Protein AF-0000000070850609 (afdb_homodimer)

Radius of gyration: 27.01 Å; Cα contacts (8 Å, |Δi|>4): 795; chains: 2; bounding box: 62×76×61 Å

InterPro domains:
  IPR013342 Mandelate racemase, C-terminal domain [PF13378] (3-196)
  IPR013342 Mandelate racemase, C-terminal domain [SM00922] (1-86)
  IPR018110 Mandelate racemase/muconate lactonizing enzyme, conserved site [PS00909] (36-67)
  IPR036849 Enolase-like, C-terminal domain superfamily [G3DSA:3.20.20.120] (1-228)
  IPR036849 Enolase-like, C-terminal domain superfamily [SSF51604] (2-222)
  IPR046945 L-rhamnonate dehydratase-like [PTHR13794] (2-229)

Foldseek 3Di:
DVQQAQEDEDEDDDDLVVVLVVLVVVCVVNDPRGAYEYEDPAPDFLVCLLVSVVSNLVSQHQEYENSHDLQCLVSLLSSQVRCVVSNYWYEYACQPQFQVSLLSSLVSVSGQEYEHFQVRVPDPVRLVSSLQSCLVSVHYYAYDDDDACRLLQVVVVVCCSCPPNNVDCPPYAYDDDPPNQVQWPQRWDDHSRHTDDDPDDDRTGGDPLVCQQPPPCRHPVNVVVVVVVVVVD/DVQQAQEDEDEDDDDLVVVQVVLVVVCVVNDPRGAYEYEDPAPDFLVCLLVSVVSNLVSQHQEYENSHDLQCLVSLLSNQVRCVVSNYWYEYACQPQFQVSLLSSLVSVSGQEYEHFQVRVPDPVRLVSSLQSCLVSVHYYAYDDDDACRLLQVVVVVCCSCPPNNVDCPPYAYDDDPPNQVQWPQRWDDHSRHTDDDPDDDRTGGDPLVCQQPPPCRHPVNVVVVVVVVVVD

Structure (mmCIF, N/CA/C/O backbone):
data_AF-0000000070850609-model_v1
#
loop_
_entity.id
_entity.type
_entity.pdbx_description
1 polymer 'Mandelate racemase/muconate lactonizing enzyme C-terminal domain-containing protein'
#
loop_
_atom_site.group_PDB
_atom_site.id
_atom_site.type_symbol
_atom_site.label_atom_id
_atom_site.label_alt_id
_atom_site.label_comp_id
_atom_site.label_asym_id
_atom_site.label_entity_id
_atom_site.label_seq_id
_atom_site.pdbx_PDB_ins_code
_atom_site.Cartn_x
_atom_site.Cartn_y
_atom_site.Cartn_z
_atom_site.occupancy
_atom_site.B_iso_or_equiv
_atom_site.auth_seq_id
_atom_site.auth_comp_id
_atom_site.auth_asym_id
_atom_site.auth_atom_id
_atom_site.pdbx_PDB_model_num
ATOM 1 N N . MET A 1 1 ? -1.713 33.625 16.359 1 90.5 1 MET A N 1
ATOM 2 C CA . MET A 1 1 ? -0.441 34.031 16.953 1 90.5 1 MET A CA 1
ATOM 3 C C . MET A 1 1 ? -0.634 34.5 18.391 1 90.5 1 MET A C 1
ATOM 5 O O . MET A 1 1 ? 0.151 34.156 19.281 1 90.5 1 MET A O 1
ATOM 9 N N . LYS A 1 2 ? -1.649 35.188 18.531 1 91 2 LYS A N 1
ATOM 10 C CA . LYS A 1 2 ? -1.979 35.656 19.891 1 91 2 LYS A CA 1
ATOM 11 C C . LYS A 1 2 ? -2.199 34.469 20.828 1 91 2 LYS A C 1
ATOM 13 O O . LYS A 1 2 ? -1.946 34.562 22.031 1 91 2 LYS A O 1
ATOM 18 N N . GLN A 1 3 ? -2.578 33.375 20.266 1 90.62 3 GLN A N 1
ATOM 19 C CA . GLN A 1 3 ? -2.865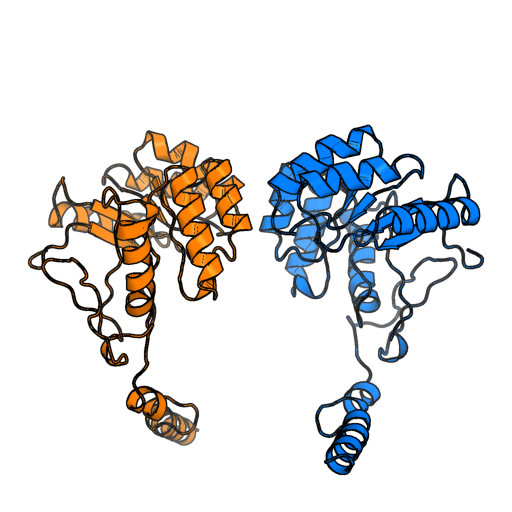 32.188 21.062 1 90.62 3 GLN A CA 1
ATOM 20 C C . GLN A 1 3 ? -1.608 31.344 21.266 1 90.62 3 GLN A C 1
ATOM 22 O O . GLN A 1 3 ? -1.664 30.281 21.859 1 90.62 3 GLN A O 1
ATOM 27 N N . GLY A 1 4 ? -0.529 31.766 20.656 1 92.31 4 GLY A N 1
ATOM 28 C CA . GLY A 1 4 ? 0.732 31.094 20.906 1 92.31 4 GLY A CA 1
ATOM 29 C C . GLY A 1 4 ? 1.201 30.25 19.734 1 92.31 4 GLY A C 1
ATOM 30 O O . GLY A 1 4 ? 2.268 29.625 19.797 1 92.31 4 GLY A O 1
ATOM 31 N N . PHE A 1 5 ? 0.468 30.266 18.656 1 93.06 5 PHE A N 1
ATOM 32 C CA . PHE A 1 5 ? 0.852 29.484 17.484 1 93.06 5 PHE A CA 1
ATOM 33 C C . PHE A 1 5 ? 2.072 30.078 16.797 1 93.06 5 PHE A C 1
ATOM 35 O O . PHE A 1 5 ? 2.156 31.297 16.625 1 93.06 5 PHE A O 1
ATOM 42 N N . THR A 1 6 ? 3.014 29.203 16.438 1 93.75 6 THR A N 1
ATOM 43 C CA . THR A 1 6 ? 4.238 29.656 15.797 1 93.75 6 THR A CA 1
ATOM 44 C C . THR A 1 6 ? 4.473 28.938 14.477 1 93.75 6 THR A C 1
ATOM 46 O O . THR A 1 6 ? 5.395 29.266 13.734 1 93.75 6 THR A O 1
ATOM 49 N N . ALA A 1 7 ? 3.676 27.922 14.195 1 95.69 7 ALA A N 1
ATOM 50 C CA . ALA A 1 7 ? 3.803 27.109 12.992 1 95.69 7 ALA A CA 1
ATOM 51 C C . ALA A 1 7 ? 2.49 27.062 12.211 1 95.69 7 ALA A C 1
ATOM 53 O O . ALA A 1 7 ? 1.414 26.938 12.805 1 95.69 7 ALA A O 1
ATOM 54 N N . PHE A 1 8 ? 2.602 27.219 10.891 1 95.94 8 PHE A N 1
ATOM 55 C CA . PHE A 1 8 ? 1.42 27.312 10.039 1 95.94 8 PHE A CA 1
ATOM 56 C C . PHE A 1 8 ? 1.59 26.484 8.773 1 95.94 8 PHE A C 1
ATOM 58 O O . PHE A 1 8 ? 2.672 26.453 8.18 1 95.94 8 PHE A O 1
ATOM 65 N N . LYS A 1 9 ? 0.528 25.812 8.391 1 96.31 9 LYS A N 1
ATOM 66 C CA . LYS A 1 9 ? 0.562 24.969 7.199 1 96.31 9 LYS A CA 1
ATOM 67 C C . LYS A 1 9 ? -0.344 25.531 6.105 1 96.31 9 LYS A C 1
ATOM 69 O O . LYS A 1 9 ? -1.479 25.938 6.375 1 96.31 9 LYS A O 1
ATOM 74 N N . MET A 1 10 ? 0.182 25.547 4.91 1 97.38 10 MET A N 1
ATOM 75 C CA . MET A 1 10 ? -0.629 25.984 3.779 1 97.38 10 MET A CA 1
ATOM 76 C C . MET A 1 10 ? -0.695 24.891 2.707 1 97.38 10 MET A C 1
ATOM 78 O O . MET A 1 10 ? 0.259 24.141 2.523 1 97.38 10 MET A O 1
ATOM 82 N N . LYS A 1 11 ? -1.816 24.875 2.041 1 97.69 11 LYS A N 1
ATOM 83 C CA . LYS A 1 11 ? -1.979 24 0.889 1 97.69 11 LYS A CA 1
ATOM 84 C C . LYS A 1 11 ? -1.302 24.578 -0.349 1 97.69 11 LYS A C 1
ATOM 86 O O . LYS A 1 11 ? -1.348 25.797 -0.577 1 97.69 11 LYS A O 1
ATOM 91 N N . VAL A 1 12 ? -0.68 23.688 -1.124 1 98.69 12 VAL A N 1
ATOM 92 C CA . VAL A 1 12 ? -0.015 24.109 -2.354 1 98.69 12 VAL A CA 1
ATOM 93 C C . VAL A 1 12 ? -0.373 23.156 -3.488 1 98.69 12 VAL A C 1
ATOM 95 O O . VAL A 1 12 ? -0.899 22.062 -3.246 1 98.69 12 VAL A O 1
ATOM 98 N N . GLY A 1 13 ? -0.023 23.625 -4.762 1 98.25 13 GLY A N 1
ATOM 99 C CA . GLY A 1 13 ? -0.029 22.656 -5.844 1 98.25 13 GLY A CA 1
ATOM 100 C C . GLY A 1 13 ? -0.95 23.031 -6.984 1 98.25 13 GLY A C 1
ATOM 101 O O . GLY A 1 13 ? -0.769 22.578 -8.117 1 98.25 13 GLY A O 1
ATOM 102 N N . LYS A 1 14 ? -1.887 23.969 -6.812 1 96.88 14 LYS A N 1
ATOM 103 C CA . LYS A 1 14 ? -2.852 24.312 -7.859 1 96.88 14 LYS A CA 1
ATOM 104 C C . LYS A 1 14 ? -2.299 25.375 -8.797 1 96.88 14 LYS A C 1
ATOM 106 O O . LYS A 1 14 ? -2.371 25.234 -10.023 1 96.88 14 LYS A O 1
ATOM 111 N N . ASN A 1 15 ? -1.85 26.406 -8.234 1 98.19 15 ASN A N 1
ATOM 112 C CA . ASN A 1 15 ? -1.272 27.531 -8.977 1 98.19 15 ASN A CA 1
ATOM 113 C C . ASN A 1 15 ? -0.048 28.094 -8.273 1 98.19 15 ASN A C 1
ATOM 115 O O . ASN A 1 15 ? -0.147 28.578 -7.137 1 98.19 15 ASN A O 1
ATOM 119 N N . ILE A 1 16 ? 1.07 28.125 -8.945 1 98.44 16 ILE A N 1
ATOM 120 C CA . ILE A 1 16 ? 2.346 28.453 -8.32 1 98.44 16 ILE A CA 1
ATOM 121 C C . ILE A 1 16 ? 2.359 29.938 -7.926 1 98.44 16 ILE A C 1
ATOM 123 O O . ILE A 1 16 ? 2.9 30.297 -6.879 1 98.44 16 ILE A O 1
ATOM 127 N N . GLU A 1 17 ? 1.782 30.766 -8.75 1 98.62 17 GLU A N 1
ATOM 128 C CA . GLU A 1 17 ? 1.764 32.188 -8.414 1 98.62 17 GLU A CA 1
ATOM 129 C C . GLU A 1 17 ? 0.903 32.469 -7.184 1 98.62 17 GLU A C 1
ATOM 131 O O . GLU A 1 17 ? 1.243 33.312 -6.355 1 98.62 17 GLU A O 1
ATOM 136 N N . ASP A 1 18 ? -0.167 31.719 -7.078 1 98.62 18 ASP A N 1
ATOM 137 C CA . ASP A 1 18 ? -1.011 31.828 -5.891 1 98.62 18 ASP A CA 1
ATOM 138 C C . ASP A 1 18 ? -0.275 31.312 -4.652 1 98.62 18 ASP A C 1
ATOM 140 O O . ASP A 1 18 ? -0.396 31.891 -3.572 1 98.62 18 ASP A O 1
ATOM 144 N N . ASP A 1 19 ? 0.436 30.25 -4.824 1 98.81 19 ASP A N 1
ATOM 145 C CA . ASP A 1 19 ? 1.198 29.688 -3.713 1 98.81 19 ASP A CA 1
ATOM 146 C C . ASP A 1 19 ? 2.27 30.672 -3.234 1 98.81 19 ASP A C 1
ATOM 148 O O . ASP A 1 19 ? 2.453 30.859 -2.031 1 98.81 19 ASP A O 1
ATOM 152 N N . LYS A 1 20 ? 2.934 31.297 -4.172 1 98.75 20 LYS A N 1
ATOM 153 C CA . LYS A 1 20 ? 3.941 32.281 -3.83 1 98.75 20 LYS A CA 1
ATOM 154 C C . LYS A 1 20 ? 3.322 33.469 -3.072 1 98.75 20 LYS A C 1
ATOM 156 O O . LYS A 1 20 ? 3.859 33.906 -2.055 1 98.75 20 LYS A O 1
ATOM 161 N N . ARG A 1 21 ? 2.229 33.875 -3.6 1 98.5 21 ARG A N 1
ATOM 162 C CA . ARG A 1 21 ? 1.536 35 -2.959 1 98.5 21 ARG A CA 1
ATOM 163 C C . ARG A 1 21 ? 1.143 34.656 -1.528 1 98.5 21 ARG A C 1
ATOM 165 O O . ARG A 1 21 ? 1.376 35.438 -0.605 1 98.5 21 ARG A O 1
ATOM 172 N N . ARG A 1 22 ? 0.544 33.5 -1.312 1 98.5 22 ARG A N 1
ATOM 173 C CA . ARG A 1 22 ? 0.119 33.062 0.014 1 98.5 22 ARG A CA 1
ATOM 174 C C . ARG A 1 22 ? 1.315 32.906 0.946 1 98.5 22 ARG A C 1
ATOM 176 O O . ARG A 1 22 ? 1.273 33.344 2.1 1 98.5 22 ARG A O 1
ATOM 183 N N . ALA A 1 23 ? 2.383 32.312 0.441 1 98.62 23 ALA A N 1
ATOM 184 C CA . ALA A 1 23 ? 3.584 32.125 1.246 1 98.62 23 ALA A CA 1
ATOM 185 C C . ALA A 1 23 ? 4.172 33.469 1.693 1 98.62 23 ALA A C 1
ATOM 187 O O . ALA A 1 23 ? 4.594 33.594 2.844 1 98.62 23 ALA A O 1
ATOM 188 N N . LYS A 1 24 ? 4.199 34.375 0.745 1 98.44 24 LYS A N 1
ATOM 189 C CA . LYS A 1 24 ? 4.707 35.688 1.055 1 98.44 24 LYS A CA 1
ATOM 190 C C . LYS A 1 24 ? 3.898 36.344 2.178 1 98.44 24 LYS A C 1
ATOM 192 O O . LYS A 1 24 ? 4.469 36.875 3.129 1 98.44 24 LYS A O 1
ATOM 197 N N . ILE A 1 25 ? 2.586 36.25 2.055 1 98.31 25 ILE A N 1
ATOM 198 C CA . ILE A 1 25 ? 1.695 36.844 3.047 1 98.31 25 ILE A CA 1
ATOM 199 C C . ILE A 1 25 ? 1.928 36.188 4.406 1 98.31 25 ILE A C 1
ATOM 201 O O . ILE A 1 25 ? 2.057 36.875 5.422 1 98.31 25 ILE A O 1
ATOM 205 N N . ILE A 1 26 ? 2.025 34.875 4.453 1 98.12 26 ILE A N 1
ATOM 206 C CA . ILE A 1 26 ? 2.227 34.156 5.703 1 98.12 26 ILE A CA 1
ATOM 207 C C . ILE A 1 26 ? 3.568 34.562 6.316 1 98.12 26 ILE A C 1
ATOM 209 O O . ILE A 1 26 ? 3.643 34.875 7.5 1 98.12 26 ILE A O 1
ATOM 213 N N . ARG A 1 27 ? 4.613 34.562 5.535 1 98.19 27 ARG A N 1
ATOM 214 C CA . ARG A 1 27 ? 5.949 34.906 6.02 1 98.19 27 ARG A CA 1
ATOM 215 C C . ARG A 1 27 ? 5.984 36.312 6.621 1 98.19 27 ARG A C 1
ATOM 217 O O . ARG A 1 27 ? 6.488 36.5 7.727 1 98.19 27 ARG A O 1
ATOM 224 N N . GLU A 1 28 ? 5.426 37.219 5.898 1 97.62 28 GLU A N 1
ATOM 225 C CA . GLU A 1 28 ? 5.387 38.594 6.375 1 97.62 28 GLU A CA 1
ATOM 226 C C . GLU A 1 28 ? 4.609 38.719 7.684 1 97.62 28 GLU A C 1
ATOM 228 O O . GLU A 1 28 ? 4.934 39.531 8.539 1 97.62 28 GLU A O 1
ATOM 233 N N . THR A 1 29 ? 3.623 37.906 7.777 1 97.44 29 THR A N 1
ATOM 234 C CA . THR A 1 29 ? 2.732 37.969 8.93 1 97.44 29 THR A CA 1
ATOM 235 C C . THR A 1 29 ? 3.381 37.312 10.148 1 97.44 29 THR A C 1
ATOM 237 O O . THR A 1 29 ? 3.338 37.875 11.25 1 97.44 29 THR A O 1
ATOM 240 N N . ILE A 1 30 ? 4.078 36.188 9.992 1 96.94 30 ILE A N 1
ATOM 241 C CA . ILE A 1 30 ? 4.512 35.406 11.141 1 96.94 30 ILE A CA 1
ATOM 242 C C . ILE A 1 30 ? 5.969 35.719 11.469 1 96.94 30 ILE A C 1
ATOM 244 O O . ILE A 1 30 ? 6.484 35.312 12.508 1 96.94 30 ILE A O 1
ATOM 248 N N . GLY A 1 31 ? 6.633 36.438 10.555 1 96.25 31 GLY A N 1
ATOM 249 C CA . GLY A 1 31 ? 8.008 36.844 10.789 1 96.25 31 GLY A CA 1
ATOM 250 C C . GLY A 1 31 ? 9.023 35.781 10.375 1 96.25 31 GLY A C 1
ATOM 251 O O . GLY A 1 31 ? 8.648 34.688 9.977 1 96.25 31 GLY A O 1
ATOM 252 N N . LYS A 1 32 ? 10.32 36.125 10.539 1 95.06 32 LYS A N 1
ATOM 253 C CA . LYS A 1 32 ? 11.43 35.312 10.055 1 95.06 32 LYS A CA 1
ATOM 254 C C . LYS A 1 32 ? 11.562 34 10.852 1 95.06 32 LYS A C 1
ATOM 256 O O . LYS A 1 32 ? 12.023 33 10.328 1 95.06 32 LYS A O 1
ATOM 261 N N . ASN A 1 33 ? 11.078 34.094 12.023 1 94.81 33 ASN A N 1
ATOM 262 C CA . ASN A 1 33 ? 11.273 32.938 12.914 1 94.81 33 ASN A CA 1
ATOM 263 C C . ASN A 1 33 ? 10.07 32 12.883 1 94.81 33 ASN A C 1
ATOM 265 O O . ASN A 1 33 ? 10.125 30.891 13.43 1 94.81 33 ASN A O 1
ATOM 269 N N . GLY A 1 34 ? 8.953 32.438 12.328 1 96.94 34 GLY A N 1
ATOM 270 C CA . GLY A 1 34 ? 7.793 31.594 12.18 1 96.94 34 GLY A CA 1
ATOM 271 C C . GLY A 1 34 ? 8.031 30.406 11.258 1 96.94 34 GLY A C 1
ATOM 272 O O . GLY A 1 34 ? 8.82 30.5 10.312 1 96.94 34 GLY A O 1
ATOM 273 N N . ILE A 1 35 ? 7.348 29.312 11.5 1 97.62 35 ILE A N 1
ATOM 274 C CA . ILE A 1 35 ? 7.551 28.094 10.719 1 97.62 35 ILE A CA 1
ATOM 275 C C . ILE A 1 35 ? 6.43 27.953 9.695 1 97.62 35 ILE A C 1
ATOM 277 O O . ILE A 1 35 ? 5.25 28 10.039 1 97.62 35 ILE A O 1
ATOM 281 N N . ILE A 1 36 ? 6.805 27.781 8.43 1 98.19 36 ILE A N 1
ATOM 282 C CA . ILE A 1 36 ? 5.84 27.562 7.355 1 98.19 36 ILE A CA 1
ATOM 283 C C . ILE A 1 36 ? 5.98 26.125 6.84 1 98.19 36 ILE A C 1
ATOM 285 O O . ILE A 1 36 ? 7.078 25.688 6.488 1 98.19 36 ILE A O 1
ATOM 289 N N . MET A 1 37 ? 4.918 25.422 6.816 1 98.19 37 MET A N 1
ATOM 290 C CA . MET A 1 37 ? 4.848 24.094 6.219 1 98.19 37 MET A CA 1
ATOM 291 C C . MET A 1 37 ? 3.887 24.078 5.035 1 98.19 37 MET A C 1
ATOM 293 O O . MET A 1 37 ? 2.965 24.891 4.969 1 98.19 37 MET A O 1
ATOM 297 N N . THR A 1 38 ? 4.137 23.156 4.125 1 98.69 38 THR A N 1
ATOM 298 C CA . THR A 1 38 ? 3.277 23.047 2.955 1 98.69 38 THR A CA 1
ATOM 299 C C . THR A 1 38 ? 2.754 21.625 2.805 1 98.69 38 THR A C 1
ATOM 301 O O . THR A 1 38 ? 3.354 20.672 3.326 1 98.69 38 THR A O 1
ATOM 304 N N . ASP A 1 39 ? 1.634 21.578 2.098 1 98.31 39 ASP A N 1
ATOM 305 C CA . ASP A 1 39 ? 0.996 20.297 1.84 1 98.31 39 ASP A CA 1
ATOM 306 C C . ASP A 1 39 ? 0.411 20.234 0.43 1 98.31 39 ASP A C 1
ATOM 308 O O . ASP A 1 39 ? -0.454 21.047 0.082 1 98.31 39 ASP A O 1
ATOM 312 N N . ALA A 1 40 ? 0.857 19.219 -0.326 1 98.62 40 ALA A N 1
ATOM 313 C CA . ALA A 1 40 ? 0.443 19.125 -1.725 1 98.62 40 ALA A CA 1
ATOM 314 C C . ALA A 1 40 ? -0.643 18.078 -1.914 1 98.62 40 ALA A C 1
ATOM 316 O O . ALA A 1 40 ? -1.272 18 -2.973 1 98.62 40 ALA A O 1
ATOM 317 N N . ASN A 1 41 ? -0.92 17.297 -0.898 1 97.25 41 ASN A N 1
ATOM 318 C CA . ASN A 1 41 ? -1.937 16.25 -0.931 1 97.25 41 ASN A CA 1
ATOM 319 C C . ASN A 1 41 ? -1.779 15.352 -2.156 1 97.25 41 ASN A C 1
ATOM 321 O O . ASN A 1 41 ? -2.752 15.086 -2.865 1 97.25 41 ASN A O 1
ATOM 325 N N . GLN A 1 42 ? -0.591 15.016 -2.518 1 97.38 42 GLN A N 1
ATOM 326 C CA . GLN A 1 42 ? -0.23 13.961 -3.461 1 97.38 42 GLN A CA 1
ATOM 327 C C . GLN A 1 42 ? -0.562 14.375 -4.895 1 97.38 42 GLN A C 1
ATOM 329 O O . GLN A 1 42 ? -0.823 13.516 -5.742 1 97.38 42 GLN A O 1
ATOM 334 N N . ILE A 1 43 ? -0.549 15.586 -5.215 1 97.62 43 ILE A N 1
ATOM 335 C CA . ILE A 1 43 ? -1.096 15.977 -6.508 1 97.62 43 ILE A CA 1
ATOM 336 C C . ILE A 1 43 ? 0.02 16.016 -7.551 1 97.62 43 ILE A C 1
ATOM 338 O O . ILE A 1 43 ? -0.242 16.188 -8.742 1 97.62 43 ILE A O 1
ATOM 342 N N . TRP A 1 44 ? 1.291 15.828 -7.141 1 98.44 44 TRP A N 1
ATOM 343 C CA . TRP A 1 44 ? 2.395 16.031 -8.078 1 98.44 44 TRP A CA 1
ATOM 344 C C . TRP A 1 44 ? 3.076 14.703 -8.406 1 98.44 44 TRP A C 1
ATOM 346 O O . TRP A 1 44 ? 2.924 13.727 -7.676 1 98.44 44 TRP A O 1
ATOM 356 N N . ASN A 1 45 ? 3.746 14.719 -9.555 1 97.5 45 ASN A N 1
ATOM 357 C CA . ASN A 1 45 ? 4.828 13.758 -9.75 1 97.5 45 ASN A CA 1
ATOM 358 C C . ASN A 1 45 ? 6.148 14.281 -9.195 1 97.5 45 ASN A C 1
ATOM 360 O O . ASN A 1 45 ? 6.211 15.398 -8.688 1 97.5 45 ASN A O 1
ATOM 364 N N . VAL A 1 46 ? 7.156 13.516 -9.297 1 98.38 46 VAL A N 1
ATOM 365 C CA . VAL A 1 46 ? 8.438 13.805 -8.664 1 98.38 46 VAL A CA 1
ATOM 366 C C . VAL A 1 46 ? 9.023 15.094 -9.234 1 98.38 46 VAL A C 1
ATOM 368 O O . VAL A 1 46 ? 9.398 16 -8.484 1 98.38 46 VAL A O 1
ATOM 371 N N . SER A 1 47 ? 9.078 15.203 -10.539 1 98.69 47 SER A N 1
ATOM 372 C CA . SER A 1 47 ? 9.688 16.359 -11.18 1 98.69 47 SER A CA 1
ATOM 373 C C . SER A 1 47 ? 8.938 17.641 -10.844 1 98.69 47 SER A C 1
ATOM 375 O O . SER A 1 47 ? 9.555 18.672 -10.562 1 98.69 47 SER A O 1
ATOM 377 N N . THR A 1 48 ? 7.633 17.531 -10.82 1 98.75 48 THR A N 1
ATOM 378 C CA . THR A 1 48 ? 6.812 18.688 -10.492 1 98.75 48 THR A CA 1
ATOM 379 C C . THR A 1 48 ? 7.02 19.109 -9.031 1 98.75 48 THR A C 1
ATOM 381 O O . THR A 1 48 ? 7.121 20.297 -8.727 1 98.75 48 THR A O 1
ATOM 384 N N . ALA A 1 49 ? 7.082 18.156 -8.18 1 98.88 49 ALA A N 1
ATOM 385 C CA . ALA A 1 49 ? 7.293 18.438 -6.766 1 98.88 49 ALA A CA 1
ATOM 386 C C . ALA A 1 49 ? 8.578 19.234 -6.555 1 98.88 49 ALA A C 1
ATOM 388 O O . ALA A 1 49 ? 8.578 20.25 -5.852 1 98.88 49 ALA A O 1
ATOM 389 N N . ILE A 1 50 ? 9.633 18.844 -7.191 1 98.88 50 ILE A N 1
ATOM 390 C CA . ILE A 1 50 ? 10.945 19.453 -7.035 1 98.88 50 ILE A CA 1
ATOM 391 C C . ILE A 1 50 ? 10.93 20.859 -7.613 1 98.88 50 ILE A C 1
ATOM 393 O O . ILE A 1 50 ? 11.32 21.828 -6.945 1 98.88 50 ILE A O 1
ATOM 397 N N . LYS A 1 51 ? 10.406 20.953 -8.82 1 98.81 51 LYS A N 1
ATOM 398 C CA . LYS A 1 51 ? 10.352 22.25 -9.484 1 98.81 51 LYS A CA 1
ATOM 399 C C . LYS A 1 51 ? 9.5 23.25 -8.688 1 98.81 51 LYS A C 1
ATOM 401 O O . LYS A 1 51 ? 9.906 24.391 -8.484 1 98.81 51 LYS A O 1
ATOM 406 N N . TRP A 1 52 ? 8.352 22.75 -8.258 1 98.88 52 TRP A N 1
ATOM 407 C CA . TRP A 1 52 ? 7.402 23.594 -7.527 1 98.88 52 TRP A CA 1
ATOM 408 C C . TRP A 1 52 ? 8.023 24.125 -6.238 1 98.88 52 TRP A C 1
ATOM 410 O O . TRP A 1 52 ? 7.973 25.328 -5.965 1 98.88 52 TRP A O 1
ATOM 420 N N . MET A 1 53 ? 8.656 23.281 -5.477 1 98.81 53 MET A N 1
ATOM 421 C CA . MET A 1 53 ? 9.164 23.656 -4.16 1 98.81 53 MET A CA 1
ATOM 422 C C . MET A 1 53 ? 10.406 24.531 -4.285 1 98.81 53 MET A C 1
ATOM 424 O O . MET A 1 53 ? 10.656 25.391 -3.436 1 98.81 53 MET A O 1
ATOM 428 N N . LYS A 1 54 ? 11.156 24.344 -5.32 1 98.75 54 LYS A N 1
ATOM 429 C CA . LYS A 1 54 ? 12.289 25.234 -5.562 1 98.75 54 LYS A CA 1
ATOM 430 C C . LYS A 1 54 ? 11.828 26.672 -5.785 1 98.75 54 LYS A C 1
ATOM 432 O O . LYS A 1 54 ? 12.516 27.609 -5.398 1 98.75 54 LYS A O 1
ATOM 437 N N . GLU A 1 55 ? 10.641 26.812 -6.367 1 98.56 55 GLU A N 1
ATOM 438 C CA . GLU A 1 55 ? 10.07 28.125 -6.574 1 98.56 55 GLU A CA 1
ATOM 439 C C . GLU A 1 55 ? 9.672 28.781 -5.25 1 98.56 55 GLU A C 1
ATOM 441 O O . GLU A 1 55 ? 9.508 30 -5.168 1 98.56 55 GLU A O 1
ATOM 446 N N . LEU A 1 56 ? 9.523 27.984 -4.234 1 98.69 56 LEU A N 1
ATOM 447 C CA . LEU A 1 56 ? 9.039 28.5 -2.959 1 98.69 56 LEU A CA 1
ATOM 448 C C . LEU A 1 56 ? 10.172 28.594 -1.946 1 98.69 56 LEU A C 1
ATOM 450 O O . LEU A 1 56 ? 9.953 28.969 -0.793 1 98.69 56 LEU A O 1
ATOM 454 N N . LYS A 1 57 ? 11.383 28.328 -2.365 1 97.56 57 LYS A N 1
ATOM 455 C CA . LYS A 1 57 ? 12.516 28.188 -1.46 1 97.56 57 LYS A CA 1
ATOM 456 C C . LYS A 1 57 ? 12.781 29.484 -0.707 1 97.56 57 LYS A C 1
ATOM 458 O O . LYS A 1 57 ? 13.25 29.469 0.435 1 97.56 57 LYS A O 1
ATOM 463 N N . GLU A 1 58 ? 12.5 30.641 -1.268 1 96.94 58 GLU A N 1
ATOM 464 C CA . GLU A 1 58 ? 12.836 31.938 -0.684 1 96.94 58 GLU A CA 1
ATOM 465 C C . GLU A 1 58 ? 11.984 32.219 0.546 1 96.94 58 GLU A C 1
ATOM 467 O O . GLU A 1 58 ? 12.289 33.125 1.318 1 96.94 58 GLU A O 1
ATOM 472 N N . TYR A 1 59 ? 10.953 31.422 0.768 1 98.19 59 TYR A N 1
ATOM 473 C CA . TYR A 1 59 ? 10.039 31.703 1.867 1 98.19 59 TYR A CA 1
ATOM 474 C C . TYR A 1 59 ? 10.367 30.844 3.082 1 98.19 59 TYR A C 1
ATOM 476 O O . TYR A 1 59 ? 9.57 30.75 4.02 1 98.19 59 TYR A O 1
ATOM 484 N N . ASN A 1 60 ? 11.469 30.188 3.07 1 97.69 60 ASN A N 1
ATOM 485 C CA . ASN A 1 60 ? 11.969 29.391 4.191 1 97.69 60 ASN A CA 1
ATOM 486 C C . ASN A 1 60 ? 10.953 28.344 4.641 1 97.69 60 ASN A C 1
ATOM 488 O O . ASN A 1 60 ? 10.562 28.312 5.809 1 97.69 60 ASN A O 1
ATOM 492 N N . ILE A 1 61 ? 10.594 27.484 3.725 1 98.56 61 ILE A N 1
ATOM 493 C CA . ILE A 1 61 ? 9.625 26.422 3.969 1 98.56 61 ILE A CA 1
ATOM 494 C C . ILE A 1 61 ? 10.273 25.312 4.809 1 98.56 61 ILE A C 1
ATOM 496 O O . ILE A 1 61 ? 11.383 24.859 4.504 1 98.56 61 ILE A O 1
ATOM 500 N N . TYR A 1 62 ? 9.57 24.875 5.766 1 98.5 62 TYR A N 1
ATOM 501 C CA . TYR A 1 62 ? 10.109 23.891 6.688 1 98.5 62 TYR A CA 1
ATOM 502 C C . TYR A 1 62 ? 9.977 22.484 6.113 1 98.5 62 TYR A C 1
ATOM 504 O O . TYR A 1 62 ? 10.938 21.719 6.094 1 98.5 62 TYR A O 1
ATOM 512 N N . TRP A 1 63 ? 8.695 22.156 5.594 1 98.75 63 TRP A N 1
ATOM 513 C CA . TRP A 1 63 ? 8.562 20.859 4.941 1 98.75 63 TRP A CA 1
ATOM 514 C C . TRP A 1 63 ? 7.52 20.906 3.832 1 98.75 63 TRP A C 1
ATOM 516 O O . TRP A 1 63 ? 6.734 21.859 3.756 1 98.75 63 TRP A O 1
ATOM 526 N N . ILE A 1 64 ? 7.633 20.016 2.918 1 98.88 64 ILE A N 1
ATOM 527 C CA . ILE A 1 64 ? 6.574 19.672 1.973 1 98.88 64 ILE A CA 1
ATOM 528 C C . ILE A 1 64 ? 5.938 18.344 2.367 1 98.88 64 ILE A C 1
ATOM 530 O O . ILE A 1 64 ? 6.629 17.328 2.469 1 98.88 64 ILE A O 1
ATOM 534 N N . GLU A 1 65 ? 4.641 18.438 2.59 1 98.62 65 GLU A N 1
ATOM 535 C CA . GLU A 1 65 ? 3.863 17.266 2.959 1 98.62 65 GLU A CA 1
ATOM 536 C C . GLU A 1 65 ? 3.201 16.625 1.737 1 98.62 65 GLU A C 1
ATOM 538 O O . GLU A 1 65 ? 2.617 17.328 0.91 1 98.62 65 GLU A O 1
ATOM 543 N N . GLU A 1 66 ? 3.391 15.297 1.633 1 98.12 66 GLU A N 1
ATOM 544 C CA . GLU A 1 66 ? 2.762 14.453 0.619 1 98.12 66 GLU A CA 1
ATOM 545 C C . GLU A 1 66 ? 2.902 15.07 -0.771 1 98.12 66 GLU A C 1
ATOM 547 O O . GLU A 1 66 ? 1.906 15.289 -1.462 1 98.12 66 GLU A O 1
ATOM 552 N N . PRO A 1 67 ? 4.145 15.219 -1.222 1 98.75 67 PRO A N 1
ATOM 553 C CA . PRO A 1 67 ? 4.348 15.805 -2.549 1 98.75 67 PRO A CA 1
ATOM 554 C C . PRO A 1 67 ? 3.84 14.906 -3.676 1 98.75 67 PRO A C 1
ATOM 556 O O . PRO A 1 67 ? 3.418 15.406 -4.723 1 98.75 67 PRO A O 1
ATOM 559 N N . THR A 1 68 ? 3.893 13.617 -3.475 1 98.31 68 THR A N 1
ATOM 560 C CA . THR A 1 68 ? 3.473 12.664 -4.488 1 98.31 68 THR A CA 1
ATOM 561 C C . THR A 1 68 ? 2.777 11.461 -3.85 1 98.31 68 THR A C 1
ATOM 563 O O . THR A 1 68 ? 2.408 11.508 -2.674 1 98.31 68 THR A O 1
ATOM 566 N N . SER A 1 69 ? 2.541 10.414 -4.582 1 96.94 69 SER A N 1
ATOM 567 C CA . SER A 1 69 ? 1.81 9.258 -4.086 1 96.94 69 SER A CA 1
ATOM 568 C C . SER A 1 69 ? 2.4 8.75 -2.773 1 96.94 69 SER A C 1
ATOM 570 O O . SER A 1 69 ? 3.619 8.633 -2.641 1 96.94 69 SER A O 1
ATOM 572 N N . PRO A 1 70 ? 1.584 8.461 -1.845 1 94.94 70 PRO A N 1
ATOM 573 C CA . PRO A 1 70 ? 2.074 7.969 -0.554 1 94.94 70 PRO A CA 1
ATOM 574 C C . PRO A 1 70 ? 2.748 6.605 -0.659 1 94.94 70 PRO A C 1
ATOM 576 O O . PRO A 1 70 ? 3.414 6.168 0.282 1 94.94 70 PRO A O 1
ATOM 579 N N . ASP A 1 71 ? 2.58 5.934 -1.771 1 96.19 71 ASP A N 1
ATOM 580 C CA . ASP A 1 71 ? 3.184 4.621 -1.973 1 96.19 71 ASP A CA 1
ATOM 581 C C . ASP A 1 71 ? 4.543 4.738 -2.662 1 96.19 71 ASP A C 1
ATOM 583 O O . ASP A 1 71 ? 5.262 3.748 -2.807 1 96.19 71 ASP A O 1
ATOM 587 N N . ASP A 1 72 ? 4.883 5.902 -3.09 1 97.69 72 ASP A N 1
ATOM 588 C CA . ASP A 1 72 ? 6.07 6.109 -3.914 1 97.69 72 ASP A CA 1
ATOM 589 C C . ASP A 1 72 ? 7.289 6.438 -3.053 1 97.69 72 ASP A C 1
ATOM 591 O O . ASP A 1 72 ? 7.73 7.586 -3.004 1 97.69 72 ASP A O 1
ATOM 595 N N . ILE A 1 73 ? 7.879 5.469 -2.484 1 98.38 73 ILE A N 1
ATOM 596 C CA . ILE A 1 73 ? 9.016 5.629 -1.584 1 98.38 73 ILE A CA 1
ATOM 597 C C . ILE A 1 73 ? 10.219 6.168 -2.361 1 98.38 73 ILE A C 1
ATOM 599 O O . ILE A 1 73 ? 10.875 7.109 -1.92 1 98.38 73 ILE A O 1
ATOM 603 N N . ILE A 1 74 ? 10.477 5.648 -3.535 1 98 74 ILE A N 1
ATOM 604 C CA . ILE A 1 74 ? 11.609 6.055 -4.355 1 98 74 ILE A CA 1
ATOM 605 C C . ILE A 1 74 ? 11.43 7.5 -4.812 1 98 74 ILE A C 1
ATOM 607 O O . ILE A 1 74 ? 12.383 8.281 -4.824 1 98 74 ILE A O 1
ATOM 611 N N . GLY A 1 75 ? 10.18 7.809 -5.203 1 98.44 75 GLY A N 1
ATOM 612 C CA . GLY A 1 75 ? 9.891 9.188 -5.551 1 98.44 75 GLY A CA 1
ATOM 613 C C . GLY A 1 75 ? 10.156 10.156 -4.414 1 98.44 75 GLY A C 1
ATOM 614 O O . GLY A 1 75 ? 10.766 11.211 -4.621 1 98.44 75 GLY A O 1
ATOM 615 N N . HIS A 1 76 ? 9.789 9.781 -3.24 1 98.81 76 HIS A N 1
ATOM 616 C CA . HIS A 1 76 ? 10.023 10.633 -2.078 1 98.81 76 HIS A CA 1
ATOM 617 C C . HIS A 1 76 ? 11.516 10.742 -1.769 1 98.81 76 HIS A C 1
ATOM 619 O O . HIS A 1 76 ? 11.992 11.789 -1.333 1 98.81 76 HIS A O 1
ATOM 625 N N . LEU A 1 77 ? 12.203 9.664 -1.96 1 98.75 77 LEU A N 1
ATOM 626 C CA . LEU A 1 77 ? 13.648 9.688 -1.782 1 98.75 77 LEU A CA 1
ATOM 627 C C . LEU A 1 77 ? 14.297 10.711 -2.703 1 98.75 77 LEU A C 1
ATOM 629 O O . LEU A 1 77 ? 15.125 11.516 -2.262 1 98.75 77 LEU A O 1
ATOM 633 N N . ILE A 1 78 ? 13.906 10.703 -3.947 1 98.81 78 ILE A N 1
ATOM 634 C CA . ILE A 1 78 ? 14.453 11.625 -4.938 1 98.81 78 ILE A CA 1
ATOM 635 C C . ILE A 1 78 ? 14.109 13.062 -4.551 1 98.81 78 ILE A C 1
ATOM 637 O O . ILE A 1 78 ? 14.969 13.945 -4.582 1 98.81 78 ILE A O 1
ATOM 641 N N . ILE A 1 79 ? 12.883 13.25 -4.137 1 98.88 79 ILE A N 1
ATOM 642 C CA . ILE A 1 79 ? 12.43 14.578 -3.734 1 98.88 79 ILE A CA 1
ATOM 643 C C . ILE A 1 79 ? 13.219 15.047 -2.514 1 98.88 79 ILE A C 1
ATOM 645 O O . ILE A 1 79 ? 13.672 16.188 -2.465 1 98.88 79 ILE A O 1
ATOM 649 N N . SER A 1 80 ? 13.375 14.203 -1.543 1 98.88 80 SER A N 1
ATOM 650 C CA . SER A 1 80 ? 14.125 14.531 -0.333 1 98.88 80 SER A CA 1
ATOM 651 C C . SER A 1 80 ? 15.555 14.945 -0.661 1 98.88 80 SER A C 1
ATOM 653 O O . SER A 1 80 ? 16.047 15.953 -0.16 1 98.88 80 SER A O 1
ATOM 655 N N . LYS A 1 81 ? 16.219 14.234 -1.509 1 98.81 81 LYS A N 1
ATOM 656 C CA . LYS A 1 81 ? 17.609 14.5 -1.883 1 98.81 81 LYS A CA 1
ATOM 657 C C . LYS A 1 81 ? 17.75 15.875 -2.533 1 98.81 81 LYS A C 1
ATOM 659 O O . LYS A 1 81 ? 18.75 16.562 -2.338 1 98.81 81 LYS A O 1
ATOM 664 N N . GLU A 1 82 ? 16.75 16.219 -3.273 1 98.81 82 GLU A N 1
ATOM 665 C CA . GLU A 1 82 ? 16.797 17.484 -4.012 1 98.81 82 GLU A CA 1
ATOM 666 C C . GLU A 1 82 ? 16.438 18.656 -3.115 1 98.81 82 GLU A C 1
ATOM 668 O O . GLU A 1 82 ? 16.984 19.75 -3.275 1 98.81 82 GLU A O 1
ATOM 673 N N . LEU A 1 83 ? 15.586 18.438 -2.154 1 98.88 83 LEU A N 1
ATOM 674 C CA . LEU A 1 83 ? 15.023 19.562 -1.417 1 98.88 83 LEU A CA 1
ATOM 675 C C . LEU A 1 83 ? 15.758 19.781 -0.096 1 98.88 83 LEU A C 1
ATOM 677 O O . LEU A 1 83 ? 15.844 20.906 0.399 1 98.88 83 LEU A O 1
ATOM 681 N N . ASN A 1 84 ? 16.312 18.719 0.466 1 98.75 84 ASN A N 1
ATOM 682 C CA . ASN A 1 84 ? 16.953 18.828 1.768 1 98.75 84 ASN A CA 1
ATOM 683 C C . ASN A 1 84 ? 18.094 19.844 1.746 1 98.75 84 ASN A C 1
ATOM 685 O O . ASN A 1 84 ? 18.25 20.625 2.693 1 98.75 84 ASN A O 1
ATOM 689 N N . PRO A 1 85 ? 18.906 19.875 0.666 1 98.56 85 PRO A N 1
ATOM 690 C CA . PRO A 1 85 ? 19.984 20.875 0.62 1 98.56 85 PRO A CA 1
ATOM 691 C C . PRO A 1 85 ? 19.453 22.312 0.633 1 98.56 85 PRO A C 1
ATOM 693 O O . PRO A 1 85 ? 20.188 23.25 0.945 1 98.56 85 PRO A O 1
ATOM 696 N N . LEU A 1 86 ? 18.156 22.5 0.319 1 98.38 86 LEU A N 1
ATOM 697 C CA . LEU A 1 86 ? 17.531 23.812 0.32 1 98.38 86 LEU A CA 1
ATOM 698 C C . LEU A 1 86 ? 16.875 24.109 1.666 1 98.38 86 LEU A C 1
ATOM 700 O O . LEU A 1 86 ? 16.234 25.156 1.841 1 98.38 86 LEU A O 1
ATOM 704 N N . GLY A 1 87 ? 17 23.141 2.537 1 98.12 87 GLY A N 1
ATOM 705 C CA . GLY A 1 87 ? 16.438 23.312 3.863 1 98.12 87 GLY A CA 1
ATOM 706 C C . GLY A 1 87 ? 14.977 22.891 3.945 1 98.12 87 GLY A C 1
ATOM 707 O O . GLY A 1 87 ? 14.297 23.203 4.926 1 98.12 87 GLY A O 1
ATOM 708 N N . ILE A 1 88 ? 14.461 22.25 2.965 1 98.81 88 ILE A N 1
ATOM 709 C CA . ILE A 1 88 ? 13.062 21.812 2.934 1 98.81 88 ILE A CA 1
ATOM 710 C C . ILE A 1 88 ? 12.984 20.312 3.189 1 98.81 88 ILE A C 1
ATOM 712 O O . ILE A 1 88 ? 13.5 19.516 2.404 1 98.81 88 ILE A O 1
ATOM 716 N N . LEU A 1 89 ? 12.352 19.953 4.211 1 98.81 89 LEU A N 1
ATOM 717 C CA . LEU A 1 89 ? 12.195 18.547 4.59 1 98.81 89 LEU A CA 1
ATOM 718 C C . LEU A 1 89 ? 10.977 17.938 3.91 1 98.81 89 LEU A C 1
ATOM 720 O O . LEU A 1 89 ? 10.094 18.656 3.443 1 98.81 89 LEU A O 1
ATOM 724 N N . VAL A 1 90 ? 10.945 16.641 3.816 1 98.94 90 VAL A N 1
ATOM 725 C CA . VAL A 1 90 ? 9.789 15.922 3.299 1 98.94 90 VAL A CA 1
ATOM 726 C C . VAL A 1 90 ? 9.031 15.266 4.449 1 98.94 90 VAL A C 1
ATOM 728 O O . VAL A 1 90 ? 9.625 14.57 5.281 1 98.94 90 VAL A O 1
ATOM 731 N N . ALA A 1 91 ? 7.723 15.57 4.508 1 98.69 91 ALA A N 1
ATOM 732 C CA . ALA A 1 91 ? 6.809 14.969 5.473 1 98.69 91 ALA A CA 1
ATOM 733 C C . ALA A 1 91 ? 5.754 14.125 4.77 1 98.69 91 ALA A C 1
ATOM 735 O O . ALA A 1 91 ? 5.176 14.547 3.766 1 98.69 91 ALA A O 1
ATOM 736 N N . THR A 1 92 ? 5.59 12.883 5.273 1 98 92 THR A N 1
ATOM 737 C CA . THR A 1 92 ? 4.523 12.055 4.723 1 98 92 THR A CA 1
ATOM 738 C C . THR A 1 92 ? 4.152 10.938 5.695 1 98 92 THR A C 1
ATOM 740 O O . THR A 1 92 ? 4.73 10.836 6.781 1 98 92 THR A O 1
ATOM 743 N N . GLY A 1 93 ? 3.01 10.219 5.352 1 96.12 93 GLY A N 1
ATOM 744 C CA . GLY A 1 93 ? 2.625 9.078 6.164 1 96.12 93 GLY A CA 1
ATOM 745 C C . GLY A 1 93 ? 1.13 8.992 6.41 1 96.12 93 GLY A C 1
ATOM 746 O O . GLY A 1 93 ? 0.606 7.93 6.738 1 96.12 93 G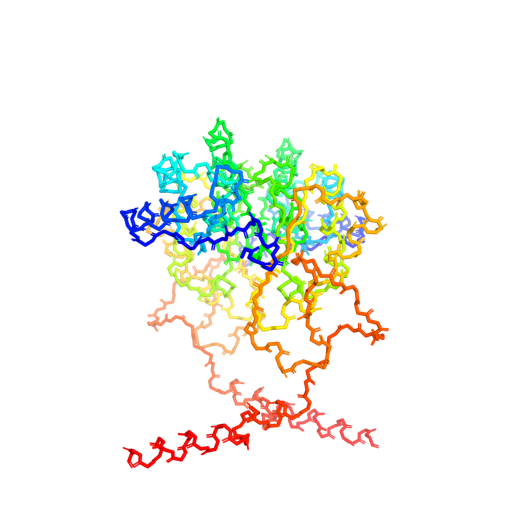LY A O 1
ATOM 747 N N . GLU A 1 94 ? 0.468 10.055 6.188 1 94.75 94 GLU A N 1
ATOM 748 C CA . GLU A 1 94 ? -0.943 10.094 6.559 1 94.75 94 GLU A CA 1
ATOM 749 C C . GLU A 1 94 ? -1.75 9.07 5.766 1 94.75 94 GLU A C 1
ATOM 751 O O . GLU A 1 94 ? -2.744 8.531 6.262 1 94.75 94 GLU A O 1
ATOM 756 N N . HIS A 1 95 ? -1.24 8.789 4.582 1 95.25 95 HIS A N 1
ATOM 757 C CA . HIS A 1 95 ? -1.956 7.812 3.766 1 95.25 95 HIS A CA 1
ATOM 758 C C . HIS A 1 95 ? -1.176 6.508 3.654 1 95.25 95 HIS A C 1
ATOM 760 O O . HIS A 1 95 ? -1.47 5.676 2.791 1 95.25 95 HIS A O 1
ATOM 766 N N . CYS A 1 96 ? -0.116 6.426 4.398 1 94.5 96 CYS A N 1
ATOM 767 C CA . CYS A 1 96 ? 0.604 5.16 4.469 1 94.5 96 CYS A CA 1
ATOM 768 C C . CYS A 1 96 ? -0.215 4.105 5.207 1 94.5 96 CYS A C 1
ATOM 770 O O . CYS A 1 96 ? -0.694 4.352 6.316 1 94.5 96 CYS A O 1
ATOM 772 N N . SER A 1 97 ? -0.23 2.969 4.719 1 92.69 97 SER A N 1
ATOM 773 C CA . SER A 1 97 ? -1.268 2.037 5.148 1 92.69 97 SER A CA 1
ATOM 774 C C . SER A 1 97 ? -0.771 1.14 6.277 1 92.69 97 SER A C 1
ATOM 776 O O . SER A 1 97 ? -1.57 0.505 6.969 1 92.69 97 SER A O 1
ATOM 778 N N . ASN A 1 98 ? 0.537 1.02 6.449 1 94.69 98 ASN A N 1
ATOM 779 C CA . ASN A 1 98 ? 1.026 0.063 7.438 1 94.69 98 ASN A CA 1
ATOM 780 C C . ASN A 1 98 ? 2.492 0.316 7.785 1 94.69 98 ASN A C 1
ATOM 782 O O . ASN A 1 98 ? 3.148 1.145 7.152 1 94.69 98 ASN A O 1
ATOM 786 N N . GLN A 1 99 ? 2.939 -0.406 8.727 1 96.12 99 GLN A N 1
ATOM 787 C CA . GLN A 1 99 ? 4.289 -0.221 9.25 1 96.12 99 GLN A CA 1
ATOM 788 C C . GLN A 1 99 ? 5.34 -0.629 8.219 1 96.12 99 GLN A C 1
ATOM 790 O O . GLN A 1 99 ? 6.457 -0.108 8.227 1 96.12 99 GLN A O 1
ATOM 795 N N . VAL A 1 100 ? 5.031 -1.564 7.336 1 96.56 100 VAL A N 1
ATOM 796 C CA . VAL A 1 100 ? 5.98 -2.045 6.336 1 96.56 100 VAL A CA 1
ATOM 797 C C . VAL A 1 100 ? 6.363 -0.904 5.398 1 96.56 100 VAL A C 1
ATOM 799 O O . VAL A 1 100 ? 7.539 -0.728 5.074 1 96.56 100 VAL A O 1
ATOM 802 N N . LEU A 1 101 ? 5.391 -0.136 5.016 1 96.88 101 LEU A N 1
ATOM 803 C CA . LEU A 1 101 ? 5.652 1.029 4.18 1 96.88 101 LEU A CA 1
ATOM 804 C C . LEU A 1 101 ? 6.48 2.062 4.938 1 96.88 101 LEU A C 1
ATOM 806 O O . LEU A 1 101 ? 7.488 2.555 4.422 1 96.88 101 LEU A O 1
ATOM 810 N N . PHE A 1 102 ? 6.121 2.309 6.172 1 98.31 102 PHE A N 1
ATOM 811 C CA . PHE A 1 102 ? 6.859 3.273 6.977 1 98.31 102 PHE A CA 1
ATOM 812 C C . PHE A 1 102 ? 8.312 2.844 7.141 1 98.31 102 PHE A C 1
ATOM 814 O O . PHE A 1 102 ? 9.219 3.67 7.051 1 98.31 102 PHE A O 1
ATOM 821 N N . ARG A 1 103 ? 8.5 1.593 7.422 1 98 103 ARG A N 1
ATOM 822 C CA . ARG A 1 103 ? 9.852 1.084 7.598 1 98 103 ARG A CA 1
ATOM 823 C C . ARG A 1 103 ? 10.719 1.398 6.383 1 98 103 ARG A C 1
ATOM 825 O O . ARG A 1 103 ? 11.859 1.843 6.527 1 98 103 ARG A O 1
ATOM 832 N N . GLN A 1 104 ? 10.219 1.229 5.258 1 98.31 104 GLN A N 1
ATOM 833 C CA . GLN A 1 104 ? 10.992 1.43 4.039 1 98.31 104 GLN A CA 1
ATOM 834 C C . GLN A 1 104 ? 11.281 2.91 3.809 1 98.31 104 GLN A C 1
ATOM 836 O O . GLN A 1 104 ? 12.383 3.271 3.383 1 98.31 104 GLN A O 1
ATOM 841 N N . PHE A 1 105 ? 10.297 3.797 4.031 1 98.69 105 PHE A N 1
ATOM 842 C CA . PHE A 1 105 ? 10.539 5.234 3.979 1 98.69 105 PHE A CA 1
ATOM 843 C C . PHE A 1 105 ? 11.711 5.617 4.871 1 98.69 105 PHE A C 1
ATOM 845 O O . PHE A 1 105 ? 12.578 6.398 4.465 1 98.69 105 PHE A O 1
ATOM 852 N N . LEU A 1 106 ? 11.672 5.047 6.07 1 98.69 106 LEU A N 1
ATOM 853 C CA . LEU A 1 106 ? 12.672 5.371 7.082 1 98.69 106 LEU A CA 1
ATOM 854 C C . LEU A 1 106 ? 14.031 4.777 6.719 1 98.69 106 LEU A C 1
ATOM 856 O O . LEU A 1 106 ? 15.055 5.469 6.777 1 98.69 106 LEU A O 1
ATOM 860 N N . GLU A 1 107 ? 14.023 3.557 6.266 1 97.62 107 GLU A N 1
ATOM 861 C CA . GLU A 1 107 ? 15.25 2.85 5.902 1 97.62 107 GLU A CA 1
ATOM 862 C C . GLU A 1 107 ? 15.992 3.568 4.777 1 97.62 107 GLU A C 1
ATOM 864 O O . GLU A 1 107 ? 17.219 3.619 4.773 1 97.62 107 GLU A O 1
ATOM 869 N N . LEU A 1 108 ? 15.273 4.199 3.893 1 97.75 108 LEU A N 1
ATOM 870 C CA . LEU A 1 108 ? 15.883 4.824 2.721 1 97.75 108 LEU A CA 1
ATOM 871 C C . LEU A 1 108 ? 16.062 6.32 2.939 1 97.75 108 LEU A C 1
ATOM 873 O O . LEU A 1 108 ? 16.578 7.023 2.064 1 97.75 108 LEU A O 1
ATOM 877 N N . ASN A 1 109 ? 15.625 6.828 4.094 1 98.31 109 ASN A N 1
ATOM 878 C CA . ASN A 1 109 ? 15.656 8.258 4.395 1 98.31 109 ASN A CA 1
ATOM 879 C C . ASN A 1 109 ? 14.852 9.062 3.377 1 98.31 109 ASN A C 1
ATOM 881 O O . ASN A 1 109 ? 15.305 10.102 2.904 1 98.31 109 ASN A O 1
ATOM 885 N N . ALA A 1 110 ? 13.688 8.492 2.99 1 98.69 110 ALA A N 1
ATOM 886 C CA . ALA A 1 110 ? 12.844 9.086 1.964 1 98.69 110 ALA A CA 1
ATOM 887 C C . ALA A 1 110 ? 11.93 10.164 2.559 1 98.69 110 ALA A C 1
ATOM 889 O O . ALA A 1 110 ? 11.195 10.828 1.833 1 98.69 110 ALA A O 1
ATOM 890 N N . LEU A 1 111 ? 11.977 10.281 3.834 1 98.75 111 LEU A N 1
ATOM 891 C CA . LEU A 1 111 ? 11.273 11.336 4.559 1 98.75 111 LEU A CA 1
ATOM 892 C C . LEU A 1 111 ? 12.062 11.773 5.789 1 98.75 111 LEU A C 1
ATOM 894 O O . LEU A 1 111 ? 12.914 11.031 6.285 1 98.75 111 LEU A O 1
ATOM 898 N N . GLN A 1 112 ? 11.711 13 6.293 1 98.75 112 GLN A N 1
ATOM 899 C CA . GLN A 1 112 ? 12.375 13.531 7.477 1 98.75 112 GLN A CA 1
ATOM 900 C C . GLN A 1 112 ? 11.383 13.711 8.625 1 98.75 112 GLN A C 1
ATOM 902 O O . GLN A 1 112 ? 11.781 13.797 9.789 1 98.75 112 GLN A O 1
ATOM 907 N N . ILE A 1 113 ? 10.094 13.797 8.273 1 98.62 113 ILE A N 1
ATOM 908 C CA . ILE A 1 113 ? 9.023 13.922 9.258 1 98.62 113 ILE A CA 1
ATOM 909 C C . ILE A 1 113 ? 7.988 12.82 9.047 1 98.62 113 ILE A C 1
ATOM 911 O O . ILE A 1 113 ? 7.445 12.672 7.945 1 98.62 113 ILE A O 1
ATOM 915 N N . VAL A 1 114 ? 7.715 12.039 10.117 1 98.44 114 VAL A N 1
ATOM 916 C CA . VAL A 1 114 ? 6.77 10.93 10.047 1 98.44 114 VAL A CA 1
ATOM 917 C C . VAL A 1 114 ? 5.383 11.406 10.484 1 98.44 114 VAL A C 1
ATOM 919 O O . VAL A 1 114 ? 5.211 11.891 11.609 1 98.44 114 VAL A O 1
ATOM 922 N N . GLN A 1 115 ? 4.406 11.227 9.578 1 97.56 115 GLN A N 1
ATOM 923 C CA . GLN A 1 115 ? 3.072 11.727 9.891 1 97.56 115 GLN A CA 1
ATOM 924 C C . GLN A 1 115 ? 2.029 10.617 9.805 1 97.56 115 GLN A C 1
ATOM 926 O O . GLN A 1 115 ? 1.127 10.672 8.969 1 97.56 115 GLN A O 1
ATOM 931 N N . PRO A 1 116 ? 2.029 9.688 10.766 1 96.56 116 PRO A N 1
ATOM 932 C CA . PRO A 1 116 ? 0.988 8.656 10.758 1 96.56 116 PRO A CA 1
ATOM 933 C C . PRO A 1 116 ? -0.394 9.211 11.094 1 96.56 116 PRO A C 1
ATOM 935 O O . PRO A 1 116 ? -0.504 10.203 11.828 1 96.56 116 PRO A O 1
ATOM 938 N N . ASP A 1 117 ? -1.354 8.656 10.492 1 95.44 117 ASP A N 1
ATOM 939 C CA . ASP A 1 117 ? -2.752 8.977 10.758 1 95.44 117 ASP A CA 1
ATOM 940 C C . ASP A 1 117 ? -3.402 7.918 11.641 1 95.44 117 ASP A C 1
ATOM 942 O O . ASP A 1 117 ? -3.41 6.734 11.297 1 95.44 117 ASP A O 1
ATOM 946 N N . THR A 1 118 ? -4.039 8.297 12.641 1 92.62 118 THR A N 1
ATOM 947 C CA . THR A 1 118 ? -4.555 7.398 13.664 1 92.62 118 THR A CA 1
ATOM 948 C C . THR A 1 118 ? -5.73 6.586 13.125 1 92.62 118 THR A C 1
ATOM 950 O O . THR A 1 118 ? -5.973 5.465 13.57 1 92.62 118 THR A O 1
ATOM 953 N N . CYS A 1 119 ? -6.477 7.082 12.227 1 91.75 119 CYS A N 1
ATOM 954 C CA . CYS A 1 119 ? -7.645 6.398 11.68 1 91.75 119 CYS A CA 1
ATOM 955 C C . CYS A 1 119 ? -7.254 5.477 10.539 1 91.75 119 CYS A C 1
ATOM 957 O O . CYS A 1 119 ? -7.727 4.344 10.453 1 91.75 119 CYS A O 1
ATOM 959 N N . ARG A 1 120 ? -6.336 5.887 9.766 1 92.5 120 ARG A N 1
ATOM 960 C CA . ARG A 1 120 ? -5.992 5.141 8.555 1 92.5 120 ARG A CA 1
ATOM 961 C C . ARG A 1 120 ? -5.141 3.922 8.891 1 92.5 120 ARG A C 1
ATOM 963 O O . ARG A 1 120 ? -5.223 2.898 8.211 1 92.5 120 ARG A O 1
ATOM 970 N N . LEU A 1 121 ? -4.309 3.926 9.867 1 92 121 LEU A N 1
ATOM 971 C CA . LEU A 1 121 ? -3.549 2.754 10.289 1 92 121 LEU A CA 1
ATOM 972 C C . LEU A 1 121 ? -4.43 1.782 11.062 1 92 121 LEU A C 1
ATOM 974 O O . LEU A 1 121 ? -4.113 0.595 11.164 1 92 121 LEU A O 1
ATOM 978 N N . CYS A 1 122 ? -5.617 2.121 11.453 1 79.19 122 CYS A N 1
ATOM 979 C CA . CYS A 1 122 ? -6.789 1.406 11.953 1 79.19 122 CYS A CA 1
ATOM 980 C C . CYS A 1 122 ? -6.43 0.536 13.148 1 79.19 122 CYS A C 1
ATOM 982 O O . CYS A 1 122 ? -7.168 -0.387 13.5 1 79.19 122 CYS A O 1
ATOM 984 N N . SER A 1 123 ? -5.207 0.521 13.758 1 89.44 123 SER A N 1
ATOM 985 C CA . SER A 1 123 ? -4.855 -0.315 14.906 1 89.44 123 SER A CA 1
ATOM 986 C C . SER A 1 123 ? -3.816 0.365 15.789 1 89.44 123 SER A C 1
ATOM 988 O O . SER A 1 123 ? -2.84 0.925 15.281 1 89.44 123 SER A O 1
ATOM 990 N N . ILE A 1 124 ? -4.066 0.327 17.094 1 93.31 124 ILE A N 1
ATOM 991 C CA . ILE A 1 124 ? -3.178 0.933 18.078 1 93.31 124 ILE A CA 1
ATOM 992 C C . ILE A 1 124 ? -1.803 0.272 18.016 1 93.31 124 ILE A C 1
ATOM 994 O O . ILE A 1 124 ? -0.782 0.958 17.922 1 93.31 124 ILE A O 1
ATOM 998 N N . PRO A 1 125 ? -1.722 -1.057 17.922 1 95.19 125 PRO A N 1
ATOM 999 C CA . PRO A 1 125 ? -0.396 -1.671 17.812 1 95.19 125 PRO A CA 1
ATOM 1000 C C . PRO A 1 125 ? 0.37 -1.215 16.578 1 95.19 125 PRO A C 1
ATOM 1002 O O . PRO A 1 125 ? 1.587 -1.019 16.641 1 95.19 125 PRO A O 1
ATOM 1005 N N . GLU A 1 126 ? -0.349 -1.034 15.508 1 96.06 126 GLU A N 1
ATOM 1006 C CA . GLU A 1 126 ? 0.302 -0.574 14.289 1 96.06 126 GLU A CA 1
ATOM 1007 C C . GLU A 1 126 ? 0.884 0.825 14.461 1 96.06 126 GLU A C 1
ATOM 1009 O O . GLU A 1 126 ? 2.008 1.096 14.031 1 96.06 126 GLU A O 1
ATOM 1014 N N . ILE A 1 127 ? 0.155 1.629 15.117 1 97.12 127 ILE A N 1
ATOM 1015 C CA . ILE A 1 127 ? 0.598 3 15.352 1 97.12 127 ILE A CA 1
ATOM 1016 C C . ILE A 1 127 ? 1.825 2.998 16.25 1 97.12 127 ILE A C 1
ATOM 1018 O O . ILE A 1 127 ? 2.811 3.684 15.977 1 97.12 127 ILE A O 1
ATOM 1022 N N . ILE A 1 128 ? 1.757 2.225 17.297 1 97.69 128 ILE A N 1
ATOM 1023 C CA . ILE A 1 128 ? 2.867 2.141 18.234 1 97.69 128 ILE A CA 1
ATOM 1024 C C . ILE A 1 128 ? 4.121 1.646 17.516 1 97.69 128 ILE A C 1
ATOM 1026 O O . ILE A 1 128 ? 5.219 2.154 17.75 1 97.69 128 ILE A O 1
ATOM 1030 N N . MET A 1 129 ? 3.955 0.702 16.609 1 97.69 129 MET A N 1
ATOM 1031 C CA . MET A 1 129 ? 5.094 0.196 15.844 1 97.69 129 MET A CA 1
ATOM 1032 C C . MET A 1 129 ? 5.719 1.302 15 1 97.69 129 MET A C 1
ATOM 1034 O O . MET A 1 129 ? 6.945 1.403 14.914 1 97.69 129 MET A O 1
ATOM 1038 N N . VAL A 1 130 ? 4.926 2.088 14.43 1 98.31 130 VAL A N 1
ATOM 1039 C CA . VAL A 1 130 ? 5.426 3.182 13.602 1 98.31 130 VAL A CA 1
ATOM 1040 C C . VAL A 1 130 ? 6.184 4.18 14.469 1 98.31 130 VAL A C 1
ATOM 1042 O O . VAL A 1 130 ? 7.238 4.684 14.07 1 98.31 130 VAL A O 1
ATOM 1045 N N . LEU A 1 131 ? 5.652 4.457 15.688 1 98.25 131 LEU A N 1
ATOM 1046 C CA . LEU A 1 131 ? 6.344 5.348 16.609 1 98.25 131 LEU A CA 1
ATOM 1047 C C . LEU A 1 131 ? 7.703 4.777 17 1 98.25 131 LEU A C 1
ATOM 1049 O O . LEU A 1 131 ? 8.703 5.504 17.031 1 98.25 131 LEU A O 1
ATOM 1053 N N . LEU A 1 132 ? 7.746 3.547 17.25 1 98.5 132 LEU A N 1
ATOM 1054 C CA . LEU A 1 132 ? 8.992 2.891 17.625 1 98.5 132 LEU A CA 1
ATOM 1055 C C . LEU A 1 132 ? 9.984 2.902 16.469 1 98.5 132 LEU A C 1
ATOM 1057 O O . LEU A 1 132 ? 11.172 3.17 16.672 1 98.5 132 LEU A O 1
ATOM 1061 N N . LEU A 1 133 ? 9.523 2.613 15.289 1 98.5 133 LEU A N 1
ATOM 1062 C CA . LEU A 1 133 ? 10.375 2.678 14.109 1 98.5 133 LEU A CA 1
ATOM 1063 C C . LEU A 1 133 ? 10.953 4.078 13.93 1 98.5 133 LEU A C 1
ATOM 1065 O O . LEU A 1 133 ? 12.141 4.234 13.633 1 98.5 133 LEU A O 1
ATOM 1069 N N . SER A 1 134 ? 10.094 5.02 14.109 1 98.56 134 SER A N 1
ATOM 1070 C CA . SER A 1 134 ? 10.539 6.402 13.969 1 98.56 134 SER A CA 1
ATOM 1071 C C . SER A 1 134 ? 11.664 6.723 14.945 1 98.56 134 SER A C 1
ATOM 1073 O O . SER A 1 134 ? 12.625 7.418 14.594 1 98.56 134 SER A O 1
ATOM 1075 N N . LYS A 1 135 ? 11.555 6.254 16.156 1 98.44 135 LYS A N 1
ATOM 1076 C CA . LYS A 1 135 ? 12.602 6.43 17.156 1 98.44 135 LYS A CA 1
ATOM 1077 C C . LYS A 1 135 ? 13.898 5.75 16.734 1 98.44 135 LYS A C 1
ATOM 1079 O O . LYS A 1 135 ? 14.977 6.34 16.812 1 98.44 135 LYS A O 1
ATOM 1084 N N . ILE A 1 136 ? 13.82 4.555 16.266 1 98.25 136 ILE A N 1
ATOM 1085 C CA . ILE A 1 136 ? 14.977 3.768 15.844 1 98.25 136 ILE A CA 1
ATOM 1086 C C . ILE A 1 136 ? 15.727 4.504 14.742 1 98.25 136 ILE A C 1
ATOM 1088 O O . ILE A 1 136 ? 16.953 4.523 14.727 1 98.25 136 ILE A O 1
ATOM 1092 N N . TYR A 1 137 ? 15.031 5.156 13.859 1 98.38 137 TYR A N 1
ATOM 1093 C CA . TYR A 1 137 ? 15.656 5.82 12.719 1 98.38 137 TYR A CA 1
ATOM 1094 C C . TYR A 1 137 ? 15.844 7.305 12.992 1 98.38 137 TYR A C 1
ATOM 1096 O O . TYR A 1 137 ? 16.234 8.062 12.094 1 98.38 137 TYR A O 1
ATOM 1104 N N . HIS A 1 138 ? 15.492 7.789 14.141 1 97.94 138 HIS A N 1
ATOM 1105 C CA . HIS A 1 138 ? 15.766 9.133 14.641 1 97.94 138 HIS A CA 1
ATOM 1106 C C . HIS A 1 138 ? 15.023 10.18 13.82 1 97.94 138 HIS A C 1
ATOM 1108 O O . HIS A 1 138 ? 15.609 11.188 13.414 1 97.94 138 HIS A O 1
ATOM 1114 N N . LYS A 1 139 ? 13.789 9.891 13.562 1 98.44 139 LYS A N 1
ATOM 1115 C CA . LYS A 1 139 ? 12.93 10.852 12.875 1 98.44 139 LYS A CA 1
ATOM 1116 C C . LYS A 1 139 ? 11.797 11.328 13.789 1 98.44 139 LYS A C 1
ATOM 1118 O O . LYS A 1 139 ? 11.227 10.531 14.531 1 98.44 139 LYS A O 1
ATOM 1123 N N . PRO A 1 140 ? 11.531 12.578 13.828 1 98.19 140 PRO A N 1
ATOM 1124 C CA . PRO A 1 140 ? 10.406 13.07 14.633 1 98.19 140 PRO A CA 1
ATOM 1125 C C . PRO A 1 140 ? 9.055 12.664 14.062 1 98.19 140 PRO A C 1
ATOM 1127 O O . PRO A 1 140 ? 8.898 12.57 12.836 1 98.19 140 PRO A O 1
ATOM 1130 N N . VAL A 1 141 ? 8.117 12.484 14.984 1 97.75 141 VAL A N 1
ATOM 1131 C CA . VAL A 1 141 ? 6.75 12.156 14.594 1 97.75 141 VAL A CA 1
ATOM 1132 C C . VAL A 1 141 ? 5.84 13.359 14.82 1 97.75 141 VAL A C 1
ATOM 1134 O O . VAL A 1 141 ? 5.84 13.945 15.906 1 97.75 141 VAL A O 1
ATOM 1137 N N . CYS A 1 142 ? 5.207 13.773 13.773 1 96.88 142 CYS A N 1
ATOM 1138 C CA . CYS A 1 142 ? 4.117 14.75 13.82 1 96.88 142 CYS A CA 1
ATOM 1139 C C . CYS A 1 142 ? 2.812 14.125 13.344 1 96.88 142 CYS A C 1
ATOM 1141 O O . CYS A 1 142 ? 2.518 14.141 12.141 1 96.88 142 CYS A O 1
ATOM 1143 N N . MET A 1 143 ? 2.008 13.695 14.289 1 94.56 143 MET A N 1
ATOM 1144 C CA . MET A 1 143 ? 0.788 12.984 13.93 1 94.56 143 MET A CA 1
ATOM 1145 C C . MET A 1 143 ? -0.064 13.805 12.969 1 94.56 143 MET A C 1
ATOM 1147 O O . MET A 1 143 ? -0.25 15.008 13.172 1 94.56 143 MET A O 1
ATOM 1151 N N . HIS A 1 144 ? -0.416 13.102 11.898 1 94.31 144 HIS A N 1
ATOM 1152 C CA . HIS A 1 144 ? -1.413 13.758 11.062 1 94.31 144 HIS A CA 1
ATOM 1153 C C . HIS A 1 144 ? -2.738 13.914 11.805 1 94.31 144 HIS A C 1
ATOM 1155 O O . HIS A 1 144 ? -3.18 12.992 12.492 1 94.31 144 HIS A O 1
ATOM 1161 N N . ALA A 1 145 ? -3.176 15.078 11.641 1 85.75 145 ALA A N 1
ATOM 1162 C CA . ALA A 1 145 ? -4.48 15.414 12.211 1 85.75 145 ALA A CA 1
ATOM 1163 C C . ALA A 1 145 ? -5.238 16.391 11.312 1 85.75 145 ALA A C 1
ATOM 1165 O O . ALA A 1 145 ? -4.727 16.812 10.273 1 85.75 145 ALA A O 1
ATOM 1166 N N . GLY A 1 146 ? -6.586 16.547 11.461 1 74.31 146 GLY A N 1
ATOM 1167 C CA . GLY A 1 146 ? -7.328 17.531 10.688 1 74.31 146 GLY A CA 1
ATOM 1168 C C . GLY A 1 146 ? -8.711 17.062 10.281 1 74.31 146 GLY A C 1
ATOM 1169 O O . GLY A 1 146 ? -9.555 17.859 9.875 1 74.31 146 GLY A O 1
ATOM 1170 N N . GLY A 1 147 ? -8.828 15.891 10.375 1 77.38 147 GLY A N 1
ATOM 1171 C CA . GLY A 1 147 ? -10.164 15.391 10.094 1 77.38 147 GLY A CA 1
ATOM 1172 C C . GLY A 1 147 ? -10.992 15.18 11.344 1 77.38 147 GLY A C 1
ATOM 1173 O O . GLY A 1 147 ? -10.508 15.383 12.461 1 77.38 147 GLY A O 1
ATOM 1174 N N . VAL A 1 148 ? -12.188 14.867 11.133 1 80.19 148 VAL A N 1
ATOM 1175 C CA . VAL A 1 148 ? -13.156 14.695 12.219 1 80.19 148 VAL A CA 1
ATOM 1176 C C . VAL A 1 148 ? -12.641 13.656 13.211 1 80.19 148 VAL A C 1
ATOM 1178 O O . VAL A 1 148 ? -12.453 12.492 12.859 1 80.19 148 VAL A O 1
ATOM 1181 N N . GLY A 1 149 ? -12.352 14.219 14.469 1 86.75 149 GLY A N 1
ATOM 1182 C CA . GLY A 1 149 ? -12 13.312 15.547 1 86.75 149 GLY A CA 1
ATOM 1183 C C . GLY A 1 149 ? -10.523 12.969 15.578 1 86.75 149 GLY A C 1
ATOM 1184 O O . GLY A 1 149 ? -10.039 12.344 16.531 1 86.75 149 GLY A O 1
ATOM 1185 N N . LEU A 1 150 ? -9.828 13.398 14.555 1 89.44 150 LEU A N 1
ATOM 1186 C CA . LEU A 1 150 ? -8.422 13 14.461 1 89.44 150 LEU A CA 1
ATOM 1187 C C . LEU A 1 150 ? -7.59 13.688 15.531 1 89.44 150 LEU A C 1
ATOM 1189 O O . LEU A 1 150 ? -6.648 13.102 16.062 1 89.44 150 LEU A O 1
ATOM 1193 N N . ASN A 1 151 ? -7.922 14.891 15.797 1 89.5 151 ASN A N 1
ATOM 1194 C CA . ASN A 1 151 ? -7.199 15.57 16.859 1 89.5 151 ASN A CA 1
ATOM 1195 C C . ASN A 1 151 ? -7.379 14.859 18.203 1 89.5 151 ASN A C 1
ATOM 1197 O O . ASN A 1 151 ? -6.422 14.711 18.969 1 89.5 151 ASN A O 1
ATOM 1201 N N . GLU A 1 152 ? -8.578 14.469 18.453 1 88.88 152 GLU A N 1
ATOM 1202 C CA . GLU A 1 152 ? -8.914 13.766 19.688 1 88.88 152 GLU A CA 1
ATOM 1203 C C . GLU A 1 152 ? -8.188 12.43 19.781 1 88.88 152 GLU A C 1
ATOM 1205 O O . GLU A 1 152 ? -7.738 12.031 20.859 1 88.88 152 GLU A O 1
ATOM 1210 N N . MET A 1 153 ? -8.031 11.789 18.672 1 90.12 153 MET A N 1
ATOM 1211 C CA . MET A 1 153 ? -7.367 10.492 18.656 1 90.12 153 MET A CA 1
ATOM 1212 C C . MET A 1 153 ? -5.852 10.656 18.703 1 90.12 153 MET A C 1
ATOM 1214 O O . MET A 1 153 ? -5.176 9.992 19.484 1 90.12 153 MET A O 1
ATOM 1218 N N . ALA A 1 154 ? -5.332 11.555 17.891 1 91.56 154 ALA A N 1
ATOM 1219 C CA . ALA A 1 154 ? -3.893 11.727 17.719 1 91.56 154 ALA A CA 1
ATOM 1220 C C . ALA A 1 154 ? -3.232 12.188 19.016 1 91.56 154 ALA A C 1
ATOM 1222 O O . ALA A 1 154 ? -2.068 11.867 19.266 1 91.56 154 ALA A O 1
ATOM 1223 N N . ARG A 1 155 ? -3.982 12.906 19.812 1 89.38 155 ARG A N 1
ATOM 1224 C CA . ARG A 1 155 ? -3.439 13.422 21.062 1 89.38 155 ARG A CA 1
ATOM 1225 C C . ARG A 1 155 ? -2.889 12.289 21.922 1 89.38 155 ARG A C 1
ATOM 1227 O O . ARG A 1 155 ? -1.859 12.453 22.578 1 89.38 155 ARG A O 1
ATOM 1234 N N . HIS A 1 156 ? -3.496 11.188 21.953 1 91.06 156 HIS A N 1
ATOM 1235 C CA . HIS A 1 156 ? -3.07 10.055 22.766 1 91.06 156 HIS A CA 1
ATOM 1236 C C . HIS A 1 156 ? -1.715 9.531 22.297 1 91.06 156 HIS A C 1
ATOM 1238 O O . HIS A 1 156 ? -0.843 9.242 23.125 1 91.06 156 HIS A O 1
ATOM 1244 N N . PHE A 1 157 ? -1.527 9.508 21.062 1 93.5 157 PHE A N 1
ATOM 1245 C CA . PHE A 1 157 ? -0.308 8.906 20.531 1 93.5 157 PHE A CA 1
ATOM 1246 C C . PHE A 1 157 ? 0.839 9.914 20.547 1 93.5 157 PHE A C 1
ATOM 1248 O O . PHE A 1 157 ? 1.999 9.531 20.734 1 93.5 157 PHE A O 1
ATOM 1255 N N . ALA A 1 158 ? 0.451 11.148 20.359 1 92.62 158 ALA A N 1
ATOM 1256 C CA . ALA A 1 158 ? 1.472 12.18 20.562 1 92.62 158 ALA A CA 1
ATOM 1257 C C . ALA A 1 158 ? 2.023 12.133 21.984 1 92.62 158 ALA A C 1
ATOM 1259 O O . ALA A 1 158 ? 3.232 12.25 22.188 1 92.62 158 ALA A O 1
ATOM 1260 N N . MET A 1 159 ? 1.179 11.938 22.922 1 91.69 159 MET A N 1
ATOM 1261 C CA . MET A 1 159 ? 1.592 11.859 24.328 1 91.69 159 MET A CA 1
ATOM 1262 C C . MET A 1 159 ? 2.396 10.586 24.578 1 91.69 159 MET A C 1
ATOM 1264 O O . MET A 1 159 ? 3.393 10.617 25.312 1 91.69 159 MET A O 1
ATOM 1268 N N . ILE A 1 160 ? 1.954 9.539 24.062 1 94.12 160 ILE A N 1
ATOM 1269 C CA . ILE A 1 160 ? 2.695 8.289 24.203 1 94.12 160 ILE A CA 1
ATOM 1270 C C . ILE A 1 160 ? 4.105 8.469 23.641 1 94.12 160 ILE A C 1
ATOM 1272 O O . ILE A 1 160 ? 5.086 8.062 24.266 1 94.12 160 ILE A O 1
ATOM 1276 N N . ASP A 1 161 ? 4.184 9.047 22.469 1 96.06 161 ASP A N 1
ATOM 1277 C CA . ASP A 1 161 ? 5.492 9.273 21.859 1 96.06 161 ASP A CA 1
ATOM 1278 C C . ASP A 1 161 ? 6.383 10.117 22.766 1 96.06 161 ASP A C 1
ATOM 1280 O O . ASP A 1 161 ? 7.516 9.734 23.062 1 96.06 161 ASP A O 1
ATOM 1284 N N . TYR A 1 162 ? 5.863 11.203 23.281 1 94.62 162 TYR A N 1
ATOM 1285 C CA . TYR A 1 162 ? 6.625 12.141 24.094 1 94.62 162 TYR A CA 1
ATOM 1286 C C . TYR A 1 162 ? 7.031 11.5 25.422 1 94.62 162 TYR A C 1
ATOM 1288 O O . TYR A 1 162 ? 8.188 11.609 25.844 1 94.62 162 TYR A O 1
ATOM 1296 N N . ILE A 1 163 ? 6.145 10.828 26.047 1 94.75 163 ILE A N 1
ATOM 1297 C CA . ILE A 1 163 ? 6.352 10.383 27.406 1 94.75 163 ILE A CA 1
ATOM 1298 C C . ILE A 1 163 ? 7.129 9.07 27.406 1 94.75 163 ILE A C 1
ATOM 1300 O O . ILE A 1 163 ? 8.016 8.867 28.25 1 94.75 163 ILE A O 1
ATOM 1304 N N . LEU A 1 164 ? 6.855 8.211 26.453 1 96.69 164 LEU A N 1
ATOM 1305 C CA . LEU A 1 164 ? 7.324 6.84 26.609 1 96.69 164 LEU A CA 1
ATOM 1306 C C . LEU A 1 164 ? 8.359 6.5 25.531 1 96.69 164 LEU A C 1
ATOM 1308 O O . LEU A 1 164 ? 9.219 5.641 25.75 1 96.69 164 LEU A O 1
ATOM 1312 N N . ILE A 1 165 ? 8.344 7.227 24.422 1 97.56 165 ILE A N 1
ATOM 1313 C CA . ILE A 1 165 ? 9.125 6.703 23.312 1 97.56 165 ILE A CA 1
ATOM 1314 C C . ILE A 1 165 ? 10.266 7.66 22.984 1 97.56 165 ILE A C 1
ATOM 1316 O O . ILE A 1 165 ? 11.422 7.391 23.312 1 97.56 165 ILE A O 1
ATOM 1320 N N . SER A 1 166 ? 9.938 8.836 22.516 1 96.62 166 SER A N 1
ATOM 1321 C CA . SER A 1 166 ? 10.984 9.742 22.047 1 96.62 166 SER A CA 1
ATOM 1322 C C . SER A 1 166 ? 11.508 10.609 23.188 1 96.62 166 SER A C 1
ATOM 1324 O O . SER A 1 166 ? 12.672 11.016 23.188 1 96.62 166 SER A O 1
ATOM 1326 N N . LYS A 1 167 ? 10.617 11.023 24.172 1 95.19 167 LYS A N 1
ATOM 1327 C CA . LYS A 1 167 ? 10.922 11.898 25.297 1 95.19 167 LYS A CA 1
ATOM 1328 C C . LYS A 1 167 ? 11.484 13.234 24.812 1 95.19 167 LYS A C 1
ATOM 1330 O O . LYS A 1 167 ? 12.406 13.789 25.422 1 95.19 167 LYS A O 1
ATOM 1335 N N . ASN A 1 168 ? 11 13.633 23.641 1 92.25 168 ASN A N 1
ATOM 1336 C CA . ASN A 1 168 ? 11.5 14.828 22.969 1 92.25 168 ASN A CA 1
ATOM 1337 C C . ASN A 1 168 ? 10.383 15.57 22.25 1 92.25 168 ASN A C 1
ATOM 1339 O O . ASN A 1 168 ? 9.508 14.945 21.641 1 92.25 168 ASN A O 1
ATOM 1343 N N . LYS A 1 169 ? 10.43 16.859 22.375 1 91.44 169 LYS A N 1
ATOM 1344 C CA . LYS A 1 169 ? 9.422 17.672 21.719 1 91.44 169 LYS A CA 1
ATOM 1345 C C . LYS A 1 169 ? 10.008 18.438 20.531 1 91.44 169 LYS A C 1
ATOM 1347 O O . LYS A 1 169 ? 9.289 19.125 19.797 1 91.44 169 LYS A O 1
ATOM 1352 N N . LYS A 1 170 ? 11.25 18.281 20.391 1 92.38 170 LYS A N 1
ATOM 1353 C CA . LYS A 1 170 ? 11.906 19.031 19.328 1 92.38 170 LYS A CA 1
ATOM 1354 C C . LYS A 1 170 ? 11.375 18.609 17.953 1 92.38 170 LYS A C 1
ATOM 1356 O O . LYS A 1 170 ? 11.219 17.422 17.688 1 92.38 170 LYS A O 1
ATOM 1361 N N . ASP A 1 171 ? 11.031 19.594 17.125 1 92.5 171 ASP A N 1
ATOM 1362 C CA . ASP A 1 171 ? 10.609 19.422 15.742 1 92.5 171 ASP A CA 1
ATOM 1363 C C . ASP A 1 171 ? 9.305 18.641 15.656 1 92.5 171 ASP A C 1
ATOM 1365 O O . ASP A 1 171 ? 9.047 17.969 14.664 1 92.5 171 ASP A O 1
ATOM 1369 N N . ARG A 1 172 ? 8.562 18.688 16.719 1 93.94 172 ARG A N 1
ATOM 1370 C CA . ARG A 1 172 ? 7.273 18 16.766 1 93.94 172 ARG A CA 1
ATOM 1371 C C . ARG A 1 172 ? 6.125 18.984 16.906 1 93.94 172 ARG A C 1
ATOM 1373 O O . ARG A 1 172 ? 6.191 19.906 17.719 1 93.94 172 ARG A O 1
ATOM 1380 N N . PHE A 1 173 ? 5.23 18.797 15.984 1 89.94 173 PHE A N 1
ATOM 1381 C CA . PHE A 1 173 ? 4.035 19.625 15.93 1 89.94 173 PHE A CA 1
ATOM 1382 C C . PHE A 1 173 ? 2.777 18.766 15.852 1 89.94 173 PHE A C 1
ATOM 1384 O O . PHE A 1 173 ? 2.818 17.641 15.344 1 89.94 173 PHE A O 1
ATOM 1391 N N . TRP A 1 174 ? 1.734 19.328 16.391 1 86.25 174 TRP A N 1
ATOM 1392 C CA . TRP A 1 174 ? 0.411 18.734 16.219 1 86.25 174 TRP A CA 1
ATOM 1393 C C . TRP A 1 174 ? -0.538 19.734 15.555 1 86.25 174 TRP A C 1
ATOM 1395 O O . TRP A 1 174 ? -0.583 20.906 15.93 1 86.25 174 TRP A O 1
ATOM 1405 N N . GLU A 1 175 ? -1.15 19.141 14.617 1 85.12 175 GLU A N 1
ATOM 1406 C CA . GLU A 1 175 ? -2.092 20.016 13.906 1 85.12 175 GLU A CA 1
ATOM 1407 C C . GLU A 1 175 ? -3.309 20.328 14.773 1 85.12 175 GLU A C 1
ATOM 1409 O O . GLU A 1 175 ? -3.812 19.453 15.484 1 85.12 175 GLU A O 1
ATOM 1414 N N . TYR A 1 176 ? -3.656 21.547 14.695 1 83.56 176 TYR A N 1
ATOM 1415 C CA . TYR A 1 176 ? -4.867 21.984 15.391 1 83.56 176 TYR A CA 1
ATOM 1416 C C . TYR A 1 176 ? -5.898 22.5 14.398 1 83.56 176 TYR A C 1
ATOM 1418 O O . TYR A 1 176 ? -5.629 23.453 13.656 1 83.56 176 TYR A O 1
ATOM 1426 N N . ALA A 1 177 ? -6.949 21.75 14.297 1 77.12 177 ALA A N 1
ATOM 1427 C CA . ALA A 1 177 ? -8.109 22.172 13.516 1 77.12 177 ALA A CA 1
ATOM 1428 C C . ALA A 1 177 ? -9.367 22.203 14.383 1 77.12 177 ALA A C 1
ATOM 1430 O O . ALA A 1 177 ? -9.703 21.219 15.047 1 77.12 177 ALA A O 1
ATOM 1431 N N . GLN A 1 178 ? -10 23.297 14.445 1 75.12 178 GLN A N 1
ATOM 1432 C CA . GLN A 1 178 ? -11.141 23.5 15.328 1 75.12 178 GLN A CA 1
ATOM 1433 C C . GLN A 1 178 ? -12.414 22.922 14.719 1 75.12 178 GLN A C 1
ATOM 1435 O O . GLN A 1 178 ? -13.422 22.766 15.414 1 75.12 178 GLN A O 1
ATOM 1440 N N . HIS A 1 179 ? -12.188 22.438 13.68 1 76.88 179 HIS A N 1
ATOM 1441 C CA . HIS A 1 179 ? -13.398 22.031 12.977 1 76.88 179 HIS A CA 1
ATOM 1442 C C . HIS A 1 179 ? -13.992 20.766 13.578 1 76.88 179 HIS A C 1
ATOM 1444 O O . HIS A 1 179 ? -13.258 19.828 13.891 1 76.88 179 HIS A O 1
ATOM 1450 N N . LEU A 1 180 ? -15.258 20.75 14.055 1 80.81 180 LEU A N 1
ATOM 1451 C CA . LEU A 1 180 ? -16.141 19.641 14.391 1 80.81 180 LEU A CA 1
ATOM 1452 C C . LEU A 1 180 ? -15.789 19.062 15.758 1 80.81 180 LEU A C 1
ATOM 1454 O O . LEU A 1 180 ? -16.25 17.984 16.125 1 80.81 180 LEU A O 1
ATOM 1458 N N . LYS A 1 181 ? -14.938 19.703 16.531 1 82.75 181 LYS A N 1
ATOM 1459 C CA . LYS A 1 181 ? -14.562 19.219 17.859 1 82.75 181 LYS A CA 1
ATOM 1460 C C . LYS A 1 181 ? -15.773 19.141 18.781 1 82.75 181 LYS A C 1
ATOM 1462 O O . LYS A 1 181 ? -15.797 18.344 19.719 1 82.75 181 LYS A O 1
ATOM 1467 N N . GLN A 1 182 ? -16.812 19.844 18.469 1 86.25 182 GLN A N 1
ATOM 1468 C CA . GLN A 1 182 ? -18 19.922 19.297 1 86.25 182 GLN A CA 1
ATOM 1469 C C . GLN A 1 182 ? -18.75 18.594 19.312 1 86.25 182 GLN A C 1
ATOM 1471 O O . GLN A 1 182 ? -19.641 18.375 20.125 1 86.25 182 GLN A O 1
ATOM 1476 N N . HIS A 1 183 ? -18.406 17.75 18.516 1 90.25 183 HIS A N 1
ATOM 1477 C CA . HIS A 1 183 ? -19.125 16.484 18.391 1 90.25 183 HIS A CA 1
ATOM 1478 C C . HIS A 1 183 ? -18.5 15.414 19.266 1 90.25 183 HIS A C 1
ATOM 1480 O O . HIS A 1 183 ? -19 14.289 19.328 1 90.25 183 HIS A O 1
ATOM 1486 N N . PHE A 1 184 ? -17.469 15.797 19.984 1 89.75 184 PHE A N 1
ATOM 1487 C CA . PHE A 1 184 ? -16.781 14.82 20.812 1 89.75 184 PHE A CA 1
ATOM 1488 C C . PHE A 1 184 ? -16.875 15.188 22.281 1 89.75 184 PHE A C 1
ATOM 1490 O O . PHE A 1 184 ? -16.875 16.375 22.641 1 89.75 184 PHE A O 1
ATOM 1497 N N . GLN A 1 185 ? -16.969 14.18 23.062 1 87.38 185 GLN A N 1
ATOM 1498 C CA . GLN A 1 185 ? -17.125 14.375 24.5 1 87.38 185 GLN A CA 1
ATOM 1499 C C . GLN A 1 185 ? -15.875 15.023 25.109 1 87.38 185 GLN A C 1
ATOM 1501 O O . GLN A 1 185 ? -15.984 15.93 25.938 1 87.38 185 GLN A O 1
ATOM 1506 N N . GLU A 1 186 ? -14.734 14.461 24.719 1 82.94 186 GLU A N 1
ATOM 1507 C CA . GLU A 1 186 ? -13.477 15.031 25.172 1 82.94 186 GLU A CA 1
ATOM 1508 C C . GLU A 1 186 ? -12.875 15.961 24.125 1 82.94 186 GLU A C 1
ATOM 1510 O O . GLU A 1 186 ? -11.992 15.562 23.375 1 82.94 186 GLU A O 1
ATOM 1515 N N . GLU A 1 187 ? -13.336 17.172 24.188 1 77.12 187 GLU A N 1
ATOM 1516 C CA . GLU A 1 187 ? -12.875 18.141 23.188 1 77.12 187 GLU A CA 1
ATOM 1517 C C . GLU A 1 187 ? -11.383 18.422 23.344 1 77.12 187 GLU A C 1
ATOM 1519 O O . GLU A 1 187 ? -10.852 18.375 24.453 1 77.12 187 GLU A O 1
ATOM 1524 N N . THR A 1 188 ? -10.781 18.562 22.188 1 78.5 188 THR A N 1
ATOM 1525 C CA . THR A 1 188 ? -9.383 18.953 22.219 1 78.5 188 THR A CA 1
ATOM 1526 C C . THR A 1 188 ? -9.25 20.469 22.359 1 78.5 188 THR A C 1
ATOM 1528 O O . THR A 1 188 ? -9.914 21.219 21.641 1 78.5 188 THR A O 1
ATOM 1531 N N . ASP A 1 189 ? -8.734 20.859 23.438 1 78.38 189 ASP A N 1
ATOM 1532 C CA . ASP A 1 189 ? -8.43 22.266 23.625 1 78.38 189 ASP A CA 1
ATOM 1533 C C . ASP A 1 189 ? -6.93 22.484 23.844 1 78.38 189 ASP A C 1
ATOM 1535 O O . ASP A 1 189 ? -6.168 21.516 23.938 1 78.38 189 ASP A O 1
ATOM 1539 N N . HIS A 1 190 ? -6.504 23.688 23.594 1 82.81 190 HIS A N 1
ATOM 1540 C CA . HIS A 1 190 ? -5.09 24 23.766 1 82.81 190 HIS A CA 1
ATOM 1541 C C . HIS A 1 190 ? -4.906 25.219 24.688 1 82.81 190 HIS A C 1
ATOM 1543 O O . HIS A 1 190 ? -5.809 26.047 24.812 1 82.81 190 HIS A O 1
ATOM 1549 N N . ILE A 1 191 ? -3.797 25.172 25.406 1 84.44 191 ILE A N 1
ATOM 1550 C CA . ILE A 1 191 ? -3.322 26.328 26.156 1 84.44 191 ILE A CA 1
ATOM 1551 C C . ILE A 1 191 ? -1.99 26.797 25.578 1 84.44 191 ILE A C 1
ATOM 1553 O O . ILE A 1 191 ? -1.009 26.047 25.578 1 84.44 191 ILE A O 1
ATOM 1557 N N . ASN A 1 192 ? -1.99 28 25.094 1 90.19 192 ASN A N 1
ATOM 1558 C CA . ASN A 1 192 ? -0.785 28.547 24.484 1 90.19 192 ASN A CA 1
ATOM 1559 C C . ASN A 1 192 ? -0.254 27.656 23.375 1 90.19 192 ASN A C 1
ATOM 1561 O O . ASN A 1 192 ? 0.929 27.312 23.359 1 90.19 192 ASN A O 1
ATOM 1565 N N . ALA A 1 193 ? -1.206 27.125 22.609 1 88.81 193 ALA A N 1
ATOM 1566 C CA . ALA A 1 193 ? -0.92 26.359 21.406 1 88.81 193 ALA A CA 1
ATOM 1567 C C . ALA A 1 193 ? -0.301 25 21.75 1 88.81 193 ALA A C 1
ATOM 1569 O O . ALA A 1 193 ? 0.471 24.453 20.969 1 88.81 193 ALA A O 1
ATOM 1570 N N . LYS A 1 194 ? -0.642 24.562 22.969 1 87.62 194 LYS A N 1
ATOM 1571 C CA . LYS A 1 194 ? -0.199 23.25 23.406 1 87.62 194 LYS A CA 1
ATOM 1572 C C . LYS A 1 194 ? -1.375 22.406 23.906 1 87.62 194 LYS A C 1
ATOM 1574 O O . LYS A 1 194 ? -2.195 22.891 24.688 1 87.62 194 LYS A O 1
ATOM 1579 N N . TYR A 1 195 ? -1.349 21.219 23.375 1 84.38 195 TYR A N 1
ATOM 1580 C CA . TYR A 1 195 ? -2.404 20.312 23.828 1 84.38 195 TYR A CA 1
ATOM 1581 C C . TYR A 1 195 ? -2.121 19.797 25.234 1 84.38 195 TYR A C 1
ATOM 1583 O O . TYR A 1 195 ? -0.962 19.688 25.641 1 84.38 195 TYR A O 1
ATOM 1591 N N . PHE A 1 196 ? -3.236 19.578 25.875 1 81.5 196 PHE A N 1
ATOM 1592 C CA . PHE A 1 196 ? -3.137 18.953 27.188 1 81.5 196 PHE A CA 1
ATOM 1593 C C . PHE A 1 196 ? -3.727 17.547 27.172 1 81.5 196 PHE A C 1
ATOM 1595 O O . PHE A 1 196 ? -4.613 17.25 26.359 1 81.5 196 PHE A O 1
ATOM 1602 N N . PRO A 1 197 ? -3.137 16.688 28.047 1 81.25 197 PRO A N 1
ATOM 1603 C CA . PRO A 1 197 ? -3.707 15.336 28.125 1 81.25 197 PRO A CA 1
ATOM 1604 C C . PRO A 1 197 ? -5.148 15.336 28.625 1 81.25 197 PRO A C 1
ATOM 1606 O O . PRO A 1 197 ? -5.523 16.188 29.438 1 81.25 197 PRO A O 1
ATOM 1609 N N . PRO A 1 198 ? -5.871 14.391 28.047 1 77.81 198 PRO A N 1
ATOM 1610 C CA . PRO A 1 198 ? -7.211 14.25 28.609 1 77.81 198 PRO A CA 1
ATOM 1611 C C . PRO A 1 198 ? -7.18 13.75 30.062 1 77.81 198 PRO A C 1
ATOM 1613 O O . PRO A 1 198 ? -6.289 12.984 30.438 1 77.81 198 PRO A O 1
ATOM 1616 N N . LEU A 1 199 ? -8.117 14.18 30.797 1 80.12 199 LEU A N 1
ATOM 1617 C CA . LEU A 1 199 ? -8.18 13.773 32.188 1 80.12 199 LEU A CA 1
ATOM 1618 C C . LEU A 1 199 ? -9.102 12.57 32.375 1 80.12 199 LEU A C 1
ATOM 1620 O O . LEU A 1 199 ? -8.977 11.828 33.344 1 80.12 199 LEU A O 1
ATOM 1624 N N . GLN A 1 200 ? -9.938 12.375 31.5 1 82.19 200 GLN A N 1
ATOM 1625 C CA . GLN A 1 200 ? -10.859 11.25 31.578 1 82.19 200 GLN A CA 1
ATOM 1626 C C . GLN A 1 200 ? -10.289 10.023 30.859 1 82.19 200 GLN A C 1
ATOM 1628 O O . GLN A 1 200 ? -9.586 10.148 29.859 1 82.19 200 GLN A O 1
ATOM 1633 N N . SER A 1 201 ? -10.633 8.883 31.438 1 83.75 201 SER A N 1
ATOM 1634 C CA . SER A 1 201 ? -10.219 7.645 30.781 1 83.75 201 SER A CA 1
ATOM 1635 C C . SER A 1 201 ? -10.984 7.422 29.484 1 83.75 201 SER A C 1
ATOM 1637 O O . SER A 1 201 ? -12.094 7.934 29.312 1 83.75 201 SER A O 1
ATOM 1639 N N . GLY A 1 202 ? -10.297 6.656 28.516 1 85.19 202 GLY A N 1
ATOM 1640 C CA . GLY A 1 202 ? -10.93 6.34 27.234 1 85.19 202 GLY A CA 1
ATOM 1641 C C . GLY A 1 202 ? -10.125 6.812 26.047 1 85.19 202 GLY A C 1
ATOM 1642 O O . GLY A 1 202 ? -9.133 7.527 26.203 1 85.19 202 GLY A O 1
ATOM 1643 N N . TYR A 1 203 ? -10.547 6.395 24.922 1 87.31 203 TYR A N 1
ATOM 1644 C CA . TYR A 1 203 ? -9.867 6.781 23.688 1 87.31 203 TYR A CA 1
ATOM 1645 C C . TYR A 1 203 ? -10.523 8.008 23.062 1 87.31 203 TYR A C 1
ATOM 1647 O O . TYR A 1 203 ? -10.078 9.141 23.297 1 87.31 203 TYR A O 1
ATOM 1655 N N . VAL A 1 204 ? -11.594 7.91 22.359 1 87.94 204 VAL A N 1
ATOM 1656 C CA . VAL A 1 204 ? -12.383 9 21.797 1 87.94 204 VAL A CA 1
ATOM 1657 C C . VAL A 1 204 ? -13.859 8.594 21.766 1 87.94 204 VAL A C 1
ATOM 1659 O O . VAL A 1 204 ? -14.188 7.469 21.375 1 87.94 204 VAL A O 1
ATOM 1662 N N . ARG A 1 205 ? -14.789 9.461 22.297 1 90.88 205 ARG A N 1
ATOM 1663 C CA . ARG A 1 205 ? -16.219 9.195 22.297 1 90.88 205 ARG A CA 1
ATOM 1664 C C . ARG A 1 205 ? -16.984 10.281 21.547 1 90.88 205 ARG A C 1
ATOM 1666 O O . ARG A 1 205 ? -16.875 11.461 21.875 1 90.88 205 ARG A O 1
ATOM 1673 N N . ILE A 1 206 ? -17.719 9.852 20.531 1 90.94 206 ILE A N 1
ATOM 1674 C CA . ILE A 1 206 ? -18.609 10.766 19.828 1 90.94 206 ILE A CA 1
ATOM 1675 C C . ILE A 1 206 ? -19.891 10.969 20.625 1 90.94 206 ILE A C 1
ATOM 1677 O O . ILE A 1 206 ? -20.422 10.016 21.203 1 90.94 206 ILE A O 1
ATOM 1681 N N . LYS A 1 207 ? -20.312 12.156 20.609 1 93.44 207 LYS A N 1
ATOM 1682 C CA . LYS A 1 207 ? -21.547 12.445 21.344 1 93.44 207 LYS A CA 1
ATOM 1683 C C . LYS A 1 207 ? -22.734 11.719 20.719 1 93.44 207 LYS A C 1
ATOM 1685 O O . LYS A 1 207 ? -22.906 11.711 19.5 1 93.44 207 LYS A O 1
ATOM 1690 N N . LEU A 1 208 ? -23.516 11.195 21.609 1 94.5 208 LEU A N 1
ATOM 1691 C CA . LEU A 1 208 ? -24.719 10.5 21.156 1 94.5 208 LEU A CA 1
ATOM 1692 C C . LEU A 1 208 ? -25.641 11.453 20.406 1 94.5 208 LEU A C 1
ATOM 1694 O O . LEU A 1 208 ? -26.281 11.055 19.422 1 94.5 208 LEU A O 1
ATOM 1698 N N . SER A 1 209 ? -25.719 12.594 20.844 1 94.56 209 SER A N 1
ATOM 1699 C CA . SER A 1 209 ? -26.562 13.594 20.203 1 94.56 209 SER A CA 1
ATOM 1700 C C . SER A 1 209 ? -26.125 13.844 18.766 1 94.56 209 SER A C 1
ATOM 1702 O O . SER A 1 209 ? -26.953 14.062 17.875 1 94.56 209 SER A O 1
ATOM 1704 N N . SER A 1 210 ? -24.859 13.852 18.562 1 93.56 210 SER A N 1
ATOM 1705 C CA . SER A 1 210 ? -24.328 14.023 17.219 1 93.56 210 SER A CA 1
ATOM 1706 C C . SER A 1 210 ? -24.703 12.836 16.328 1 93.56 210 SER A C 1
ATOM 1708 O O . SER A 1 210 ? -25.094 13.016 15.172 1 93.56 210 SER A O 1
ATOM 1710 N N . ILE A 1 211 ? -24.594 11.68 16.859 1 93.5 211 ILE A N 1
ATOM 1711 C CA . ILE A 1 211 ? -24.938 10.469 16.125 1 93.5 211 ILE A CA 1
ATOM 1712 C C . ILE A 1 211 ? -26.422 10.508 15.742 1 93.5 211 ILE A C 1
ATOM 1714 O O . ILE A 1 211 ? -26.766 10.242 14.586 1 93.5 211 ILE A O 1
ATOM 1718 N N . GLN A 1 212 ? -27.156 10.93 16.672 1 94.56 212 GLN A N 1
ATOM 1719 C CA . GLN A 1 212 ? -28.609 10.977 16.438 1 94.56 212 GLN A CA 1
ATOM 1720 C C . GLN A 1 212 ? -28.953 12.023 15.375 1 94.56 212 GLN A C 1
ATOM 1722 O O . GLN A 1 212 ? -29.797 11.781 14.508 1 94.56 212 GLN A O 1
ATOM 1727 N N . GLN A 1 213 ? -28.281 13.023 15.461 1 94.5 213 GLN A N 1
ATOM 1728 C CA . GLN A 1 213 ? -28.562 14.141 14.578 1 94.5 213 GLN A CA 1
ATOM 1729 C C . GLN A 1 213 ? -28.172 13.82 13.141 1 94.5 213 GLN A C 1
ATOM 1731 O O . GLN A 1 213 ? -28.859 14.195 12.195 1 94.5 213 GLN A O 1
ATOM 1736 N N . TYR A 1 214 ? -27.156 12.992 12.938 1 93.5 214 TYR A N 1
ATOM 1737 C CA . TYR A 1 214 ? -26.578 12.883 11.602 1 93.5 214 TYR A CA 1
ATOM 1738 C C . TYR A 1 214 ? -26.719 11.469 11.062 1 93.5 214 TYR A C 1
ATOM 1740 O O . TYR A 1 214 ? -26.188 11.148 9.992 1 93.5 214 TYR A O 1
ATOM 1748 N N . GLN A 1 215 ? -27.359 10.641 11.859 1 94.5 215 GLN A N 1
ATOM 1749 C CA . GLN A 1 215 ? -27.578 9.266 11.398 1 94.5 215 GLN A CA 1
ATOM 1750 C C . GLN A 1 215 ? -28.422 9.234 10.133 1 94.5 215 GLN A C 1
ATOM 1752 O O . GLN A 1 215 ? -29.484 9.844 10.078 1 94.5 215 GLN A O 1
ATOM 1757 N N . PHE A 1 216 ? -27.938 8.625 9.102 1 93.5 216 PHE A N 1
ATOM 1758 C CA . PHE A 1 216 ? -28.719 8.477 7.871 1 93.5 216 PHE A CA 1
ATOM 1759 C C . PHE A 1 216 ? -29.641 7.277 7.957 1 93.5 216 PHE A C 1
ATOM 1761 O O . PHE A 1 216 ? -29.234 6.195 8.383 1 93.5 216 PHE A O 1
ATOM 1768 N N . PRO A 1 217 ? -30.797 7.477 7.426 1 92.25 217 PRO A N 1
ATOM 1769 C CA . PRO A 1 217 ? -31.469 8.656 6.871 1 92.25 217 PRO A CA 1
ATOM 1770 C C . PRO A 1 217 ? -32.344 9.375 7.887 1 92.25 217 PRO A C 1
ATOM 1772 O O . PRO A 1 217 ? -33 10.352 7.547 1 92.25 217 PRO A O 1
ATOM 1775 N N . ASN A 1 218 ? -32.281 8.828 9.102 1 92.12 218 ASN A N 1
ATOM 1776 C CA . ASN A 1 218 ? -33.344 9.18 10.039 1 92.12 218 ASN A CA 1
ATOM 1777 C C . ASN A 1 218 ? -32.969 10.383 10.898 1 92.12 218 ASN A C 1
ATOM 1779 O O . ASN A 1 218 ? -33.812 10.938 11.602 1 92.12 218 ASN A O 1
ATOM 1783 N N . GLY A 1 219 ? -31.719 10.852 10.953 1 93.94 219 GLY A N 1
ATOM 1784 C CA . GLY A 1 219 ? -31.344 12.031 11.711 1 93.94 219 GLY A CA 1
ATOM 1785 C C . GLY A 1 219 ? -31.984 13.305 11.18 1 93.94 219 GLY A C 1
ATOM 1786 O O . GLY A 1 219 ? -32.281 13.406 9.992 1 93.94 219 GLY A O 1
ATOM 1787 N N . ASN A 1 220 ? -32.062 14.211 12.078 1 93.31 220 ASN A N 1
ATOM 1788 C CA . ASN A 1 220 ? -32.75 15.445 11.719 1 93.31 220 ASN A CA 1
ATOM 1789 C C . ASN A 1 220 ? -32.094 16.141 10.539 1 93.31 220 ASN A C 1
ATOM 1791 O O . ASN A 1 220 ? -32.75 16.75 9.703 1 93.31 220 ASN A O 1
ATOM 1795 N N . PHE A 1 221 ? -30.828 16.047 10.469 1 93.38 221 PHE A N 1
ATOM 1796 C CA . PHE A 1 221 ? -30.094 16.656 9.367 1 93.38 221 PHE A CA 1
ATOM 1797 C C . PHE A 1 221 ? -30.562 16.109 8.031 1 93.38 221 PHE A C 1
ATOM 1799 O O . PHE A 1 221 ? -30.844 16.875 7.102 1 93.38 221 PHE A O 1
ATOM 1806 N N . TRP A 1 222 ? -30.672 14.875 7.949 1 92.5 222 TRP A N 1
ATOM 1807 C CA . TRP A 1 222 ? -31.031 14.227 6.688 1 92.5 222 TRP A CA 1
ATOM 1808 C C . TRP A 1 222 ? -32.531 14.344 6.406 1 92.5 222 TRP A C 1
ATOM 1810 O O . TRP A 1 222 ? -32.938 14.539 5.258 1 92.5 222 TRP A O 1
ATOM 1820 N N . LYS A 1 223 ? -33.344 14.211 7.383 1 91.75 223 LYS A N 1
ATOM 1821 C CA . LYS A 1 223 ? -34.781 14.352 7.203 1 91.75 223 LYS A CA 1
ATOM 1822 C C . LYS A 1 223 ? -35.125 15.703 6.574 1 91.75 223 LYS A C 1
ATOM 1824 O O . LYS A 1 223 ? -35.969 15.773 5.668 1 91.75 223 LYS A O 1
ATOM 1829 N N . GLN A 1 224 ? -34.5 16.641 7.004 1 91.06 224 GLN A N 1
ATOM 1830 C CA . GLN A 1 224 ? -34.75 17.984 6.496 1 91.06 224 GLN A CA 1
ATOM 1831 C C . GLN A 1 224 ? -34.25 18.125 5.062 1 91.06 224 GLN A C 1
ATOM 1833 O O . GLN A 1 224 ? -34.938 18.734 4.223 1 91.06 224 GLN A O 1
ATOM 1838 N N . ARG A 1 225 ? -33.125 17.578 4.809 1 91.12 225 ARG A N 1
ATOM 1839 C CA . ARG A 1 225 ? -32.5 17.719 3.49 1 91.12 225 ARG A CA 1
ATOM 1840 C C . ARG A 1 225 ? -33.25 16.891 2.449 1 91.12 225 ARG A C 1
ATOM 1842 O O . ARG A 1 225 ? -33.406 17.312 1.307 1 91.12 225 ARG A O 1
ATOM 1849 N N . LEU A 1 226 ? -33.625 15.711 2.818 1 89.19 226 LEU A N 1
ATOM 1850 C CA . LEU A 1 226 ? -34.344 14.828 1.903 1 89.19 226 LEU A CA 1
ATOM 1851 C C . LEU A 1 226 ? -35.75 15.375 1.609 1 89.19 226 LEU A C 1
ATOM 1853 O O . LEU A 1 226 ? -36.25 15.258 0.485 1 89.19 226 LEU A O 1
ATOM 1857 N N . LYS A 1 227 ? -36.344 15.898 2.531 1 86 227 LYS A N 1
ATOM 1858 C CA . LYS A 1 227 ? -37.656 16.547 2.316 1 86 227 LYS A CA 1
ATOM 1859 C C . LYS A 1 227 ? -37.531 17.703 1.336 1 86 227 LYS A C 1
ATOM 1861 O O . LYS A 1 227 ? -38.375 17.875 0.461 1 86 227 LYS A O 1
ATOM 1866 N N . GLN A 1 228 ? -36.5 18.359 1.479 1 86.94 228 GLN A N 1
ATOM 1867 C CA . GLN A 1 228 ? -36.25 19.5 0.593 1 86.94 228 GLN A CA 1
ATOM 1868 C C . GLN A 1 228 ? -36 19.031 -0.836 1 86.94 228 GLN A C 1
ATOM 1870 O O . GLN A 1 228 ? -36.438 19.656 -1.793 1 86.94 228 GLN A O 1
ATOM 1875 N N . ASN A 1 229 ? -35.281 17.969 -0.942 1 84.25 229 ASN A N 1
ATOM 1876 C CA . ASN A 1 229 ? -35 17.453 -2.268 1 84.25 229 ASN A CA 1
ATOM 1877 C C . ASN A 1 229 ? -36.219 16.828 -2.926 1 84.25 229 ASN A C 1
ATOM 1879 O O . ASN A 1 229 ? -36.406 16.938 -4.141 1 84.25 229 ASN A O 1
ATOM 1883 N N . ASN A 1 230 ? -36.938 16.156 -2.143 1 76.88 230 ASN A N 1
ATOM 1884 C CA . ASN A 1 230 ? -38.156 15.602 -2.678 1 76.88 230 ASN A CA 1
ATOM 1885 C C . ASN A 1 230 ? -39.156 16.688 -3.049 1 76.88 230 ASN A C 1
ATOM 1887 O O . ASN A 1 230 ? -39.969 16.531 -3.98 1 76.88 230 ASN A O 1
ATOM 1891 N N . SER A 1 231 ? -39.062 17.766 -2.322 1 70.5 231 SER A N 1
ATOM 1892 C CA . SER A 1 231 ? -39.938 18.875 -2.648 1 70.5 231 SER A CA 1
ATOM 1893 C C . SER A 1 231 ? -39.5 19.594 -3.916 1 70.5 231 SER A C 1
ATOM 1895 O O . SER A 1 231 ? -40.281 20.297 -4.551 1 70.5 231 SER A O 1
ATOM 1897 N N . LYS A 1 232 ? -38.281 19.438 -4.199 1 58.53 232 LYS A N 1
ATOM 1898 C CA . LYS A 1 232 ? -37.812 20.047 -5.438 1 58.53 232 LYS A CA 1
ATOM 1899 C C . LYS A 1 232 ? -38.031 19.109 -6.629 1 58.53 232 LYS A C 1
ATOM 1901 O O . LYS A 1 232 ? -37.812 19.5 -7.777 1 58.53 232 LYS A O 1
ATOM 1906 N N . LEU A 1 233 ? -38.469 17.922 -6.359 1 46.38 233 LEU A N 1
ATOM 1907 C CA . LEU A 1 233 ? -38.844 17.031 -7.449 1 46.38 233 LEU A CA 1
ATOM 1908 C C . LEU A 1 233 ? -40.344 17.094 -7.707 1 46.38 233 LEU A C 1
ATOM 1910 O O . LEU A 1 233 ? -40.781 17.016 -8.859 1 46.38 233 LEU A O 1
ATOM 1914 N N . MET B 1 1 ? -0.749 -33.875 -16.406 1 90.44 1 MET B N 1
ATOM 1915 C CA . MET B 1 1 ? 0.327 -34.062 -17.375 1 90.44 1 MET B CA 1
ATOM 1916 C C . MET B 1 1 ? -0.215 -34.594 -18.688 1 90.44 1 MET B C 1
ATOM 1918 O O . MET B 1 1 ? 0.171 -34.156 -19.766 1 90.44 1 MET B O 1
ATOM 1922 N N . LYS B 1 2 ? -1.079 -35.438 -18.531 1 90.94 2 LYS B N 1
ATOM 1923 C CA . LYS B 1 2 ? -1.724 -36 -19.719 1 90.94 2 LYS B CA 1
ATOM 1924 C C . LYS B 1 2 ? -2.439 -34.906 -20.516 1 90.94 2 LYS B C 1
ATOM 1926 O O . LYS B 1 2 ? -2.561 -35 -21.734 1 90.94 2 LYS B O 1
ATOM 1931 N N . GLN B 1 3 ? -2.816 -33.906 -19.828 1 90.5 3 GLN B N 1
ATOM 1932 C CA . GLN B 1 3 ? -3.549 -32.812 -20.453 1 90.5 3 GLN B CA 1
ATOM 1933 C C . GLN B 1 3 ? -2.596 -31.75 -21.016 1 90.5 3 GLN B C 1
ATOM 1935 O O . GLN B 1 3 ? -3.031 -30.734 -21.547 1 90.5 3 GLN B O 1
ATOM 1940 N N . GLY B 1 4 ? -1.316 -31.953 -20.797 1 92.25 4 GLY B N 1
ATOM 1941 C CA . GLY B 1 4 ? -0.345 -31.062 -21.406 1 92.25 4 GLY B CA 1
ATOM 1942 C C . GLY B 1 4 ? 0.308 -30.109 -20.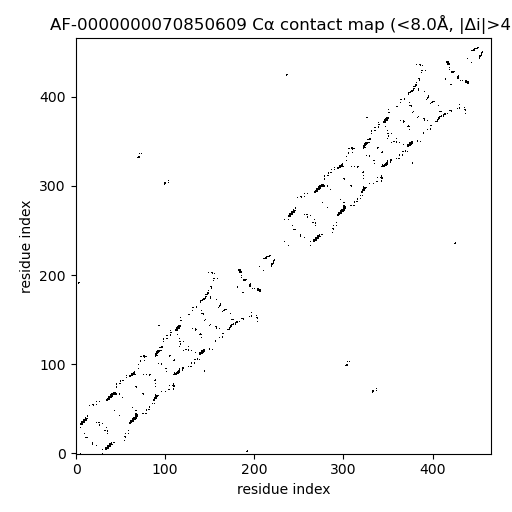422 1 92.25 4 GLY B C 1
ATOM 1943 O O . GLY B 1 4 ? 1.167 -29.312 -20.797 1 92.25 4 GLY B O 1
ATOM 1944 N N . PHE B 1 5 ? -0.034 -30.25 -19.156 1 93.06 5 PHE B N 1
ATOM 1945 C CA . PHE B 1 5 ? 0.547 -29.375 -18.156 1 93.06 5 PHE B CA 1
ATOM 1946 C C . PHE B 1 5 ? 2.01 -29.719 -17.906 1 93.06 5 PHE B C 1
ATOM 1948 O O . PHE B 1 5 ? 2.363 -30.891 -17.797 1 93.06 5 PHE B O 1
ATOM 1955 N N . THR B 1 6 ? 2.846 -28.656 -17.828 1 93.69 6 THR B N 1
ATOM 1956 C CA . THR B 1 6 ? 4.273 -28.875 -17.625 1 93.69 6 THR B CA 1
ATOM 1957 C C . THR B 1 6 ? 4.773 -28.078 -16.422 1 93.69 6 THR B C 1
ATOM 1959 O O . THR B 1 6 ? 5.93 -28.219 -16.016 1 93.69 6 THR B O 1
ATOM 1962 N N . ALA B 1 7 ? 3.943 -27.234 -15.867 1 95.69 7 ALA B N 1
ATOM 1963 C CA . ALA B 1 7 ? 4.293 -26.359 -14.742 1 95.69 7 ALA B CA 1
ATOM 1964 C C . ALA B 1 7 ? 3.311 -26.547 -13.594 1 95.69 7 ALA B C 1
ATOM 1966 O O . ALA B 1 7 ? 2.1 -26.641 -13.812 1 95.69 7 ALA B O 1
ATOM 1967 N N . PHE B 1 8 ? 3.854 -26.625 -12.375 1 95.94 8 PHE B N 1
ATOM 1968 C CA . PHE B 1 8 ? 3.041 -26.906 -11.203 1 95.94 8 PHE B CA 1
ATOM 1969 C C . PHE B 1 8 ? 3.447 -26.016 -10.031 1 95.94 8 PHE B C 1
ATOM 1971 O O . PHE B 1 8 ? 4.637 -25.781 -9.812 1 95.94 8 PHE B O 1
ATOM 1978 N N . LYS B 1 9 ? 2.463 -25.547 -9.312 1 96.31 9 LYS B N 1
ATOM 1979 C CA . LYS B 1 9 ? 2.721 -24.688 -8.172 1 96.31 9 LYS B CA 1
ATOM 1980 C C . LYS B 1 9 ? 2.32 -25.359 -6.863 1 96.31 9 LYS B C 1
ATOM 1982 O O . LYS B 1 9 ? 1.253 -25.969 -6.773 1 96.31 9 LYS B O 1
ATOM 1987 N N . MET B 1 10 ? 3.176 -25.234 -5.891 1 97.38 10 MET B N 1
ATOM 1988 C CA . MET B 1 10 ? 2.855 -25.781 -4.574 1 97.38 10 MET B CA 1
ATOM 1989 C C . MET B 1 10 ? 2.936 -24.688 -3.506 1 97.38 10 MET B C 1
ATOM 1991 O O . MET B 1 10 ? 3.744 -23.766 -3.615 1 97.38 10 MET B O 1
ATOM 1995 N N . LYS B 1 11 ? 2.102 -24.859 -2.523 1 97.69 11 LYS B N 1
ATOM 1996 C CA . LYS B 1 11 ? 2.154 -23.984 -1.354 1 97.69 11 LYS B CA 1
ATOM 1997 C C . LYS B 1 11 ? 3.285 -24.391 -0.413 1 97.69 11 LYS B C 1
ATOM 1999 O O . LYS B 1 11 ? 3.535 -25.578 -0.217 1 97.69 11 LYS B O 1
ATOM 2004 N N . VAL B 1 12 ? 3.951 -23.391 0.153 1 98.69 12 VAL B N 1
ATOM 2005 C CA . VAL B 1 12 ? 5.035 -23.641 1.095 1 98.69 12 VAL B CA 1
ATOM 2006 C C . VAL B 1 12 ? 4.891 -22.719 2.311 1 98.69 12 VAL B C 1
ATOM 2008 O O . VAL B 1 12 ? 4.125 -21.766 2.281 1 98.69 12 VAL B O 1
ATOM 2011 N N . GLY B 1 13 ? 5.707 -23.078 3.385 1 98.25 13 GLY B N 1
ATOM 2012 C CA . GLY B 1 13 ? 5.863 -22.094 4.445 1 98.25 13 GLY B CA 1
ATOM 2013 C C . GLY B 1 13 ? 5.434 -22.609 5.805 1 98.25 13 GLY B C 1
ATOM 2014 O O . GLY B 1 13 ? 5.871 -22.094 6.836 1 98.25 13 GLY B O 1
ATOM 2015 N N . LYS B 1 14 ? 4.68 -23.703 5.91 1 96.81 14 LYS B N 1
ATOM 2016 C CA . LYS B 1 14 ? 4.168 -24.172 7.195 1 96.81 14 LYS B CA 1
ATOM 2017 C C . LYS B 1 14 ? 5.172 -25.094 7.883 1 96.81 14 LYS B C 1
ATOM 2019 O O . LYS B 1 14 ? 5.461 -24.922 9.07 1 96.81 14 LYS B O 1
ATOM 2024 N N . ASN B 1 15 ? 5.602 -26.047 7.168 1 98.12 15 ASN B N 1
ATOM 2025 C CA . ASN B 1 15 ? 6.578 -27.016 7.66 1 98.12 15 ASN B CA 1
ATOM 2026 C C . ASN B 1 15 ? 7.598 -27.375 6.586 1 98.12 15 ASN B C 1
ATOM 2028 O O . ASN B 1 15 ? 7.234 -27.906 5.527 1 98.12 15 ASN B O 1
ATOM 2032 N N . ILE B 1 16 ? 8.859 -27.188 6.879 1 98.38 16 ILE B N 1
ATOM 2033 C CA . ILE B 1 16 ? 9.914 -27.297 5.875 1 98.38 16 ILE B CA 1
ATOM 2034 C C . ILE B 1 16 ? 10.07 -28.766 5.453 1 98.38 16 ILE B C 1
ATOM 2036 O O . ILE B 1 16 ? 10.305 -29.047 4.281 1 98.38 16 ILE B O 1
ATOM 2040 N N . GLU B 1 17 ? 9.945 -29.656 6.387 1 98.62 17 GLU B N 1
ATOM 2041 C CA . GLU B 1 17 ? 10.086 -31.078 6.035 1 98.62 17 GLU B CA 1
ATOM 2042 C C . GLU B 1 17 ? 8.938 -31.531 5.137 1 98.62 17 GLU B C 1
ATOM 2044 O O . GLU B 1 17 ? 9.148 -32.312 4.215 1 98.62 17 GLU B O 1
ATOM 2049 N N . ASP B 1 18 ? 7.777 -31.016 5.398 1 98.62 18 ASP B N 1
ATOM 2050 C CA . ASP B 1 18 ? 6.633 -31.297 4.539 1 98.62 18 ASP B CA 1
ATOM 2051 C C . ASP B 1 18 ? 6.828 -30.703 3.146 1 98.62 18 ASP B C 1
ATOM 2053 O O . ASP B 1 18 ? 6.48 -31.328 2.143 1 98.62 18 ASP B O 1
ATOM 2057 N N . ASP B 1 19 ? 7.352 -29.531 3.115 1 98.81 19 ASP B N 1
ATOM 2058 C CA . ASP B 1 19 ? 7.609 -28.875 1.834 1 98.81 19 ASP B CA 1
ATOM 2059 C C . ASP B 1 19 ? 8.633 -29.656 1.015 1 98.81 19 ASP B C 1
ATOM 2061 O O . ASP B 1 19 ? 8.453 -29.844 -0.191 1 98.81 19 ASP B O 1
ATOM 2065 N N . LYS B 1 20 ? 9.656 -30.109 1.679 1 98.75 20 LYS B N 1
ATOM 2066 C CA . LYS B 1 20 ? 10.672 -30.922 1.011 1 98.75 20 LYS B CA 1
ATOM 2067 C C . LYS B 1 20 ? 10.07 -32.219 0.455 1 98.75 20 LYS B C 1
ATOM 2069 O O . LYS B 1 20 ? 10.328 -32.594 -0.692 1 98.75 20 LYS B O 1
ATOM 2074 N N . ARG B 1 21 ? 9.305 -32.812 1.289 1 98.5 21 ARG B N 1
ATOM 2075 C CA . ARG B 1 21 ? 8.664 -34.062 0.869 1 98.5 21 ARG B CA 1
ATOM 2076 C C . ARG B 1 21 ? 7.781 -33.812 -0.354 1 98.5 21 ARG B C 1
ATOM 2078 O O . ARG B 1 21 ? 7.848 -34.562 -1.325 1 98.5 21 ARG B O 1
ATOM 2085 N N . ARG B 1 22 ? 6.938 -32.812 -0.344 1 98.5 22 ARG B N 1
ATOM 2086 C CA . ARG B 1 22 ? 6.043 -32.5 -1.455 1 98.5 22 ARG B CA 1
ATOM 2087 C C . ARG B 1 22 ? 6.828 -32.156 -2.713 1 98.5 22 ARG B C 1
ATOM 2089 O O . ARG B 1 22 ? 6.504 -32.625 -3.805 1 98.5 22 ARG B O 1
ATOM 2096 N N . ALA B 1 23 ? 7.875 -31.375 -2.555 1 98.62 23 ALA B N 1
ATOM 2097 C CA . ALA B 1 23 ? 8.703 -30.984 -3.693 1 98.62 23 ALA B CA 1
ATOM 2098 C C . ALA B 1 23 ? 9.352 -32.188 -4.34 1 98.62 23 ALA B C 1
ATOM 2100 O O . ALA B 1 23 ? 9.414 -32.312 -5.57 1 98.62 23 ALA B O 1
ATOM 2101 N N . LYS B 1 24 ? 9.844 -33.062 -3.477 1 98.44 24 LYS B N 1
ATOM 2102 C CA . LYS B 1 24 ? 10.461 -34.281 -3.971 1 98.44 24 LYS B CA 1
ATOM 2103 C C . LYS B 1 24 ? 9.477 -35.094 -4.797 1 98.44 24 LYS B C 1
ATOM 2105 O O . LYS B 1 24 ? 9.797 -35.562 -5.895 1 98.44 24 LYS B O 1
ATOM 2110 N N . ILE B 1 25 ? 8.281 -35.25 -4.258 1 98.31 25 ILE B N 1
ATOM 2111 C CA . ILE B 1 25 ? 7.242 -36.031 -4.934 1 98.31 25 ILE B CA 1
ATOM 2112 C C . ILE B 1 25 ? 6.91 -35.375 -6.277 1 98.31 25 ILE B C 1
ATOM 2114 O O . ILE B 1 25 ? 6.836 -36.062 -7.301 1 98.31 25 ILE B O 1
ATOM 2118 N N . ILE B 1 26 ? 6.742 -34.062 -6.312 1 98.12 26 ILE B N 1
ATOM 2119 C CA . ILE B 1 26 ? 6.402 -33.344 -7.539 1 98.12 26 ILE B CA 1
ATOM 2120 C C . ILE B 1 26 ? 7.531 -33.531 -8.555 1 98.12 26 ILE B C 1
ATOM 2122 O O . ILE B 1 26 ? 7.285 -33.875 -9.711 1 98.12 26 ILE B O 1
ATOM 2126 N N . ARG B 1 27 ? 8.75 -33.312 -8.148 1 98.19 27 ARG B N 1
ATOM 2127 C CA . ARG B 1 27 ? 9.906 -33.406 -9.039 1 98.19 27 ARG B CA 1
ATOM 2128 C C . ARG B 1 27 ? 10 -34.812 -9.656 1 98.19 27 ARG B C 1
ATOM 2130 O O . ARG B 1 27 ? 10.156 -34.938 -10.875 1 98.19 27 ARG B O 1
ATOM 2137 N N . GLU B 1 28 ? 9.883 -35.781 -8.82 1 97.62 28 GLU B N 1
ATOM 2138 C CA . GLU B 1 28 ? 9.945 -37.156 -9.305 1 97.62 28 GLU B CA 1
ATOM 2139 C C . GLU B 1 28 ? 8.828 -37.469 -10.297 1 97.62 28 GLU B C 1
ATOM 2141 O O . GLU B 1 28 ? 9.016 -38.25 -11.234 1 97.62 28 GLU B O 1
ATOM 2146 N N . THR B 1 29 ? 7.734 -36.844 -10.055 1 97.44 29 THR B N 1
ATOM 2147 C CA . THR B 1 29 ? 6.551 -37.125 -10.867 1 97.44 29 THR B CA 1
ATOM 2148 C C . THR B 1 29 ? 6.652 -36.406 -12.211 1 97.44 29 THR B C 1
ATOM 2150 O O . THR B 1 29 ? 6.359 -36.969 -13.25 1 97.44 29 THR B O 1
ATOM 2153 N N . ILE B 1 30 ? 7.156 -35.156 -12.25 1 96.94 30 ILE B N 1
ATOM 2154 C CA . ILE B 1 30 ? 7.047 -34.344 -13.453 1 96.94 30 ILE B CA 1
ATOM 2155 C C . ILE B 1 30 ? 8.367 -34.406 -14.234 1 96.94 30 ILE B C 1
ATOM 2157 O O . ILE B 1 30 ? 8.438 -33.938 -15.367 1 96.94 30 ILE B O 1
ATOM 2161 N N . GLY B 1 31 ? 9.406 -34.938 -13.602 1 96.25 31 GLY B N 1
ATOM 2162 C CA . GLY B 1 31 ? 10.695 -35.094 -14.266 1 96.25 31 GLY B CA 1
ATOM 2163 C C . GLY B 1 31 ? 11.57 -33.875 -14.164 1 96.25 31 GLY B C 1
ATOM 2164 O O . GLY B 1 31 ? 11.148 -32.844 -13.625 1 96.25 31 GLY B O 1
ATOM 2165 N N . LYS B 1 32 ? 12.797 -33.938 -14.742 1 95 32 LYS B N 1
ATOM 2166 C CA . LYS B 1 32 ? 13.828 -32.938 -14.602 1 95 32 LYS B CA 1
ATOM 2167 C C . LYS B 1 32 ? 13.461 -31.656 -15.367 1 95 32 LYS B C 1
ATOM 2169 O O . LYS B 1 32 ? 13.859 -30.562 -14.977 1 95 32 LYS B O 1
ATOM 2174 N N . ASN B 1 33 ? 12.648 -31.859 -16.328 1 94.81 33 ASN B N 1
ATOM 2175 C CA . ASN B 1 33 ? 12.336 -30.719 -17.188 1 94.81 33 ASN B CA 1
ATOM 2176 C C . ASN B 1 33 ? 11.055 -30.016 -16.766 1 94.81 33 ASN B C 1
ATOM 2178 O O . ASN B 1 33 ? 10.734 -28.938 -17.266 1 94.81 33 ASN B O 1
ATOM 2182 N N . GLY B 1 34 ? 10.273 -30.656 -15.898 1 96.94 34 GLY B N 1
ATOM 2183 C CA . GLY B 1 34 ? 9.078 -30.016 -15.367 1 96.94 34 GLY B CA 1
ATOM 2184 C C . GLY B 1 34 ? 9.383 -28.781 -14.531 1 96.94 34 GLY B C 1
ATOM 2185 O O . GLY B 1 34 ? 10.43 -28.703 -13.891 1 96.94 34 GLY B O 1
ATOM 2186 N N . ILE B 1 35 ? 8.461 -27.844 -14.516 1 97.62 35 ILE B N 1
ATOM 2187 C CA . ILE B 1 35 ? 8.68 -26.594 -13.805 1 97.62 35 ILE B CA 1
ATOM 2188 C C . ILE B 1 35 ? 7.934 -26.609 -12.477 1 97.62 35 ILE B C 1
ATOM 2190 O O . ILE B 1 35 ? 6.734 -26.906 -12.43 1 97.62 35 ILE B O 1
ATOM 2194 N N . ILE B 1 36 ? 8.648 -26.359 -11.383 1 98.19 36 ILE B N 1
ATOM 2195 C CA . ILE B 1 36 ? 8.047 -26.266 -10.055 1 98.19 36 ILE B CA 1
ATOM 2196 C C . ILE B 1 36 ? 8.078 -24.812 -9.57 1 98.19 36 ILE B C 1
ATOM 2198 O O . ILE B 1 36 ? 9.133 -24.188 -9.57 1 98.19 36 ILE B O 1
ATOM 2202 N N . MET B 1 37 ? 6.98 -24.312 -9.188 1 98.19 37 MET B N 1
ATOM 2203 C CA . MET B 1 37 ? 6.859 -23 -8.57 1 98.19 37 MET B CA 1
ATOM 2204 C C . MET B 1 37 ? 6.336 -23.125 -7.141 1 98.19 37 MET B C 1
ATOM 2206 O O . MET B 1 37 ? 5.645 -24.078 -6.805 1 98.19 37 MET B O 1
ATOM 2210 N N . THR B 1 38 ? 6.68 -22.156 -6.336 1 98.69 38 THR B N 1
ATOM 2211 C CA . THR B 1 38 ? 6.23 -22.156 -4.949 1 98.69 38 THR B CA 1
ATOM 2212 C C . THR B 1 38 ? 5.531 -20.844 -4.598 1 98.69 38 THR B C 1
ATOM 2214 O O . THR B 1 38 ? 5.754 -19.828 -5.25 1 98.69 38 THR B O 1
ATOM 2217 N N . ASP B 1 39 ? 4.711 -20.984 -3.572 1 98.31 39 ASP B N 1
ATOM 2218 C CA . ASP B 1 39 ? 3.959 -19.828 -3.09 1 98.31 39 ASP B CA 1
ATOM 2219 C C . ASP B 1 39 ? 3.85 -19.844 -1.567 1 98.31 39 ASP B C 1
ATOM 2221 O O . ASP B 1 39 ? 3.299 -20.781 -0.987 1 98.31 39 ASP B O 1
ATOM 2225 N N . ALA B 1 40 ? 4.309 -18.734 -0.957 1 98.56 40 ALA B N 1
ATOM 2226 C CA . ALA B 1 40 ? 4.355 -18.688 0.502 1 98.56 40 ALA B CA 1
ATOM 2227 C C . ALA B 1 40 ? 3.213 -17.828 1.056 1 98.56 40 ALA B C 1
ATOM 2229 O O . ALA B 1 40 ? 2.947 -17.844 2.26 1 98.56 40 ALA B O 1
ATOM 2230 N N . ASN B 1 41 ? 2.488 -17.141 0.198 1 97.25 41 ASN B N 1
ATOM 2231 C CA . ASN B 1 41 ? 1.364 -16.297 0.582 1 97.25 41 ASN B CA 1
ATOM 2232 C C . ASN B 1 41 ? 1.739 -15.352 1.721 1 97.25 41 ASN B C 1
ATOM 2234 O O . ASN B 1 41 ? 1.011 -15.242 2.709 1 97.25 41 ASN B O 1
ATOM 2238 N N . GLN B 1 42 ? 2.902 -14.797 1.695 1 97.38 42 GLN B N 1
ATOM 2239 C CA . GLN B 1 42 ? 3.348 -13.672 2.51 1 97.38 42 GLN B CA 1
ATOM 2240 C C . GLN B 1 42 ? 3.564 -14.094 3.959 1 97.38 42 GLN B C 1
ATOM 2242 O O . GLN B 1 42 ? 3.434 -13.273 4.875 1 97.38 42 GLN B O 1
ATOM 2247 N N . ILE B 1 43 ? 3.893 -15.273 4.223 1 97.62 43 ILE B N 1
ATOM 2248 C CA . ILE B 1 43 ? 3.865 -15.727 5.609 1 97.62 43 ILE B CA 1
ATOM 2249 C C . ILE B 1 43 ? 5.238 -15.523 6.246 1 97.62 43 ILE B C 1
ATOM 2251 O O . ILE B 1 43 ? 5.398 -15.695 7.457 1 97.62 43 ILE B O 1
ATOM 2255 N N . TRP B 1 44 ? 6.258 -15.125 5.465 1 98.44 44 TRP B N 1
ATOM 2256 C CA . TRP B 1 44 ? 7.613 -15.094 5.996 1 98.44 44 TRP B CA 1
ATOM 2257 C C . TRP B 1 44 ? 8.109 -13.656 6.137 1 98.44 44 TRP B C 1
ATOM 2259 O O . TRP B 1 44 ? 7.555 -12.742 5.523 1 98.44 44 TRP B O 1
ATOM 2269 N N . ASN B 1 45 ? 9.094 -13.5 7.012 1 97.5 45 ASN B N 1
ATOM 2270 C CA . ASN B 1 45 ? 9.992 -12.359 6.883 1 97.5 45 ASN B CA 1
ATOM 2271 C C . ASN B 1 45 ? 11.148 -12.648 5.93 1 97.5 45 ASN B C 1
ATOM 2273 O O . ASN B 1 45 ? 11.242 -13.75 5.387 1 97.5 45 ASN B O 1
ATOM 2277 N N . VAL B 1 46 ? 11.977 -11.719 5.73 1 98.38 46 VAL B N 1
ATOM 2278 C CA . VAL B 1 46 ? 13.023 -11.789 4.715 1 98.38 46 VAL B CA 1
ATOM 2279 C C . VAL B 1 46 ? 13.984 -12.93 5.035 1 98.38 46 VAL B C 1
ATOM 2281 O O . VAL B 1 46 ? 14.258 -13.773 4.18 1 98.38 46 VAL B O 1
ATOM 2284 N N . SER B 1 47 ? 14.469 -12.977 6.25 1 98.69 47 SER B N 1
ATOM 2285 C CA . SER B 1 47 ? 15.453 -13.984 6.633 1 98.69 47 SER B CA 1
ATOM 2286 C C . SER B 1 47 ? 14.883 -15.391 6.512 1 98.69 47 SER B C 1
ATOM 2288 O O . SER B 1 47 ? 15.555 -16.297 6.02 1 98.69 47 SER B O 1
ATOM 2290 N N . THR B 1 48 ? 13.641 -15.531 6.898 1 98.75 48 THR B N 1
ATOM 2291 C CA . THR B 1 48 ? 12.984 -16.828 6.812 1 98.75 48 THR B CA 1
ATOM 2292 C C . THR B 1 48 ? 12.789 -17.25 5.355 1 98.75 48 THR B C 1
ATOM 2294 O O . THR B 1 48 ? 13.008 -18.406 5 1 98.75 48 THR B O 1
ATOM 2297 N N . ALA B 1 49 ? 12.406 -16.328 4.559 1 98.88 49 ALA B N 1
ATOM 2298 C CA . ALA B 1 49 ? 12.203 -16.609 3.139 1 98.88 49 ALA B CA 1
ATOM 2299 C C . ALA B 1 49 ? 13.477 -17.172 2.508 1 98.88 49 ALA B C 1
ATOM 2301 O O . ALA B 1 49 ? 13.438 -18.188 1.814 1 98.88 49 ALA B O 1
ATOM 2302 N N . ILE B 1 50 ? 14.586 -16.562 2.787 1 98.88 50 ILE B N 1
ATOM 2303 C CA . ILE B 1 50 ? 15.875 -16.938 2.205 1 98.88 50 ILE B CA 1
ATOM 2304 C C . ILE B 1 50 ? 16.297 -18.312 2.719 1 98.88 50 ILE B C 1
ATOM 2306 O O . ILE B 1 50 ? 16.625 -19.203 1.932 1 98.88 50 ILE B O 1
ATOM 2310 N N . LYS B 1 51 ? 16.203 -18.453 4.027 1 98.81 51 LYS B N 1
ATOM 2311 C CA . LYS B 1 51 ? 16.609 -19.719 4.633 1 98.81 51 LYS B CA 1
ATOM 2312 C C . LYS B 1 51 ? 15.742 -20.875 4.117 1 98.81 51 LYS B C 1
ATOM 2314 O O . LYS B 1 51 ? 16.266 -21.938 3.764 1 98.81 51 LYS B O 1
ATOM 2319 N N . TRP B 1 52 ? 14.445 -20.609 4.09 1 98.88 52 TRP B N 1
ATOM 2320 C CA . TRP B 1 52 ? 13.484 -21.625 3.676 1 98.88 52 TRP B CA 1
ATOM 2321 C C . TRP B 1 52 ? 13.75 -22.078 2.242 1 98.88 52 TRP B C 1
ATOM 2323 O O . TRP B 1 52 ? 13.836 -23.281 1.965 1 98.88 52 TRP B O 1
ATOM 2333 N N . MET B 1 53 ? 13.945 -21.156 1.339 1 98.81 53 MET B N 1
ATOM 2334 C CA . MET B 1 53 ? 14.062 -21.484 -0.081 1 98.81 53 MET B CA 1
ATOM 2335 C C . MET B 1 53 ? 15.422 -22.109 -0.382 1 98.81 53 MET B C 1
ATOM 2337 O O . MET B 1 53 ? 15.539 -22.938 -1.293 1 98.81 53 MET B O 1
ATOM 2341 N N . LYS B 1 54 ? 16.422 -21.75 0.366 1 98.75 54 LYS B N 1
ATOM 2342 C CA . LYS B 1 54 ? 17.703 -22.406 0.209 1 98.75 54 LYS B CA 1
ATOM 2343 C C . LYS B 1 54 ? 17.609 -23.891 0.523 1 98.75 54 LYS B C 1
ATOM 2345 O O . LYS B 1 54 ? 18.297 -24.719 -0.09 1 98.75 54 LYS B O 1
ATOM 2350 N N . GLU B 1 55 ? 16.719 -24.234 1.446 1 98.56 55 GLU B N 1
ATOM 2351 C CA . GLU B 1 55 ? 16.484 -25.625 1.788 1 98.56 55 GLU B CA 1
ATOM 2352 C C . GLU B 1 55 ? 15.812 -26.375 0.64 1 98.56 55 GLU B C 1
ATOM 2354 O O . GLU B 1 55 ? 15.859 -27.609 0.581 1 98.56 55 GLU B O 1
ATOM 2359 N N . LEU B 1 56 ? 15.211 -25.672 -0.253 1 98.69 56 LEU B N 1
ATOM 2360 C CA . LEU B 1 56 ? 14.453 -26.297 -1.324 1 98.69 56 LEU B CA 1
ATOM 2361 C C . LEU B 1 56 ? 15.203 -26.219 -2.646 1 98.69 56 LEU B C 1
ATOM 2363 O O . LEU B 1 56 ? 14.703 -26.656 -3.682 1 98.69 56 LEU B O 1
ATOM 2367 N N . LYS B 1 57 ? 16.406 -25.719 -2.619 1 97.62 57 LYS B N 1
ATOM 2368 C CA . LYS B 1 57 ? 17.156 -25.406 -3.836 1 97.62 57 LYS B CA 1
ATOM 2369 C C . LYS B 1 57 ? 17.391 -26.656 -4.668 1 97.62 57 LYS B C 1
ATOM 2371 O O . LYS B 1 57 ? 17.469 -26.594 -5.898 1 97.62 57 LYS B O 1
ATOM 2376 N N . GLU B 1 58 ? 17.531 -27.812 -4.074 1 96.94 58 GLU B N 1
ATOM 2377 C CA . GLU B 1 58 ? 17.891 -29.047 -4.77 1 96.94 58 GLU B CA 1
ATOM 2378 C C . GLU B 1 58 ? 16.766 -29.531 -5.676 1 96.94 58 GLU B C 1
ATOM 2380 O O . GLU B 1 58 ? 16.969 -30.391 -6.527 1 96.94 58 GLU B O 1
ATOM 2385 N N . TYR B 1 59 ? 15.602 -28.938 -5.543 1 98.19 59 TYR B N 1
ATOM 2386 C CA . TYR B 1 59 ? 14.453 -29.406 -6.305 1 98.19 59 TYR B CA 1
ATOM 2387 C C . TYR B 1 59 ? 14.219 -28.547 -7.539 1 98.19 59 TYR B C 1
ATOM 2389 O O . TYR B 1 59 ? 13.164 -28.625 -8.172 1 98.19 59 TYR B O 1
ATOM 2397 N N . ASN B 1 60 ? 15.117 -27.688 -7.852 1 97.69 60 ASN B N 1
ATOM 2398 C CA . ASN B 1 60 ? 15.094 -26.859 -9.055 1 97.69 60 ASN B CA 1
ATOM 2399 C C . ASN B 1 60 ? 13.812 -26.031 -9.125 1 97.69 60 ASN B C 1
ATOM 2401 O O . ASN B 1 60 ? 13.078 -26.094 -10.117 1 97.69 60 ASN B O 1
ATOM 2405 N N . ILE B 1 61 ? 13.602 -25.219 -8.117 1 98.56 61 ILE B N 1
ATOM 2406 C CA . ILE B 1 61 ? 12.43 -24.359 -8.016 1 98.56 61 ILE B CA 1
ATOM 2407 C C . ILE B 1 61 ? 12.57 -23.188 -8.984 1 98.56 61 ILE B C 1
ATOM 2409 O O . ILE B 1 61 ? 13.617 -22.531 -9.039 1 98.56 61 ILE B O 1
ATOM 2413 N N . TYR B 1 62 ? 11.539 -22.906 -9.656 1 98.5 62 TYR B N 1
ATOM 2414 C CA . TYR B 1 62 ? 11.57 -21.859 -10.672 1 98.5 62 TYR B CA 1
ATOM 2415 C C . TYR B 1 62 ? 11.375 -20.484 -10.047 1 98.5 62 TYR B C 1
ATOM 2417 O O . TYR B 1 62 ? 12.133 -19.562 -10.32 1 98.5 62 TYR B O 1
ATOM 2425 N N . TRP B 1 63 ? 10.289 -20.375 -9.133 1 98.75 63 TRP B N 1
ATOM 2426 C CA . TRP B 1 63 ? 10.141 -19.109 -8.43 1 98.75 63 TRP B CA 1
ATOM 2427 C C . TRP B 1 63 ? 9.523 -19.312 -7.051 1 98.75 63 TRP B C 1
ATOM 2429 O O . TRP B 1 63 ? 8.992 -20.391 -6.758 1 98.75 63 TRP B O 1
ATOM 2439 N N . ILE B 1 64 ? 9.75 -18.391 -6.195 1 98.88 64 ILE B N 1
ATOM 2440 C CA . ILE B 1 64 ? 9 -18.219 -4.953 1 98.88 64 ILE B CA 1
ATOM 2441 C C . ILE B 1 64 ? 8.047 -17.031 -5.09 1 98.88 64 ILE B C 1
ATOM 2443 O O . ILE B 1 64 ? 8.469 -15.914 -5.371 1 98.88 64 ILE B O 1
ATOM 2447 N N . GLU B 1 65 ? 6.781 -17.375 -4.898 1 98.56 65 GLU B N 1
ATOM 2448 C CA . GLU B 1 6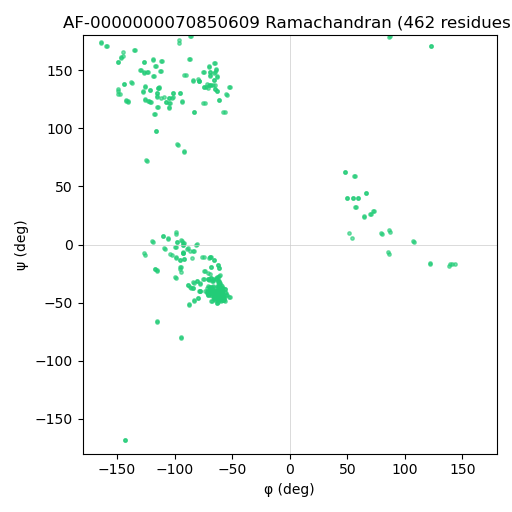5 ? 5.727 -16.359 -4.969 1 98.56 65 GLU B CA 1
ATOM 2449 C C . GLU B 1 65 ? 5.383 -15.828 -3.582 1 98.56 65 GLU B C 1
ATOM 2451 O O . GLU B 1 65 ? 5.223 -16.594 -2.633 1 98.56 65 GLU B O 1
ATOM 2456 N N . GLU B 1 66 ? 5.359 -14.477 -3.504 1 98.06 66 GLU B N 1
ATOM 2457 C CA . GLU B 1 66 ? 4.941 -13.727 -2.32 1 98.06 66 GLU B CA 1
ATOM 2458 C C . GLU B 1 66 ? 5.617 -14.266 -1.062 1 98.06 66 GLU B C 1
ATOM 2460 O O . GLU B 1 66 ? 4.945 -14.633 -0.099 1 98.06 66 GLU B O 1
ATOM 2465 N N . PRO B 1 67 ? 6.941 -14.18 -1.027 1 98.75 67 PRO B N 1
ATOM 2466 C CA . PRO B 1 67 ? 7.652 -14.672 0.152 1 98.75 67 PRO B CA 1
ATOM 2467 C C . PRO B 1 67 ? 7.367 -13.852 1.40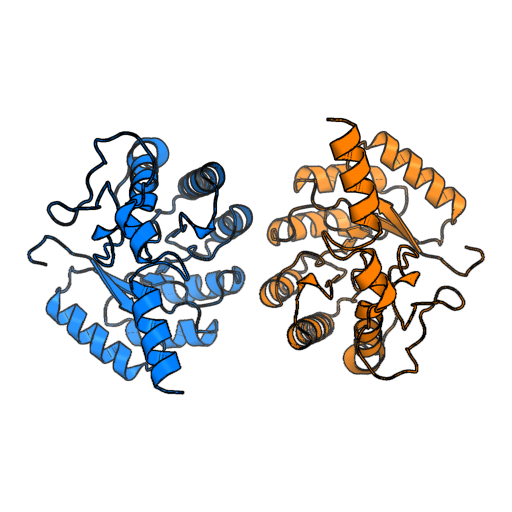4 1 98.75 67 PRO B C 1
ATOM 2469 O O . PRO B 1 67 ? 7.391 -14.383 2.518 1 98.75 67 PRO B O 1
ATOM 2472 N N . THR B 1 68 ? 7.125 -12.586 1.231 1 98.31 68 THR B N 1
ATOM 2473 C CA . THR B 1 68 ? 6.879 -11.688 2.355 1 98.31 68 THR B CA 1
ATOM 2474 C C . THR B 1 68 ? 5.812 -10.656 1.999 1 98.31 68 THR B C 1
ATOM 2476 O O . THR B 1 68 ? 5.105 -10.805 0.998 1 98.31 68 THR B O 1
ATOM 2479 N N . SER B 1 69 ? 5.641 -9.641 2.789 1 96.94 69 SER B N 1
ATOM 2480 C CA . SER B 1 69 ? 4.59 -8.648 2.582 1 96.94 69 SER B CA 1
ATOM 2481 C C . SER B 1 69 ? 4.637 -8.086 1.166 1 96.94 69 SER B C 1
ATOM 2483 O O . SER B 1 69 ? 5.707 -7.75 0.66 1 96.94 69 SER B O 1
ATOM 2485 N N . PRO B 1 70 ? 3.525 -7.98 0.554 1 94.94 70 PRO B N 1
ATOM 2486 C CA . PRO B 1 70 ? 3.488 -7.449 -0.811 1 94.94 70 PRO B CA 1
ATOM 2487 C C . PRO B 1 70 ? 3.896 -5.98 -0.884 1 94.94 70 PRO B C 1
ATOM 2489 O O . PRO B 1 70 ? 4.137 -5.457 -1.975 1 94.94 70 PRO B O 1
ATOM 2492 N N . ASP B 1 71 ? 3.963 -5.32 0.244 1 96.19 71 ASP B N 1
ATOM 2493 C CA . ASP B 1 71 ? 4.352 -3.914 0.283 1 96.19 71 ASP B CA 1
ATOM 2494 C C . ASP B 1 71 ? 5.852 -3.762 0.505 1 96.19 71 ASP B C 1
ATOM 2496 O O . ASP B 1 71 ? 6.387 -2.652 0.443 1 96.19 71 ASP B O 1
ATOM 2500 N N . ASP B 1 72 ? 6.52 -4.832 0.768 1 97.69 72 ASP B N 1
ATOM 2501 C CA . ASP B 1 72 ? 7.922 -4.789 1.167 1 97.69 72 ASP B CA 1
ATOM 2502 C C . ASP B 1 72 ? 8.844 -4.914 -0.044 1 97.69 72 ASP B C 1
ATOM 2504 O O . ASP B 1 72 ? 9.445 -5.969 -0.265 1 97.69 72 ASP B O 1
ATOM 2508 N N . ILE B 1 73 ? 9.047 -3.875 -0.742 1 98.38 73 ILE B N 1
ATOM 2509 C CA . ILE B 1 73 ? 9.859 -3.854 -1.957 1 98.38 73 ILE B CA 1
ATOM 2510 C C . ILE B 1 73 ? 11.312 -4.145 -1.61 1 98.38 73 ILE B C 1
ATOM 2512 O O . ILE B 1 73 ? 11.961 -4.965 -2.264 1 98.38 73 ILE B O 1
ATOM 2516 N N . ILE B 1 74 ? 11.836 -3.543 -0.561 1 98.06 74 ILE B N 1
ATOM 2517 C CA . ILE B 1 74 ? 13.219 -3.713 -0.146 1 98.06 74 ILE B CA 1
ATOM 2518 C C . ILE B 1 74 ? 13.453 -5.152 0.303 1 98.06 74 ILE B C 1
ATOM 2520 O O . ILE B 1 74 ? 14.484 -5.75 -0.011 1 98.06 74 ILE B O 1
ATOM 2524 N N . GLY B 1 75 ? 12.453 -5.672 1.059 1 98.44 75 GLY B N 1
ATOM 2525 C CA . GLY B 1 75 ? 12.547 -7.07 1.439 1 98.44 75 GLY B CA 1
ATOM 2526 C C . GLY B 1 75 ? 12.617 -8.008 0.25 1 98.44 75 GLY B C 1
ATOM 2527 O O . GLY B 1 75 ? 13.438 -8.93 0.226 1 98.44 75 GLY B O 1
ATOM 2528 N N . HIS B 1 76 ? 11.836 -7.754 -0.738 1 98.81 76 HIS B N 1
ATOM 2529 C CA . HIS B 1 76 ? 11.852 -8.578 -1.938 1 98.81 76 HIS B CA 1
ATOM 2530 C C . HIS B 1 76 ? 13.164 -8.422 -2.703 1 98.81 76 HIS B C 1
ATOM 2532 O O . HIS B 1 76 ? 13.656 -9.383 -3.297 1 98.81 76 HIS B O 1
ATOM 2538 N N . LEU B 1 77 ? 13.664 -7.23 -2.709 1 98.75 77 LEU B N 1
ATOM 2539 C CA . LEU B 1 77 ? 14.961 -6.992 -3.336 1 98.75 77 LEU B CA 1
ATOM 2540 C C . LEU B 1 77 ? 16.047 -7.855 -2.697 1 98.75 77 LEU B C 1
ATOM 2542 O O . LEU B 1 77 ? 16.812 -8.508 -3.398 1 98.75 77 LEU B O 1
ATOM 2546 N N . ILE B 1 78 ? 16.078 -7.891 -1.39 1 98.81 78 ILE B N 1
ATOM 2547 C CA . ILE B 1 78 ? 17.062 -8.672 -0.652 1 98.81 78 ILE B CA 1
ATOM 2548 C C . ILE B 1 78 ? 16.875 -10.156 -0.952 1 98.81 78 ILE B C 1
ATOM 2550 O O . ILE B 1 78 ? 17.844 -10.867 -1.22 1 98.81 78 ILE B O 1
ATOM 2554 N N . ILE B 1 79 ? 15.633 -10.57 -0.961 1 98.88 79 ILE B N 1
ATOM 2555 C CA . ILE B 1 79 ? 15.32 -11.969 -1.238 1 98.88 79 ILE B CA 1
ATOM 2556 C C . ILE B 1 79 ? 15.758 -12.328 -2.658 1 98.88 79 ILE B C 1
ATOM 2558 O O . ILE B 1 79 ? 16.375 -13.367 -2.883 1 98.88 79 ILE B O 1
ATOM 2562 N N . SER B 1 80 ? 15.453 -11.5 -3.605 1 98.88 80 SER B N 1
ATOM 2563 C CA . SER B 1 80 ? 15.82 -11.727 -4.996 1 98.88 80 SER B CA 1
ATOM 2564 C C . SER B 1 80 ? 17.328 -11.859 -5.148 1 98.88 80 SER B C 1
ATOM 2566 O O . SER B 1 80 ? 17.812 -12.781 -5.805 1 98.88 80 SER B O 1
ATOM 2568 N N . LYS B 1 81 ? 18.094 -11.016 -4.543 1 98.81 81 LYS B N 1
ATOM 2569 C CA . LYS B 1 81 ? 19.547 -11.016 -4.637 1 98.81 81 LYS B CA 1
ATOM 2570 C C . LYS B 1 81 ? 20.141 -12.32 -4.102 1 98.81 81 LYS B C 1
ATOM 2572 O O . LYS B 1 81 ? 21.125 -12.82 -4.621 1 98.81 81 LYS B O 1
ATOM 2577 N N . GLU B 1 82 ? 19.516 -12.812 -3.092 1 98.81 82 GLU B N 1
ATOM 2578 C CA . GLU B 1 82 ? 20.016 -14.016 -2.439 1 98.81 82 GLU B CA 1
ATOM 2579 C C . GLU B 1 82 ? 19.609 -15.266 -3.209 1 98.81 82 GLU B C 1
ATOM 2581 O O . GLU B 1 82 ? 20.359 -16.234 -3.26 1 98.81 82 GLU B O 1
ATOM 2586 N N . LEU B 1 83 ? 18.484 -15.242 -3.846 1 98.88 83 LEU B N 1
ATOM 2587 C CA . LEU B 1 83 ? 17.938 -16.469 -4.398 1 98.88 83 LEU B CA 1
ATOM 2588 C C . LEU B 1 83 ? 18.234 -16.578 -5.887 1 98.88 83 LEU B C 1
ATOM 2590 O O . LEU B 1 83 ? 18.359 -17.688 -6.418 1 98.88 83 LEU B O 1
ATOM 2594 N N . ASN B 1 84 ? 18.375 -15.461 -6.562 1 98.69 84 ASN B N 1
ATOM 2595 C CA . ASN B 1 84 ? 18.578 -15.484 -8.008 1 98.69 84 ASN B CA 1
ATOM 2596 C C . ASN B 1 84 ? 19.828 -16.281 -8.375 1 98.69 84 ASN B C 1
ATOM 2598 O O . ASN B 1 84 ? 19.828 -17.031 -9.352 1 98.69 84 ASN B O 1
ATOM 2602 N N . PRO B 1 85 ? 20.938 -16.141 -7.602 1 98.56 85 PRO B N 1
ATOM 2603 C CA . PRO B 1 85 ? 22.125 -16.938 -7.926 1 98.56 85 PRO B CA 1
ATOM 2604 C C . PRO B 1 85 ? 21.891 -18.438 -7.812 1 98.56 85 PRO B C 1
ATOM 2606 O O . PRO B 1 85 ? 22.656 -19.234 -8.375 1 98.56 85 PRO B O 1
ATOM 2609 N N . LEU B 1 86 ? 20.828 -18.844 -7.121 1 98.38 86 LEU B N 1
ATOM 2610 C CA . LEU B 1 86 ? 20.484 -20.25 -6.965 1 98.38 86 LEU B CA 1
ATOM 2611 C C . LEU B 1 86 ? 19.5 -20.703 -8.047 1 98.38 86 LEU B C 1
ATOM 2613 O O . LEU B 1 86 ? 19.047 -21.844 -8.047 1 98.38 86 LEU B O 1
ATOM 2617 N N . GLY B 1 87 ? 19.172 -19.734 -8.883 1 98.06 87 GLY B N 1
ATOM 2618 C CA . GLY B 1 87 ? 18.25 -20.047 -9.969 1 98.06 87 GLY B CA 1
ATOM 2619 C C . GLY B 1 87 ? 16.797 -19.922 -9.57 1 98.06 87 GLY B C 1
ATOM 2620 O O . GLY B 1 87 ? 15.906 -20.375 -10.289 1 98.06 87 GLY B O 1
ATOM 2621 N N . ILE B 1 88 ? 16.5 -19.344 -8.453 1 98.81 88 ILE B N 1
ATOM 2622 C CA . ILE B 1 88 ? 15.133 -19.172 -7.969 1 98.81 88 ILE B CA 1
ATOM 2623 C C . ILE B 1 88 ? 14.703 -17.719 -8.141 1 98.81 88 ILE B C 1
ATOM 2625 O O . ILE B 1 88 ? 15.289 -16.828 -7.535 1 98.81 88 ILE B O 1
ATOM 2629 N N . LEU B 1 89 ? 13.727 -17.516 -8.906 1 98.81 89 LEU B N 1
ATOM 2630 C CA . LEU B 1 89 ? 13.211 -16.188 -9.172 1 98.81 89 LEU B CA 1
ATOM 2631 C C . LEU B 1 89 ? 12.18 -15.773 -8.125 1 98.81 89 LEU B C 1
ATOM 2633 O O . LEU B 1 89 ? 11.625 -16.625 -7.426 1 98.81 89 LEU B O 1
ATOM 2637 N N . VAL B 1 90 ? 11.945 -14.5 -7.992 1 98.94 90 VAL B N 1
ATOM 2638 C CA . VAL B 1 90 ? 10.906 -13.984 -7.113 1 98.94 90 VAL B CA 1
ATOM 2639 C C . VAL B 1 90 ? 9.711 -13.516 -7.945 1 98.94 90 VAL B C 1
ATOM 2641 O O . VAL B 1 90 ? 9.883 -12.758 -8.906 1 98.94 90 VAL B O 1
ATOM 2644 N N . ALA B 1 91 ? 8.539 -14.055 -7.59 1 98.62 91 ALA B N 1
ATOM 2645 C CA . ALA B 1 91 ? 7.27 -13.664 -8.203 1 98.62 91 ALA B CA 1
ATOM 2646 C C . ALA B 1 91 ? 6.352 -13 -7.176 1 98.62 91 ALA B C 1
ATOM 2648 O O . ALA B 1 91 ? 6.199 -13.492 -6.059 1 98.62 91 ALA B O 1
ATOM 2649 N N . THR B 1 92 ? 5.82 -11.82 -7.566 1 97.75 92 THR B N 1
ATOM 2650 C CA . THR B 1 92 ? 4.848 -11.18 -6.688 1 97.75 92 THR B CA 1
ATOM 2651 C C . THR B 1 92 ? 3.994 -10.188 -7.465 1 97.75 92 THR B C 1
ATOM 2653 O O . THR B 1 92 ? 4.16 -10.023 -8.672 1 97.75 92 THR B O 1
ATOM 2656 N N . GLY B 1 93 ? 2.898 -9.672 -6.738 1 95.75 93 GLY B N 1
ATOM 2657 C CA . GLY B 1 93 ? 2.082 -8.641 -7.359 1 95.75 93 GLY B CA 1
ATOM 2658 C C . GLY B 1 93 ? 0.597 -8.836 -7.121 1 95.75 93 GLY B C 1
ATOM 2659 O O . GLY B 1 93 ? -0.183 -7.887 -7.234 1 95.75 93 GLY B O 1
ATOM 2660 N N . GLU B 1 94 ? 0.223 -10 -6.75 1 94.56 94 GLU B N 1
ATOM 2661 C CA . GLU B 1 94 ? -1.204 -10.297 -6.66 1 94.56 94 GLU B CA 1
ATOM 2662 C C . GLU B 1 94 ? -1.889 -9.406 -5.629 1 94.56 94 GLU B C 1
ATOM 2664 O O . GLU B 1 94 ? -3.062 -9.055 -5.781 1 94.56 94 GLU B O 1
ATOM 2669 N N . HIS B 1 95 ? -1.096 -9 -4.656 1 95.12 95 HIS B N 1
ATOM 2670 C CA . HIS B 1 95 ? -1.68 -8.148 -3.6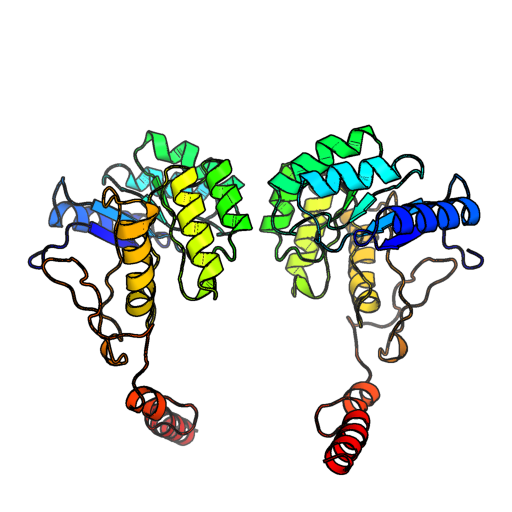31 1 95.12 95 HIS B CA 1
ATOM 2671 C C . HIS B 1 95 ? -1.151 -6.723 -3.732 1 95.12 95 HIS B C 1
ATOM 2673 O O . HIS B 1 95 ? -1.311 -5.926 -2.803 1 95.12 95 HIS B O 1
ATOM 2679 N N . CYS B 1 96 ? -0.407 -6.477 -4.773 1 94.44 96 CYS B N 1
ATOM 2680 C CA . CYS B 1 96 ? 0.015 -5.102 -5.027 1 94.44 96 CYS B CA 1
ATOM 2681 C C . CYS B 1 96 ? -1.171 -4.234 -5.434 1 94.44 96 CYS B C 1
ATOM 2683 O O . CYS B 1 96 ? -1.931 -4.594 -6.332 1 94.44 96 CYS B O 1
ATOM 2685 N N . SER B 1 97 ? -1.23 -3.107 -4.93 1 92.69 97 SER B N 1
ATOM 2686 C CA . SER B 1 97 ? -2.498 -2.385 -4.98 1 92.69 97 SER B CA 1
ATOM 2687 C C . SER B 1 97 ? -2.555 -1.453 -6.188 1 92.69 97 SER B C 1
ATOM 2689 O O . SER B 1 97 ? -3.633 -0.998 -6.578 1 92.69 97 SER B O 1
ATOM 2691 N N . ASN B 1 98 ? -1.41 -1.105 -6.762 1 94.56 98 ASN B N 1
ATOM 2692 C CA . ASN B 1 98 ? -1.438 -0.108 -7.824 1 94.56 98 ASN B CA 1
ATOM 2693 C C . ASN B 1 98 ? -0.138 -0.103 -8.625 1 94.56 98 ASN B C 1
ATOM 2695 O O . ASN B 1 98 ? 0.822 -0.782 -8.258 1 94.56 98 ASN B O 1
ATOM 2699 N N . GLN B 1 99 ? -0.159 0.654 -9.641 1 96.06 99 GLN B N 1
ATOM 2700 C CA . GLN B 1 99 ? 0.966 0.699 -10.57 1 96.06 99 GLN B CA 1
ATOM 2701 C C . GLN B 1 99 ? 2.195 1.323 -9.914 1 96.06 99 GLN B C 1
ATOM 2703 O O . GLN B 1 99 ? 3.328 1.017 -10.289 1 96.06 99 GLN B O 1
ATOM 2708 N N . VAL B 1 100 ? 2.014 2.219 -8.953 1 96.5 100 VAL B N 1
ATOM 2709 C CA . VAL B 1 100 ? 3.125 2.893 -8.297 1 96.5 100 VAL B CA 1
ATOM 2710 C C . VAL B 1 100 ? 3.988 1.87 -7.559 1 96.5 100 VAL B C 1
ATOM 2712 O O . VAL B 1 100 ? 5.219 1.922 -7.625 1 96.5 100 VAL B O 1
ATOM 2715 N N . LEU B 1 101 ? 3.346 0.947 -6.898 1 96.88 101 LEU B N 1
ATOM 2716 C CA . LEU B 1 101 ? 4.066 -0.126 -6.227 1 96.88 101 LEU B CA 1
ATOM 2717 C C . LEU B 1 101 ? 4.789 -1.015 -7.234 1 96.88 101 LEU B C 1
ATOM 2719 O O . LEU B 1 101 ? 5.977 -1.298 -7.078 1 96.88 101 LEU B O 1
ATOM 2723 N N . PHE B 1 102 ? 4.109 -1.354 -8.305 1 98.25 102 PHE B N 1
ATOM 2724 C CA . PHE B 1 102 ? 4.719 -2.195 -9.328 1 98.25 102 PHE B CA 1
ATOM 2725 C C . PHE B 1 102 ? 5.941 -1.515 -9.93 1 98.25 102 PHE B C 1
ATOM 2727 O O . PHE B 1 102 ? 6.969 -2.158 -10.156 1 98.25 102 PHE B O 1
ATOM 2734 N N . ARG B 1 103 ? 5.797 -0.26 -10.219 1 97.94 103 ARG B N 1
ATOM 2735 C CA . ARG B 1 103 ? 6.914 0.48 -10.805 1 97.94 103 ARG B CA 1
ATOM 2736 C C . ARG B 1 103 ? 8.156 0.366 -9.93 1 97.94 103 ARG B C 1
ATOM 2738 O O . ARG B 1 103 ? 9.258 0.133 -10.438 1 97.94 103 ARG B O 1
ATOM 2745 N N . GLN B 1 104 ? 8.016 0.487 -8.695 1 98.31 104 GLN B N 1
ATOM 2746 C CA . GLN B 1 104 ? 9.156 0.469 -7.789 1 98.31 104 GLN B CA 1
ATOM 2747 C C . GLN B 1 104 ? 9.766 -0.925 -7.703 1 98.31 104 GLN B C 1
ATOM 2749 O O . GLN B 1 104 ? 10.992 -1.069 -7.652 1 98.31 104 GLN B O 1
ATOM 2754 N N . PHE B 1 105 ? 8.938 -1.994 -7.629 1 98.69 105 PHE B N 1
ATOM 2755 C CA . PHE B 1 105 ? 9.445 -3.361 -7.695 1 98.69 105 PHE B CA 1
ATOM 2756 C C . PHE B 1 105 ? 10.32 -3.557 -8.922 1 98.69 105 PHE B C 1
ATOM 2758 O O . PHE B 1 105 ? 11.398 -4.152 -8.828 1 98.69 105 PHE B O 1
ATOM 2765 N N . LEU B 1 106 ? 9.805 -3.039 -10.039 1 98.62 106 LEU B N 1
ATOM 2766 C CA . LEU B 1 106 ? 10.477 -3.211 -11.32 1 98.62 106 LEU B CA 1
ATOM 2767 C C . LEU B 1 106 ? 11.75 -2.371 -11.383 1 98.62 106 LEU B C 1
ATOM 2769 O O . LEU B 1 106 ? 12.805 -2.867 -11.781 1 98.62 106 LEU B O 1
ATOM 2773 N N . GLU B 1 107 ? 11.656 -1.156 -10.914 1 97.62 107 GLU B N 1
ATOM 2774 C CA . GLU B 1 107 ? 12.781 -0.228 -10.945 1 97.62 107 GLU B CA 1
ATOM 2775 C C . GLU B 1 107 ? 13.953 -0.764 -10.125 1 97.62 107 GLU B C 1
ATOM 2777 O O . GLU B 1 107 ? 15.117 -0.597 -10.516 1 97.62 107 GLU B O 1
ATOM 2782 N N . LEU B 1 108 ? 13.695 -1.484 -9.078 1 97.69 108 LEU B N 1
ATOM 2783 C CA . LEU B 1 108 ? 14.742 -1.953 -8.18 1 97.69 108 LEU B CA 1
ATOM 2784 C C . LEU B 1 108 ? 15.117 -3.4 -8.484 1 97.69 108 LEU B C 1
ATOM 2786 O O . LEU B 1 108 ? 15.992 -3.969 -7.832 1 97.69 108 LEU B O 1
ATOM 2790 N N . ASN B 1 109 ? 14.422 -4.008 -9.453 1 98.31 109 ASN B N 1
ATOM 2791 C CA . ASN B 1 109 ? 14.609 -5.414 -9.789 1 98.31 109 ASN B CA 1
ATOM 2792 C C . ASN B 1 109 ? 14.328 -6.32 -8.594 1 98.31 109 ASN B C 1
ATOM 2794 O O . ASN B 1 109 ? 15.094 -7.246 -8.32 1 98.31 109 ASN B O 1
ATOM 2798 N N . ALA B 1 110 ? 13.273 -5.965 -7.84 1 98.69 110 ALA B N 1
ATOM 2799 C CA . ALA B 1 110 ? 12.914 -6.676 -6.613 1 98.69 110 ALA B CA 1
ATOM 2800 C C . ALA B 1 110 ? 12.078 -7.91 -6.922 1 98.69 110 ALA B C 1
ATOM 2802 O O . ALA B 1 110 ? 11.742 -8.68 -6.02 1 98.69 110 ALA B O 1
ATOM 2803 N N . LEU B 1 111 ? 11.734 -8.062 -8.148 1 98.75 111 LEU B N 1
ATOM 2804 C CA . LEU B 1 111 ? 11.039 -9.25 -8.641 1 98.75 111 LEU B CA 1
ATOM 2805 C C . LEU B 1 111 ? 11.461 -9.57 -10.07 1 98.75 111 LEU B C 1
ATOM 2807 O O . LEU B 1 111 ? 11.953 -8.703 -10.789 1 98.75 111 LEU B O 1
ATOM 2811 N N . GLN B 1 112 ? 11.203 -10.852 -10.477 1 98.75 112 GLN B N 1
ATOM 2812 C CA . GLN B 1 112 ? 11.547 -11.289 -11.82 1 98.75 112 GLN B CA 1
ATOM 2813 C C . GLN B 1 112 ? 10.297 -11.688 -12.609 1 98.75 112 GLN B C 1
ATOM 2815 O O . GLN B 1 112 ? 10.32 -11.727 -13.836 1 98.75 112 GLN B O 1
ATOM 2820 N N . ILE B 1 113 ? 9.219 -11.992 -11.867 1 98.62 113 ILE B N 1
ATOM 2821 C CA . ILE B 1 113 ? 7.938 -12.344 -12.469 1 98.62 113 ILE B CA 1
ATOM 2822 C C . ILE B 1 113 ? 6.84 -11.445 -11.906 1 98.62 113 ILE B C 1
ATOM 2824 O O . ILE B 1 113 ? 6.656 -11.367 -10.688 1 98.62 113 ILE B O 1
ATOM 2828 N N . VAL B 1 114 ? 6.105 -10.766 -12.812 1 98.38 114 VAL B N 1
ATOM 2829 C CA . VAL B 1 114 ? 5.047 -9.844 -12.422 1 98.38 114 VAL B CA 1
ATOM 2830 C C . VAL B 1 114 ? 3.705 -10.57 -12.406 1 98.38 114 VAL B C 1
ATOM 2832 O O . VAL B 1 114 ? 3.279 -11.117 -13.43 1 98.38 114 VAL B O 1
ATOM 2835 N N . GLN B 1 115 ? 3.039 -10.531 -11.242 1 97.56 115 GLN B N 1
ATOM 2836 C CA . GLN B 1 115 ? 1.79 -11.273 -11.133 1 97.56 115 GLN B CA 1
ATOM 2837 C C . GLN B 1 115 ? 0.645 -10.367 -10.688 1 97.56 115 GLN B C 1
ATOM 2839 O O . GLN B 1 115 ? 0.079 -10.555 -9.609 1 97.56 115 GLN B O 1
ATOM 2844 N N . PRO B 1 116 ? 0.173 -9.484 -11.578 1 96.5 116 PRO B N 1
ATOM 2845 C CA . PRO B 1 116 ? -0.983 -8.664 -11.211 1 96.5 116 PRO B CA 1
ATOM 2846 C C . PRO B 1 116 ? -2.275 -9.469 -11.109 1 96.5 116 PRO B C 1
ATOM 2848 O O . PRO B 1 116 ? -2.43 -10.477 -11.805 1 96.5 116 PRO B O 1
ATOM 2851 N N . ASP B 1 117 ? -3.078 -9.094 -10.227 1 95.44 117 ASP B N 1
ATOM 2852 C CA . ASP B 1 117 ? -4.406 -9.672 -10.047 1 95.44 117 ASP B CA 1
ATOM 2853 C C . ASP B 1 117 ? -5.48 -8.773 -10.656 1 95.44 117 ASP B C 1
ATOM 2855 O O . ASP B 1 117 ? -5.598 -7.602 -10.289 1 95.44 117 ASP B O 1
ATOM 2859 N N . THR B 1 118 ? -6.312 -9.297 -11.422 1 92.62 118 THR B N 1
ATOM 2860 C CA . THR B 1 118 ? -7.277 -8.539 -12.211 1 92.62 118 THR B CA 1
ATOM 2861 C C . THR B 1 118 ? -8.352 -7.934 -11.305 1 92.62 118 THR B C 1
ATOM 2863 O O . THR B 1 118 ? -8.922 -6.891 -11.625 1 92.62 118 THR B O 1
ATOM 2866 N N . CYS B 1 119 ? -8.68 -8.523 -10.234 1 91.62 119 CYS B N 1
ATOM 2867 C CA . CYS B 1 119 ? -9.727 -8.047 -9.336 1 91.62 119 CYS B CA 1
ATOM 2868 C C . CYS B 1 119 ? -9.172 -7.039 -8.336 1 91.62 119 CYS B C 1
ATOM 2870 O O . CYS B 1 119 ? -9.797 -6.012 -8.07 1 91.62 119 CYS B O 1
ATOM 2872 N N . ARG B 1 120 ? -8 -7.254 -7.902 1 92.44 120 ARG B N 1
ATOM 2873 C CA . ARG B 1 120 ? -7.438 -6.422 -6.84 1 92.44 120 ARG B CA 1
ATOM 2874 C C . ARG B 1 120 ? -6.973 -5.078 -7.387 1 92.44 120 ARG B C 1
ATOM 2876 O O . ARG B 1 120 ? -7.027 -4.062 -6.688 1 92.44 120 ARG B O 1
ATOM 2883 N N . LEU B 1 121 ? -6.473 -4.945 -8.57 1 91.56 121 LEU B N 1
ATOM 2884 C CA . LEU B 1 121 ? -6.113 -3.668 -9.172 1 91.56 121 LEU B CA 1
ATOM 2885 C C . LEU B 1 121 ? -7.355 -2.904 -9.609 1 91.56 121 LEU B C 1
ATOM 2887 O O . LEU B 1 121 ? -7.32 -1.679 -9.75 1 91.56 121 LEU B O 1
ATOM 2891 N N . CYS B 1 122 ? -8.516 -3.477 -9.617 1 78.25 122 CYS B N 1
ATOM 2892 C CA . CYS B 1 122 ? -9.898 -3.027 -9.719 1 78.25 122 CYS B CA 1
ATOM 2893 C C . CYS B 1 122 ? -10.078 -2.107 -10.922 1 78.25 122 CYS B C 1
ATOM 2895 O O . CYS B 1 122 ? -11.008 -1.303 -10.953 1 78.25 122 CYS B O 1
ATOM 2897 N N . SER B 1 123 ? -9.148 -1.893 -11.891 1 89.5 123 SER B N 1
ATOM 2898 C CA . SER B 1 123 ? -9.312 -1.026 -13.055 1 89.5 123 SER B CA 1
ATOM 2899 C C . SER B 1 123 ? -8.508 -1.54 -14.242 1 89.5 123 SER B C 1
ATOM 2901 O O . SER B 1 123 ? -7.34 -1.901 -14.094 1 89.5 123 SER B O 1
ATOM 2903 N N . ILE B 1 124 ? -9.188 -1.604 -15.398 1 93.25 124 ILE B N 1
ATOM 2904 C CA . ILE B 1 124 ? -8.562 -2.072 -16.641 1 93.25 124 ILE B CA 1
ATOM 2905 C C . ILE B 1 124 ? -7.379 -1.172 -16.984 1 93.25 124 ILE B C 1
ATOM 2907 O O . ILE B 1 124 ? -6.277 -1.659 -17.25 1 93.25 124 ILE B O 1
ATOM 2911 N N . PRO B 1 125 ? -7.52 0.158 -16.891 1 95.12 125 PRO B N 1
ATOM 2912 C CA . PRO B 1 125 ? -6.363 1.005 -17.188 1 95.12 125 PRO B CA 1
ATOM 2913 C C . PRO B 1 125 ? -5.176 0.735 -16.281 1 95.12 125 PRO B C 1
ATOM 2915 O O . PRO B 1 125 ? -4.023 0.762 -16.719 1 95.12 125 PRO B O 1
ATOM 2918 N N . GLU B 1 126 ? -5.473 0.468 -15.039 1 96 126 GLU B N 1
ATOM 2919 C CA . GLU B 1 126 ? -4.395 0.174 -14.102 1 96 126 GLU B CA 1
ATOM 2920 C C . GLU B 1 126 ? -3.656 -1.104 -14.484 1 96 126 GLU B C 1
ATOM 2922 O O . GLU B 1 126 ? -2.426 -1.153 -14.438 1 96 126 GLU B O 1
ATOM 2927 N N . ILE B 1 127 ? -4.395 -2.051 -14.883 1 97.06 127 ILE B N 1
ATOM 2928 C CA . ILE B 1 127 ? -3.807 -3.326 -15.281 1 97.06 127 ILE B CA 1
ATOM 2929 C C . ILE B 1 127 ? -2.949 -3.133 -16.531 1 97.06 127 ILE B C 1
ATOM 2931 O O . ILE B 1 127 ? -1.819 -3.623 -16.594 1 97.06 127 ILE B O 1
ATOM 2935 N N . ILE B 1 128 ? -3.484 -2.42 -17.484 1 97.62 128 ILE B N 1
ATOM 2936 C CA . ILE B 1 128 ? -2.762 -2.166 -18.719 1 97.62 128 ILE B CA 1
ATOM 2937 C C . ILE B 1 128 ? -1.459 -1.432 -18.422 1 97.62 128 ILE B C 1
ATOM 2939 O O . ILE B 1 128 ? -0.416 -1.742 -19 1 97.62 128 ILE B O 1
ATOM 2943 N N . MET B 1 129 ? -1.491 -0.509 -17.484 1 97.62 129 MET B N 1
ATOM 2944 C CA . MET B 1 129 ? -0.281 0.218 -17.109 1 97.62 129 MET B CA 1
ATOM 2945 C C . MET B 1 129 ? 0.767 -0.729 -16.531 1 97.62 129 MET B C 1
ATOM 2947 O O . MET B 1 129 ? 1.954 -0.605 -16.828 1 97.62 129 MET B O 1
ATOM 2951 N N . VAL B 1 130 ? 0.352 -1.617 -15.75 1 98.31 130 VAL B N 1
ATOM 2952 C CA . VAL B 1 130 ? 1.275 -2.576 -15.156 1 98.31 130 VAL B CA 1
ATOM 2953 C C . VAL B 1 130 ? 1.892 -3.449 -16.25 1 98.31 130 VAL B C 1
ATOM 2955 O O . VAL B 1 130 ? 3.09 -3.74 -16.219 1 98.31 130 VAL B O 1
ATOM 2958 N N . LEU B 1 131 ? 1.057 -3.854 -17.25 1 98.25 131 LEU B N 1
ATOM 2959 C CA . LEU B 1 131 ? 1.572 -4.633 -18.359 1 98.25 131 LEU B CA 1
ATOM 2960 C C . LEU B 1 131 ? 2.615 -3.838 -19.141 1 98.25 131 LEU B C 1
ATOM 2962 O O . LEU B 1 131 ? 3.67 -4.371 -19.5 1 98.25 131 LEU B O 1
ATOM 2966 N N . LEU B 1 132 ? 2.352 -2.631 -19.359 1 98.5 132 LEU B N 1
ATOM 2967 C CA . LEU B 1 132 ? 3.275 -1.771 -20.094 1 98.5 132 LEU B CA 1
ATOM 2968 C C . LEU B 1 132 ? 4.566 -1.565 -19.312 1 98.5 132 LEU B C 1
ATOM 2970 O O . LEU B 1 132 ? 5.66 -1.622 -19.875 1 98.5 132 LEU B O 1
ATOM 2974 N N . LEU B 1 133 ? 4.453 -1.318 -18.031 1 98.44 133 LEU B N 1
ATOM 2975 C CA . LEU B 1 133 ? 5.629 -1.191 -17.188 1 98.44 133 LEU B CA 1
ATOM 2976 C C . LEU B 1 133 ? 6.477 -2.459 -17.234 1 98.44 133 LEU B C 1
ATOM 2978 O O . LEU B 1 133 ? 7.703 -2.385 -17.328 1 98.44 133 LEU B O 1
ATOM 2982 N N . SER B 1 134 ? 5.801 -3.547 -17.156 1 98.5 134 SER B N 1
ATOM 2983 C CA . SER B 1 134 ? 6.512 -4.82 -17.203 1 98.5 134 SER B CA 1
ATOM 2984 C C . SER B 1 134 ? 7.312 -4.965 -18.5 1 98.5 134 SER B C 1
ATOM 2986 O O . SER B 1 134 ? 8.445 -5.461 -18.484 1 98.5 134 SER B O 1
ATOM 2988 N N . LYS B 1 135 ? 6.734 -4.562 -19.609 1 98.38 135 LYS B N 1
ATOM 2989 C CA . LYS B 1 135 ? 7.43 -4.582 -20.891 1 98.38 135 LYS B CA 1
ATOM 2990 C C . LYS B 1 135 ? 8.648 -3.662 -20.859 1 98.38 135 LYS B C 1
ATOM 2992 O O . LYS B 1 135 ? 9.734 -4.055 -21.297 1 98.38 135 LYS B O 1
ATOM 2997 N N . ILE B 1 136 ? 8.5 -2.484 -20.375 1 98.25 136 ILE B N 1
ATOM 2998 C CA . ILE B 1 136 ? 9.562 -1.488 -20.328 1 98.25 136 ILE B CA 1
ATOM 2999 C C . ILE B 1 136 ? 10.75 -2.037 -19.531 1 98.25 136 ILE B C 1
ATOM 3001 O O . ILE B 1 136 ? 11.906 -1.833 -19.906 1 98.25 136 ILE B O 1
ATOM 3005 N N . TYR B 1 137 ? 10.5 -2.775 -18.484 1 98.38 137 TYR B N 1
ATOM 3006 C CA . TYR B 1 137 ? 11.562 -3.277 -17.625 1 98.38 137 TYR B CA 1
ATOM 3007 C C . TYR B 1 137 ? 11.922 -4.715 -17.984 1 98.38 137 TYR B C 1
ATOM 3009 O O . TYR B 1 137 ? 12.695 -5.359 -17.281 1 98.38 137 TYR B O 1
ATOM 3017 N N . HIS B 1 138 ? 11.312 -5.285 -18.984 1 97.88 138 HIS B N 1
ATOM 3018 C CA . HIS B 1 138 ? 11.656 -6.57 -19.578 1 97.88 138 HIS B CA 1
ATOM 3019 C C . HIS B 1 138 ? 11.414 -7.715 -18.594 1 97.88 138 HIS B C 1
ATOM 3021 O O . HIS B 1 138 ? 12.273 -8.578 -18.422 1 97.88 138 HIS B O 1
ATOM 3027 N N . LYS B 1 139 ? 10.289 -7.641 -17.938 1 98.44 139 LYS B N 1
ATOM 3028 C CA . LYS B 1 139 ? 9.883 -8.719 -17.047 1 98.44 139 LYS B CA 1
ATOM 3029 C C . LYS B 1 139 ? 8.633 -9.422 -17.562 1 98.44 139 LYS B C 1
ATOM 3031 O O . LYS B 1 139 ? 7.711 -8.766 -18.078 1 98.44 139 LYS B O 1
ATOM 3036 N N . PRO B 1 140 ? 8.586 -10.711 -17.562 1 98.12 140 PRO B N 1
ATOM 3037 C CA . PRO B 1 140 ? 7.379 -11.422 -17.984 1 98.12 140 PRO B CA 1
ATOM 3038 C C . PRO B 1 140 ? 6.223 -11.25 -17 1 98.12 140 PRO B C 1
ATOM 3040 O O . PRO B 1 140 ? 6.445 -11.141 -15.789 1 98.12 140 PRO B O 1
ATOM 3043 N N . VAL B 1 141 ? 5.031 -11.266 -17.578 1 97.75 141 VAL B N 1
ATOM 3044 C CA . VAL B 1 141 ? 3.822 -11.172 -16.766 1 97.75 141 VAL B CA 1
ATOM 3045 C C . VAL B 1 141 ? 3.117 -12.531 -16.719 1 97.75 141 VAL B C 1
ATOM 3047 O O . VAL B 1 141 ? 2.879 -13.141 -17.766 1 97.75 141 VAL B O 1
ATOM 3050 N N . CYS B 1 142 ? 2.93 -13.023 -15.547 1 96.88 142 CYS B N 1
ATOM 3051 C CA . CYS B 1 142 ? 2.074 -14.172 -15.273 1 96.88 142 CYS B CA 1
ATOM 3052 C C . CYS B 1 142 ? 0.9 -13.781 -14.391 1 96.88 142 CYS B C 1
ATOM 3054 O O . CYS B 1 142 ? 1.007 -13.812 -13.164 1 96.88 142 CYS B O 1
ATOM 3056 N N . MET B 1 143 ? -0.226 -13.547 -15.031 1 94.62 143 MET B N 1
ATOM 3057 C CA . MET B 1 143 ? -1.377 -13.055 -14.281 1 94.62 143 MET B CA 1
ATOM 3058 C C . MET B 1 143 ? -1.718 -13.984 -13.125 1 94.62 143 MET B C 1
ATOM 3060 O O . MET B 1 143 ? -1.736 -15.211 -13.297 1 94.62 143 MET B O 1
ATOM 3064 N N . HIS B 1 144 ? -1.839 -13.32 -11.984 1 94.31 144 HIS B N 1
ATOM 3065 C CA . HIS B 1 144 ? -2.385 -14.117 -10.891 1 94.31 144 HIS B CA 1
ATOM 3066 C C . HIS B 1 144 ? -3.818 -14.547 -11.18 1 94.31 144 HIS B C 1
ATOM 3068 O O . HIS B 1 144 ? -4.617 -13.758 -11.688 1 94.31 144 HIS B O 1
ATOM 3074 N N . ALA B 1 145 ? -3.973 -15.766 -10.914 1 85.94 145 ALA B N 1
ATOM 3075 C CA . ALA B 1 145 ? -5.305 -16.344 -11.047 1 85.94 145 ALA B CA 1
ATOM 3076 C C . ALA B 1 145 ? -5.551 -17.406 -9.984 1 85.94 145 ALA B C 1
ATOM 3078 O O . ALA B 1 145 ? -4.672 -17.688 -9.164 1 85.94 145 ALA B O 1
ATOM 3079 N N . GLY B 1 146 ? -6.816 -17.859 -9.734 1 74.38 146 GLY B N 1
ATOM 3080 C CA . GLY B 1 146 ? -7.09 -18.938 -8.805 1 74.38 146 GLY B CA 1
ATOM 3081 C C . GLY B 1 146 ? -8.336 -18.703 -7.973 1 74.38 146 GLY B C 1
ATOM 3082 O O . GLY B 1 146 ? -8.852 -19.641 -7.348 1 74.38 146 GLY B O 1
ATOM 3083 N N . GLY B 1 147 ? -8.68 -17.562 -7.988 1 77.5 147 GLY B N 1
ATOM 3084 C CA . GLY B 1 147 ? -9.922 -17.297 -7.281 1 77.5 147 GLY B CA 1
ATOM 3085 C C . GLY B 1 147 ? -11.133 -17.281 -8.195 1 77.5 147 GLY B C 1
ATOM 3086 O O . GLY B 1 147 ? -11.008 -17.438 -9.414 1 77.5 147 GLY B O 1
ATOM 3087 N N . VAL B 1 148 ? -12.242 -17.141 -7.609 1 80.38 148 VAL B N 1
ATOM 3088 C CA . VAL B 1 148 ? -13.516 -17.188 -8.32 1 80.38 148 VAL B CA 1
ATOM 3089 C C . VAL B 1 148 ? -13.523 -16.109 -9.406 1 80.38 148 VAL B C 1
ATOM 3091 O O . VAL B 1 148 ? -13.438 -14.914 -9.109 1 80.38 148 VAL B O 1
ATOM 3094 N N . GLY B 1 149 ? -13.562 -16.656 -10.703 1 86.88 149 GLY B N 1
ATOM 3095 C CA . GLY B 1 149 ? -13.734 -15.742 -11.82 1 86.88 149 GLY B CA 1
ATOM 3096 C C . GLY B 1 149 ? -12.422 -15.141 -12.297 1 86.88 149 GLY B C 1
ATOM 3097 O O . GLY B 1 149 ? -12.383 -14.469 -13.328 1 86.88 149 GLY B O 1
ATOM 3098 N N . LEU B 1 150 ? -11.383 -15.422 -11.562 1 89.5 150 LEU B N 1
ATOM 3099 C CA . LEU B 1 150 ? -10.117 -14.773 -11.898 1 89.5 150 LEU B CA 1
ATOM 3100 C C . LEU B 1 150 ? -9.547 -15.336 -13.195 1 89.5 150 LEU B C 1
ATOM 3102 O O . LEU B 1 150 ? -8.945 -14.602 -13.984 1 89.5 150 LEU B O 1
ATOM 3106 N N . ASN B 1 151 ? -9.734 -16.578 -13.383 1 89.56 151 ASN B N 1
ATOM 3107 C CA . ASN B 1 151 ? -9.273 -17.141 -14.648 1 89.56 151 ASN B CA 1
ATOM 3108 C C . ASN B 1 151 ? -9.992 -16.516 -15.844 1 89.56 151 ASN B C 1
ATOM 3110 O O . ASN B 1 151 ? -9.367 -16.219 -16.859 1 89.56 151 ASN B O 1
ATOM 3114 N N . GLU B 1 152 ? -11.258 -16.375 -15.688 1 88.88 152 GLU B N 1
ATOM 3115 C CA . GLU B 1 152 ? -12.086 -15.773 -16.734 1 88.88 152 GLU B CA 1
ATOM 3116 C C . GLU B 1 152 ? -11.672 -14.336 -17 1 88.88 152 GLU B C 1
ATOM 3118 O O . GLU B 1 152 ? -11.68 -13.891 -18.156 1 88.88 152 GLU B O 1
ATOM 3123 N N . MET B 1 153 ? -11.297 -13.641 -15.984 1 90.12 153 MET B N 1
ATOM 3124 C CA . MET B 1 153 ? -10.906 -12.242 -16.141 1 90.12 153 MET B CA 1
ATOM 3125 C C . MET B 1 153 ? -9.477 -12.133 -16.672 1 90.12 153 MET B C 1
ATOM 3127 O O . MET B 1 153 ? -9.219 -11.383 -17.609 1 90.12 153 MET B O 1
ATOM 3131 N N . ALA B 1 154 ? -8.578 -12.891 -16.094 1 91.56 154 ALA B N 1
ATOM 3132 C CA . ALA B 1 154 ? -7.152 -12.789 -16.391 1 91.56 154 ALA B CA 1
ATOM 3133 C C . ALA B 1 154 ? -6.859 -13.164 -17.828 1 91.56 154 ALA B C 1
ATOM 3135 O O . ALA B 1 154 ? -5.91 -12.648 -18.438 1 91.56 154 ALA B O 1
ATOM 3136 N N . ARG B 1 155 ? -7.676 -14.023 -18.375 1 89.38 155 ARG B N 1
ATOM 3137 C CA . ARG B 1 155 ? -7.473 -14.477 -19.75 1 89.38 155 ARG B CA 1
ATOM 3138 C C . ARG B 1 155 ? -7.43 -13.289 -20.703 1 89.38 155 ARG B C 1
ATOM 3140 O O . ARG B 1 155 ? -6.645 -13.289 -21.656 1 89.38 155 ARG B O 1
ATOM 3147 N N . HIS B 1 156 ? -8.203 -12.328 -20.5 1 91.12 156 HIS B N 1
ATOM 3148 C CA . HIS 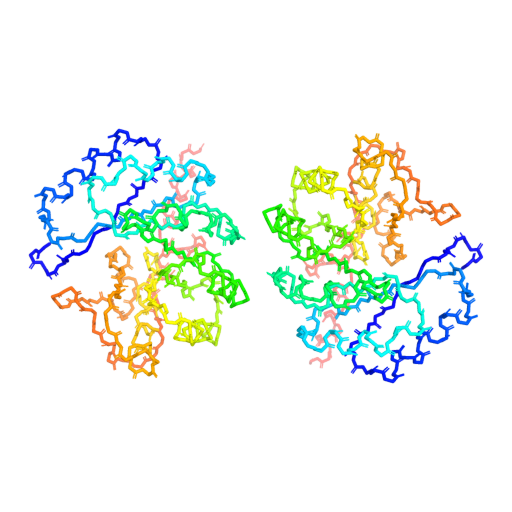B 1 156 ? -8.258 -11.164 -21.375 1 91.12 156 HIS B CA 1
ATOM 3149 C C . HIS B 1 156 ? -6.949 -10.391 -21.359 1 91.12 156 HIS B C 1
ATOM 3151 O O . HIS B 1 156 ? -6.445 -9.977 -22.406 1 91.12 156 HIS B O 1
ATOM 3157 N N . PHE B 1 157 ? -6.395 -10.289 -20.234 1 93.56 157 PHE B N 1
ATOM 3158 C CA . PHE B 1 157 ? -5.203 -9.461 -20.094 1 93.56 157 PHE B CA 1
ATOM 3159 C C . PHE B 1 157 ? -3.955 -10.242 -20.5 1 93.56 157 PHE B C 1
ATOM 3161 O O . PHE B 1 157 ? -3 -9.664 -21.031 1 93.56 157 PHE B O 1
ATOM 3168 N N . ALA B 1 158 ? -4.031 -11.516 -20.219 1 92.69 158 ALA B N 1
ATOM 3169 C CA . ALA B 1 158 ? -2.955 -12.344 -20.766 1 92.69 158 ALA B CA 1
ATOM 3170 C C . ALA B 1 158 ? -2.895 -12.25 -22.281 1 92.69 158 ALA B C 1
ATOM 3172 O O . ALA B 1 158 ? -1.81 -12.156 -22.859 1 92.69 158 ALA B O 1
ATOM 3173 N N . MET B 1 159 ? -4.012 -12.234 -22.922 1 91.69 159 MET B N 1
ATOM 3174 C CA . MET B 1 159 ? -4.078 -12.133 -24.375 1 91.69 159 MET B CA 1
ATOM 3175 C C . MET B 1 159 ? -3.646 -10.742 -24.844 1 91.69 159 MET B C 1
ATOM 3177 O O . MET B 1 159 ? -2.938 -10.617 -25.844 1 91.69 159 MET B O 1
ATOM 3181 N N . ILE B 1 160 ? -4.094 -9.781 -24.172 1 94.19 160 ILE B N 1
ATOM 3182 C CA . ILE B 1 160 ? -3.676 -8.422 -24.5 1 94.19 160 ILE B CA 1
ATOM 3183 C C . ILE B 1 160 ? -2.154 -8.32 -24.422 1 94.19 160 ILE B C 1
ATOM 3185 O O . ILE B 1 160 ? -1.514 -7.762 -25.312 1 94.19 160 ILE B O 1
ATOM 3189 N N . ASP B 1 161 ? -1.606 -8.828 -23.344 1 96.06 161 ASP B N 1
ATOM 3190 C CA . ASP B 1 161 ? -0.156 -8.797 -23.188 1 96.06 161 ASP B CA 1
ATOM 3191 C C . ASP B 1 161 ? 0.541 -9.484 -24.359 1 96.06 161 ASP B C 1
ATOM 3193 O O . ASP B 1 161 ? 1.43 -8.906 -24.984 1 96.06 161 ASP B O 1
ATOM 3197 N N . TYR B 1 162 ? 0.092 -10.68 -24.703 1 94.62 162 TYR B N 1
ATOM 3198 C CA . TYR B 1 162 ? 0.72 -11.484 -25.75 1 94.62 162 TYR B CA 1
ATOM 3199 C C . TYR B 1 162 ? 0.568 -10.828 -27.125 1 94.62 162 TYR B C 1
ATOM 3201 O O . TYR B 1 162 ? 1.534 -10.734 -27.875 1 94.62 162 TYR B O 1
ATOM 3209 N N . ILE B 1 163 ? -0.579 -10.344 -27.406 1 94.81 163 ILE B N 1
ATOM 3210 C CA . ILE B 1 163 ? -0.898 -9.906 -28.75 1 94.81 163 ILE B CA 1
ATOM 3211 C C . ILE B 1 163 ? -0.412 -8.477 -28.969 1 94.81 163 ILE B C 1
ATOM 3213 O O . ILE B 1 163 ? 0.116 -8.141 -30.031 1 94.81 163 ILE B O 1
ATOM 3217 N N . LEU B 1 164 ? -0.517 -7.652 -27.953 1 96.62 164 LEU B N 1
ATOM 3218 C CA . LEU B 1 164 ? -0.376 -6.223 -28.203 1 96.62 164 LEU B CA 1
ATOM 3219 C C . LEU B 1 164 ? 0.863 -5.668 -27.5 1 96.62 164 LEU B C 1
ATOM 3221 O O . LEU B 1 164 ? 1.438 -4.676 -27.953 1 96.62 164 LEU B O 1
ATOM 3225 N N . ILE B 1 165 ? 1.328 -6.352 -26.469 1 97.56 165 ILE B N 1
ATOM 3226 C CA . ILE B 1 165 ? 2.309 -5.66 -25.625 1 97.56 165 ILE B CA 1
ATOM 3227 C C . ILE B 1 165 ? 3.65 -6.383 -25.703 1 97.56 165 ILE B C 1
ATOM 3229 O O . ILE B 1 165 ? 4.574 -5.918 -26.375 1 97.56 165 ILE B O 1
ATOM 3233 N N . SER B 1 166 ? 3.701 -7.582 -25.188 1 96.56 166 SER B N 1
ATOM 3234 C CA . SER B 1 166 ? 4.988 -8.266 -25.109 1 96.56 166 SER B CA 1
ATOM 3235 C C . SER B 1 166 ? 5.273 -9.062 -26.375 1 96.56 166 SER B C 1
ATOM 3237 O O . SER B 1 166 ? 6.434 -9.25 -26.75 1 96.56 166 SER B O 1
ATOM 3239 N N . LYS B 1 167 ? 4.215 -9.656 -27.031 1 95.06 167 LYS B N 1
ATOM 3240 C CA . LYS B 1 167 ? 4.305 -10.5 -28.234 1 95.06 167 LYS B CA 1
ATOM 3241 C C . LYS B 1 167 ? 5.223 -11.695 -27.984 1 95.06 167 LYS B C 1
ATOM 3243 O O . LYS B 1 167 ? 5.988 -12.086 -28.875 1 95.06 167 LYS B O 1
ATOM 3248 N N . ASN B 1 168 ? 5.207 -12.125 -26.75 1 92.12 168 ASN B N 1
ATOM 3249 C CA . ASN B 1 168 ? 6.098 -13.195 -26.297 1 92.12 168 ASN B CA 1
ATOM 3250 C C . ASN B 1 168 ? 5.418 -14.102 -25.281 1 92.12 168 ASN B C 1
ATOM 3252 O O . ASN B 1 168 ? 4.676 -13.625 -24.422 1 92.12 168 ASN B O 1
ATOM 3256 N N . LYS B 1 169 ? 5.664 -15.367 -25.453 1 91.25 169 LYS B N 1
ATOM 3257 C CA . LYS B 1 169 ? 5.07 -16.328 -24.516 1 91.25 169 LYS B CA 1
ATOM 3258 C C . LYS B 1 169 ? 6.129 -16.938 -23.609 1 91.25 169 LYS B C 1
ATOM 3260 O O . LYS B 1 169 ? 5.809 -17.719 -22.719 1 91.25 169 LYS B O 1
ATOM 3265 N N . LYS B 1 170 ? 7.297 -16.547 -23.875 1 92.19 170 LYS B N 1
ATOM 3266 C CA . LYS B 1 170 ? 8.383 -17.141 -23.094 1 92.19 170 LYS B CA 1
ATOM 3267 C C . LYS B 1 170 ? 8.25 -16.797 -21.609 1 92.19 170 LYS B C 1
ATOM 3269 O O . LYS B 1 170 ? 7.969 -15.648 -21.266 1 92.19 170 LYS B O 1
ATOM 3274 N N . ASP B 1 171 ? 8.367 -17.797 -20.75 1 92.5 171 ASP B N 1
ATOM 3275 C CA . ASP B 1 171 ? 8.391 -17.672 -19.297 1 92.5 171 ASP B CA 1
ATOM 3276 C C . ASP B 1 171 ? 7.055 -17.141 -18.781 1 92.5 171 ASP B C 1
ATOM 3278 O O . ASP B 1 171 ? 7.004 -16.484 -17.734 1 92.5 171 ASP B O 1
ATOM 3282 N N . ARG B 1 172 ? 6.039 -17.344 -19.531 1 94 172 ARG B N 1
ATOM 3283 C CA . ARG B 1 172 ? 4.707 -16.906 -19.156 1 94 172 ARG B CA 1
ATOM 3284 C C . ARG B 1 172 ? 3.77 -18.094 -18.953 1 94 172 ARG B C 1
ATOM 3286 O O . ARG B 1 172 ? 3.748 -19.016 -19.766 1 94 172 ARG B O 1
ATOM 3293 N N . PHE B 1 173 ? 3.18 -18.031 -17.812 1 89.88 173 PHE B N 1
ATOM 3294 C CA . PHE B 1 173 ? 2.234 -19.062 -17.406 1 89.88 173 PHE B CA 1
ATOM 3295 C C . PHE B 1 173 ? 0.932 -18.438 -16.906 1 89.88 173 PHE B C 1
ATOM 3297 O O . PHE B 1 173 ? 0.923 -17.297 -16.422 1 89.88 173 PHE B O 1
ATOM 3304 N N . TRP B 1 174 ? -0.111 -19.188 -17.109 1 86.56 174 TRP B N 1
ATOM 3305 C CA . TRP B 1 174 ? -1.39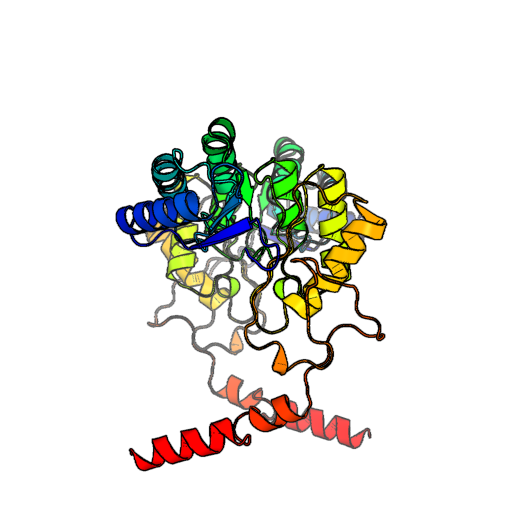5 -18.844 -16.5 1 86.56 174 TRP B CA 1
ATOM 3306 C C . TRP B 1 174 ? -1.896 -19.984 -15.609 1 86.56 174 TRP B C 1
ATOM 3308 O O . TRP B 1 174 ? -1.864 -21.141 -16 1 86.56 174 TRP B O 1
ATOM 3318 N N . GLU B 1 175 ? -2.268 -19.5 -14.5 1 85.12 175 GLU B N 1
ATOM 3319 C CA . GLU B 1 175 ? -2.768 -20.5 -13.57 1 85.12 175 GLU B CA 1
ATOM 3320 C C . GLU B 1 175 ? -4.117 -21.062 -14.016 1 85.12 175 GLU B C 1
ATOM 3322 O O . GLU B 1 175 ? -4.965 -20.312 -14.516 1 85.12 175 GLU B O 1
ATOM 3327 N N . TYR B 1 176 ? -4.203 -22.312 -13.883 1 83.69 176 TYR B N 1
ATOM 3328 C CA . TYR B 1 176 ? -5.469 -22.969 -14.164 1 83.69 176 TYR B CA 1
ATOM 3329 C C . TYR B 1 176 ? -6.027 -23.641 -12.914 1 83.69 176 TYR B C 1
ATOM 3331 O O . TYR B 1 176 ? -5.371 -24.5 -12.32 1 83.69 176 TYR B O 1
ATOM 3339 N N . ALA B 1 177 ? -7.105 -23.094 -12.477 1 77.19 177 ALA B N 1
ATOM 3340 C CA . ALA B 1 177 ? -7.863 -23.703 -11.383 1 77.19 177 ALA B CA 1
ATOM 3341 C C . ALA B 1 177 ? -9.305 -23.969 -11.797 1 77.19 177 ALA B C 1
ATOM 3343 O O . ALA B 1 177 ? -9.992 -23.078 -12.297 1 77.19 177 ALA B O 1
ATOM 3344 N N . GLN B 1 178 ? -9.719 -25.156 -11.688 1 75.31 178 GLN B N 1
ATOM 3345 C CA . GLN B 1 178 ? -11.031 -25.578 -12.172 1 75.31 178 GLN B CA 1
ATOM 3346 C C . GLN B 1 178 ? -12.125 -25.219 -11.172 1 75.31 178 GLN B C 1
ATOM 3348 O O . GLN B 1 178 ? -13.312 -25.234 -11.516 1 75.31 178 GLN B O 1
ATOM 3353 N N . HIS B 1 179 ? -11.672 -24.688 -10.242 1 77 179 HIS B N 1
ATOM 3354 C CA . HIS B 1 179 ? -12.641 -24.469 -9.18 1 77 179 HIS B CA 1
ATOM 3355 C C . HIS B 1 179 ? -13.609 -23.344 -9.523 1 77 179 HIS B C 1
ATOM 3357 O O . HIS B 1 179 ? -13.188 -22.297 -10.016 1 77 179 HIS B O 1
ATOM 3363 N N . LEU B 1 180 ? -14.953 -23.578 -9.562 1 81.38 180 LEU B N 1
ATOM 3364 C CA . LEU B 1 180 ? -16.062 -22.641 -9.57 1 81.38 180 LEU B CA 1
ATOM 3365 C C . LEU B 1 180 ? -16.281 -22.062 -10.969 1 81.38 180 LEU B C 1
ATOM 3367 O O . LEU B 1 180 ? -17.016 -21.078 -11.133 1 81.38 180 LEU B O 1
ATOM 3371 N N . LYS B 1 181 ? -15.633 -22.562 -11.992 1 82.94 181 LYS B N 1
ATOM 3372 C CA . LYS B 1 181 ? -15.797 -22.062 -13.352 1 82.94 181 LYS B CA 1
ATOM 3373 C C . LYS B 1 181 ? -17.234 -22.234 -13.836 1 82.94 181 LYS B C 1
ATOM 3375 O O . LYS B 1 181 ? -17.703 -21.484 -14.695 1 82.94 181 LYS B O 1
ATOM 3380 N N . GLN B 1 182 ? -17.969 -23.109 -13.227 1 86.38 182 GLN B N 1
ATOM 3381 C CA . GLN B 1 182 ? -19.344 -23.406 -13.641 1 86.38 182 GLN B CA 1
ATOM 3382 C C . GLN B 1 182 ? -20.266 -22.234 -13.367 1 86.38 182 GLN B C 1
ATOM 3384 O O . GLN B 1 182 ? -21.406 -22.203 -13.859 1 86.38 182 GLN B O 1
ATOM 3389 N N . HIS B 1 183 ? -19.828 -21.344 -12.695 1 90.25 183 HIS B N 1
ATOM 3390 C CA . HIS B 1 183 ? -20.688 -20.219 -12.312 1 90.25 183 HIS B CA 1
ATOM 3391 C C . HIS B 1 183 ? -20.578 -19.078 -13.32 1 90.25 183 HIS B C 1
ATOM 3393 O O . HIS B 1 183 ? -21.266 -18.062 -13.195 1 90.25 183 HIS B O 1
ATOM 3399 N N . PHE B 1 184 ? -19.781 -19.297 -14.344 1 89.81 184 PHE B N 1
ATOM 3400 C CA . PHE B 1 184 ? -19.578 -18.234 -15.32 1 89.81 184 PHE B CA 1
ATOM 3401 C C . PHE B 1 184 ? -20.062 -18.672 -16.703 1 89.81 184 PHE B C 1
ATOM 3403 O O . PHE B 1 184 ? -19.969 -19.844 -17.062 1 89.81 184 PHE B O 1
ATOM 3410 N N . GLN B 1 185 ? -20.578 -17.719 -17.391 1 87.38 185 GLN B N 1
ATOM 3411 C CA . GLN B 1 185 ? -21.141 -17.984 -18.719 1 87.38 185 GLN B CA 1
ATOM 3412 C C . GLN B 1 185 ? -20.062 -18.422 -19.703 1 87.38 185 GLN B C 1
ATOM 3414 O O . GLN B 1 185 ? -20.281 -19.359 -20.484 1 87.38 185 GLN B O 1
ATOM 3419 N N . GLU B 1 186 ? -18.984 -17.641 -19.672 1 83.06 186 GLU B N 1
ATOM 3420 C CA . GLU B 1 186 ? -17.859 -18.016 -20.531 1 83.06 186 GLU B CA 1
ATOM 3421 C C . GLU B 1 186 ? -16.797 -18.781 -19.75 1 83.06 186 GLU B C 1
ATOM 3423 O O . GLU B 1 186 ? -15.82 -18.188 -19.281 1 83.06 186 GLU B O 1
ATOM 3428 N N . GLU B 1 187 ? -17 -20.047 -19.688 1 77.12 187 GLU B N 1
ATOM 3429 C CA . GLU B 1 187 ? -16.078 -20.875 -18.922 1 77.12 187 GLU B CA 1
ATOM 3430 C C . GLU B 1 187 ? -14.695 -20.891 -19.547 1 77.12 187 GLU B C 1
ATOM 3432 O O . GLU B 1 187 ? -14.562 -20.781 -20.766 1 77.12 187 GLU B O 1
ATOM 3437 N N . THR B 1 188 ? -13.734 -20.875 -18.656 1 78.38 188 THR B N 1
ATOM 3438 C CA . THR B 1 188 ? -12.367 -21.016 -19.141 1 78.38 188 THR B CA 1
ATOM 3439 C C . THR B 1 188 ? -12.016 -22.484 -19.344 1 78.38 188 THR B C 1
ATOM 3441 O O . THR B 1 188 ? -12.273 -23.312 -18.469 1 78.38 188 THR B O 1
ATOM 3444 N N . ASP B 1 189 ? -11.812 -22.812 -20.547 1 78.25 189 ASP B N 1
ATOM 3445 C CA . ASP B 1 189 ? -11.328 -24.156 -20.859 1 78.25 189 ASP B CA 1
ATOM 3446 C C . ASP B 1 189 ? -9.969 -24.094 -21.547 1 78.25 189 ASP B C 1
ATOM 3448 O O . ASP B 1 189 ? -9.453 -23.016 -21.828 1 78.25 189 ASP B O 1
ATOM 3452 N N . HIS B 1 190 ? -9.273 -25.203 -21.484 1 82.75 190 HIS B N 1
ATOM 3453 C CA . HIS B 1 190 ? -7.957 -25.25 -22.109 1 82.75 190 HIS B CA 1
ATOM 3454 C C . HIS B 1 190 ? -7.855 -26.438 -23.062 1 82.75 190 HIS B C 1
ATOM 3456 O O . HIS B 1 190 ? -8.594 -27.422 -22.938 1 82.75 190 HIS B O 1
ATOM 3462 N N . ILE B 1 191 ? -7.066 -26.188 -24.094 1 84.12 191 ILE B N 1
ATOM 3463 C CA . ILE B 1 191 ? -6.648 -27.266 -24.984 1 84.12 191 ILE B CA 1
ATOM 3464 C C . ILE B 1 191 ? -5.141 -27.469 -24.875 1 84.12 191 ILE B C 1
ATOM 3466 O O . ILE B 1 191 ? -4.359 -26.562 -25.141 1 84.12 191 ILE B O 1
ATOM 3470 N N . ASN B 1 192 ? -4.758 -28.641 -24.453 1 89.81 192 ASN B N 1
ATOM 3471 C CA . ASN B 1 192 ? -3.346 -28.953 -24.281 1 89.81 192 ASN B CA 1
ATOM 3472 C C . ASN B 1 192 ? -2.662 -27.938 -23.359 1 89.81 192 ASN B C 1
ATOM 3474 O O . ASN B 1 192 ? -1.615 -27.391 -23.703 1 89.81 192 ASN B O 1
ATOM 3478 N N . ALA B 1 193 ? -3.41 -27.578 -22.312 1 88.56 193 ALA B N 1
ATOM 3479 C CA . ALA B 1 193 ? -2.906 -26.734 -21.234 1 88.56 193 ALA B CA 1
ATOM 3480 C C . ALA B 1 193 ? -2.684 -25.312 -21.719 1 88.56 193 ALA B C 1
ATOM 3482 O O . ALA B 1 193 ? -1.82 -24.594 -21.188 1 88.56 193 ALA B O 1
ATOM 3483 N N . LYS B 1 194 ? -3.453 -24.969 -22.75 1 87.56 194 LYS B N 1
ATOM 3484 C CA . LYS B 1 194 ? -3.412 -23.609 -23.266 1 87.56 194 LYS B CA 1
ATOM 3485 C C . LYS B 1 194 ? -4.812 -23 -23.344 1 87.56 194 LYS B C 1
ATOM 3487 O O . LYS B 1 194 ? -5.738 -23.641 -23.859 1 87.56 194 LYS B O 1
ATOM 3492 N N . TYR B 1 195 ? -4.844 -21.812 -22.812 1 84.38 195 TYR B N 1
ATOM 3493 C CA . TYR B 1 195 ? -6.133 -21.125 -22.891 1 84.38 195 TYR B CA 1
ATOM 3494 C C . TYR B 1 195 ? -6.402 -20.625 -24.297 1 84.38 195 TYR B C 1
ATOM 3496 O O . TYR B 1 195 ? -5.469 -20.297 -25.047 1 84.38 195 TYR B O 1
ATOM 3504 N N . PHE B 1 196 ? -7.684 -20.641 -24.562 1 81.5 196 PHE B N 1
ATOM 3505 C CA . PHE B 1 196 ? -8.117 -20.047 -25.812 1 81.5 196 PHE B CA 1
ATOM 3506 C C . PHE B 1 196 ? -8.922 -18.781 -25.578 1 81.5 196 PHE B C 1
ATOM 3508 O O . PHE B 1 196 ? -9.547 -18.625 -24.531 1 81.5 196 PHE B O 1
ATOM 3515 N N . PRO B 1 197 ? -8.812 -17.844 -26.578 1 81.31 197 PRO B N 1
ATOM 3516 C CA . PRO B 1 197 ? -9.617 -16.625 -26.438 1 81.31 197 PRO B CA 1
ATOM 3517 C C . PRO B 1 197 ? -11.117 -16.906 -26.453 1 81.31 197 PRO B C 1
ATOM 3519 O O . PRO B 1 197 ? -11.57 -17.828 -27.125 1 81.31 197 PRO B O 1
ATOM 3522 N N . PRO B 1 198 ? -11.773 -16.094 -25.641 1 78.19 198 PRO B N 1
ATOM 3523 C CA . PRO B 1 198 ? -13.227 -16.219 -25.766 1 78.19 198 PRO B CA 1
ATOM 3524 C C . PRO B 1 198 ? -13.75 -15.781 -27.125 1 78.19 198 PRO B C 1
ATOM 3526 O O . PRO B 1 198 ? -13.18 -14.875 -27.75 1 78.19 198 PRO B O 1
ATOM 3529 N N . LEU B 1 199 ? -14.773 -16.391 -27.531 1 80.38 199 LEU B N 1
ATOM 3530 C CA . LEU B 1 199 ? -15.352 -16.062 -28.828 1 80.38 199 LEU B CA 1
ATOM 3531 C C . LEU B 1 199 ? -16.469 -15.039 -28.672 1 80.38 199 LEU B C 1
ATOM 3533 O O . LEU B 1 199 ? -16.797 -14.312 -29.609 1 80.38 199 LEU B O 1
ATOM 3537 N N . GLN B 1 200 ? -17.016 -14.977 -27.578 1 82.31 200 GLN B N 1
ATOM 3538 C CA . GLN B 1 200 ? -18.109 -14.031 -27.312 1 82.31 200 GLN B CA 1
ATOM 3539 C C . GLN B 1 200 ? -17.562 -12.703 -26.797 1 82.31 200 GLN B C 1
ATOM 3541 O O . GLN B 1 200 ? -16.562 -12.672 -26.078 1 82.31 200 GLN B O 1
ATOM 3546 N N . SER B 1 201 ? -18.266 -11.656 -27.188 1 83.94 201 SER B N 1
ATOM 3547 C CA . SER B 1 201 ? -17.891 -10.344 -26.672 1 83.94 201 SER B CA 1
ATOM 3548 C C . SER B 1 201 ? -18.234 -10.227 -25.188 1 83.94 201 SER B C 1
ATOM 3550 O O . SER B 1 201 ? -19.125 -10.922 -24.688 1 83.94 201 SER B O 1
ATOM 3552 N N . GLY B 1 202 ? -17.422 -9.305 -24.469 1 85.19 202 GLY B N 1
ATOM 3553 C CA . GLY B 1 202 ? -17.656 -9.07 -23.047 1 85.19 202 GLY B CA 1
ATOM 3554 C C . GLY B 1 202 ? -16.453 -9.344 -22.188 1 85.19 202 GLY B C 1
ATOM 3555 O O . GLY B 1 202 ? -15.438 -9.859 -22.672 1 85.19 202 GLY B O 1
ATOM 3556 N N . TYR B 1 203 ? -16.562 -8.977 -20.969 1 87.19 203 TYR B N 1
ATOM 3557 C CA . TYR B 1 203 ? -15.469 -9.188 -20.016 1 87.19 203 TYR B CA 1
ATOM 3558 C C . TYR B 1 203 ? -15.656 -10.492 -19.25 1 87.19 203 TYR B C 1
ATOM 3560 O O . TYR B 1 203 ? -15.117 -11.531 -19.641 1 87.19 203 TYR B O 1
ATOM 3568 N N . VAL B 1 204 ? -16.453 -10.57 -18.266 1 88 204 VAL B N 1
ATOM 3569 C CA . VAL B 1 204 ? -16.828 -11.758 -17.5 1 88 204 VAL B CA 1
ATOM 3570 C C . VAL B 1 204 ? -18.25 -11.625 -16.984 1 88 204 VAL B C 1
ATOM 3572 O O . VAL B 1 204 ? -18.641 -10.57 -16.5 1 88 204 VAL B O 1
ATOM 3575 N N . ARG B 1 205 ? -19.125 -12.664 -17.219 1 90.81 205 ARG B N 1
ATOM 3576 C CA . ARG B 1 205 ? -20.516 -12.656 -16.75 1 90.81 205 ARG B CA 1
ATOM 3577 C C . ARG B 1 205 ? -20.797 -13.836 -15.836 1 90.81 205 ARG B C 1
ATOM 3579 O O . ARG B 1 205 ? -20.562 -14.992 -16.203 1 90.81 205 ARG B O 1
ATOM 3586 N N . ILE B 1 206 ? -21.234 -13.5 -14.641 1 90.81 206 ILE B N 1
ATOM 3587 C CA . ILE B 1 206 ? -21.672 -14.547 -13.719 1 90.81 206 ILE B CA 1
ATOM 3588 C C . ILE B 1 206 ? -23.078 -15 -14.078 1 90.81 206 ILE B C 1
ATOM 3590 O O . ILE B 1 206 ? -23.938 -14.18 -14.43 1 90.81 206 ILE B O 1
ATOM 3594 N N . LYS B 1 207 ? -23.266 -16.234 -13.938 1 93.5 207 LYS B N 1
ATOM 3595 C CA . LYS B 1 207 ? -24.594 -16.766 -14.25 1 93.5 207 LYS B CA 1
ATOM 3596 C C . LYS B 1 207 ? -25.641 -16.234 -13.258 1 93.5 207 LYS B C 1
ATOM 3598 O O . LYS B 1 207 ? -25.406 -16.234 -12.047 1 93.5 207 LYS B O 1
ATOM 3603 N N . LEU B 1 208 ? -26.734 -15.883 -13.844 1 94.5 208 LEU B N 1
ATOM 3604 C CA . LEU B 1 208 ? -27.828 -15.398 -13.016 1 94.5 208 LEU B CA 1
ATOM 3605 C C . LEU B 1 208 ? -28.281 -16.469 -12.031 1 94.5 208 LEU B C 1
ATOM 3607 O O . LEU B 1 208 ? -28.641 -16.156 -10.891 1 94.5 208 LEU B O 1
ATOM 3611 N N . SER B 1 209 ? -28.297 -17.625 -12.453 1 94.5 209 SER B N 1
ATOM 3612 C CA . SER B 1 209 ? -28.703 -18.734 -11.602 1 94.5 209 SER B CA 1
ATOM 3613 C C . SER B 1 209 ? -27.797 -18.859 -10.383 1 94.5 209 SER B C 1
ATOM 3615 O O . SER B 1 209 ? -28.25 -19.188 -9.289 1 94.5 209 SER B O 1
ATOM 3617 N N . SER B 1 210 ? -26.547 -18.641 -10.609 1 93.5 210 SER B N 1
ATOM 3618 C CA . SER B 1 210 ? -25.594 -18.672 -9.492 1 93.5 210 SER B CA 1
ATOM 3619 C C . SER B 1 210 ? -25.875 -17.547 -8.508 1 93.5 210 SER B C 1
ATOM 3621 O O . SER B 1 210 ? -25.828 -17.75 -7.289 1 93.5 210 SER B O 1
ATOM 3623 N N . ILE B 1 211 ? -26.156 -16.391 -9.016 1 93.44 211 ILE B N 1
ATOM 3624 C CA . ILE B 1 211 ? -26.469 -15.242 -8.172 1 93.44 211 ILE B CA 1
ATOM 3625 C C . ILE B 1 211 ? -27.703 -15.523 -7.34 1 93.44 211 ILE B C 1
ATOM 3627 O O . ILE B 1 211 ? -27.719 -15.289 -6.129 1 93.44 211 ILE B O 1
ATOM 3631 N N . GLN B 1 212 ? -28.625 -16.109 -8 1 94.62 212 GLN B N 1
ATOM 3632 C CA . GLN B 1 212 ? -29.891 -16.406 -7.324 1 94.62 212 GLN B CA 1
ATOM 3633 C C . GLN B 1 212 ? -29.688 -17.453 -6.242 1 94.62 212 GLN B C 1
ATOM 3635 O O . GLN B 1 212 ? -30.25 -17.344 -5.148 1 94.62 212 GLN B O 1
ATOM 3640 N N . GLN B 1 213 ? -28.922 -18.328 -6.559 1 94.44 213 GLN B N 1
ATOM 3641 C CA . GLN B 1 213 ? -28.703 -19.453 -5.66 1 94.44 213 GLN B CA 1
ATOM 3642 C C . GLN B 1 213 ? -27.938 -19.031 -4.41 1 94.44 213 GLN B C 1
ATOM 3644 O O . GLN B 1 213 ? -28.219 -19.5 -3.309 1 94.44 213 GLN B O 1
ATOM 3649 N N . TYR B 1 214 ? -27.078 -18.016 -4.52 1 93.38 214 TYR B N 1
ATOM 3650 C CA . TYR B 1 214 ? -26.141 -17.781 -3.428 1 93.38 214 TYR B CA 1
ATOM 3651 C C . TYR B 1 214 ? -26.344 -16.391 -2.832 1 93.38 214 TYR B C 1
ATOM 3653 O O . TYR B 1 214 ? -25.562 -15.945 -1.987 1 93.38 214 TYR B O 1
ATOM 3661 N N . GLN B 1 215 ? -27.344 -15.703 -3.359 1 94.44 215 GLN B N 1
ATOM 3662 C CA . GLN B 1 215 ? -27.641 -14.383 -2.818 1 94.44 215 GLN B CA 1
ATOM 3663 C C . GLN B 1 215 ? -28.031 -14.461 -1.345 1 94.44 215 GLN B C 1
ATOM 3665 O O . GLN B 1 215 ? -28.891 -15.258 -0.968 1 94.44 215 GLN B O 1
ATOM 3670 N N . PHE B 1 216 ? -27.359 -13.742 -0.517 1 93.38 216 PHE B N 1
ATOM 3671 C CA . PHE B 1 216 ? -27.719 -13.695 0.899 1 93.38 216 PHE B CA 1
ATOM 3672 C C . PHE B 1 216 ? -28.828 -12.68 1.152 1 93.38 216 PHE B C 1
ATOM 3674 O O . PHE B 1 216 ? -28.766 -11.555 0.644 1 93.38 216 PHE B O 1
ATOM 3681 N N . PRO B 1 217 ? -29.703 -13.039 2.016 1 92.25 217 PRO B N 1
ATOM 3682 C CA . PRO B 1 217 ? -29.922 -14.312 2.715 1 92.25 217 PRO B CA 1
ATOM 3683 C C . PRO B 1 217 ? -30.938 -15.203 2.008 1 92.25 217 PRO B C 1
ATOM 3685 O O . PRO B 1 217 ? -31.281 -16.266 2.512 1 92.25 217 PRO B O 1
ATOM 3688 N N . ASN B 1 218 ? -31.375 -14.703 0.852 1 92.12 218 ASN B N 1
ATOM 3689 C CA . ASN B 1 218 ? -32.594 -15.258 0.289 1 92.12 218 ASN B CA 1
ATOM 3690 C C . ASN B 1 218 ? -32.312 -16.406 -0.681 1 92.12 218 ASN B C 1
ATOM 3692 O O . ASN B 1 218 ? -33.219 -17.109 -1.107 1 92.12 218 ASN B O 1
ATOM 3696 N N . GLY B 1 219 ? -31.078 -16.656 -1.127 1 93.88 219 GLY B N 1
ATOM 3697 C CA . GLY B 1 219 ? -30.766 -17.766 -1.998 1 93.88 219 GLY B CA 1
ATOM 3698 C C . GLY B 1 219 ? -30.969 -19.125 -1.335 1 93.88 219 GLY B C 1
ATOM 3699 O O . GLY B 1 219 ? -30.859 -19.234 -0.112 1 93.88 219 GLY B O 1
ATOM 3700 N N . ASN B 1 220 ? -31.172 -20.047 -2.191 1 93.25 220 ASN B N 1
ATOM 3701 C CA . ASN B 1 220 ? -31.484 -21.375 -1.679 1 93.25 220 ASN B CA 1
ATOM 3702 C C . ASN B 1 220 ? -30.359 -21.906 -0.788 1 93.25 220 ASN B C 1
ATOM 3704 O O . ASN B 1 220 ? -30.625 -22.594 0.196 1 93.25 220 ASN B O 1
ATOM 3708 N N . PHE B 1 221 ? -29.188 -21.609 -1.107 1 93.44 221 PHE B N 1
ATOM 3709 C CA . PHE B 1 221 ? -28.047 -22.047 -0.319 1 93.44 221 PHE B CA 1
ATOM 3710 C C . PHE B 1 221 ? -28.156 -21.547 1.119 1 93.44 221 PHE B C 1
ATOM 3712 O O . PHE B 1 221 ? -27.984 -22.328 2.061 1 93.44 221 PHE B O 1
ATOM 3719 N N . TRP B 1 222 ? -28.453 -20.344 1.266 1 92.62 222 TRP B N 1
ATOM 3720 C CA . TRP B 1 222 ? -28.5 -19.734 2.59 1 92.62 222 TRP B CA 1
ATOM 3721 C C . TRP B 1 222 ? -29.781 -20.109 3.328 1 92.62 222 TRP B C 1
ATOM 3723 O O . TRP B 1 222 ? -29.766 -20.344 4.539 1 92.62 222 TRP B O 1
ATOM 3733 N N . LYS B 1 223 ? -30.875 -20.156 2.66 1 91.94 223 LYS B N 1
ATOM 3734 C CA . LYS B 1 223 ? -32.125 -20.547 3.287 1 91.94 223 LYS B CA 1
ATOM 3735 C C . LYS B 1 223 ? -32.031 -21.906 3.947 1 91.94 223 LYS B C 1
ATOM 3737 O O . LYS B 1 223 ? -32.5 -22.109 5.066 1 91.94 223 LYS B O 1
ATOM 3742 N N . GLN B 1 224 ? -31.406 -22.734 3.312 1 91.12 224 GLN B N 1
ATOM 3743 C CA . GLN B 1 224 ? -31.25 -24.094 3.832 1 91.12 224 GLN B CA 1
ATOM 3744 C C . GLN B 1 224 ? -30.297 -24.109 5.027 1 91.12 224 GLN B C 1
ATOM 3746 O O . GLN B 1 224 ? -30.562 -24.797 6.02 1 91.12 224 GLN B O 1
ATOM 3751 N N . ARG B 1 225 ? -29.266 -23.359 4.934 1 91.12 225 ARG B N 1
ATOM 3752 C CA . ARG B 1 225 ? -28.25 -23.359 5.984 1 91.12 225 ARG B CA 1
ATOM 3753 C C . ARG B 1 225 ? -28.75 -22.641 7.23 1 91.12 225 ARG B C 1
ATOM 3755 O O . ARG B 1 225 ? -28.469 -23.062 8.352 1 91.12 225 ARG B O 1
ATOM 3762 N N . LEU B 1 226 ? -29.438 -21.562 7.035 1 88.75 226 LEU B N 1
ATOM 3763 C CA . LEU B 1 226 ? -29.969 -20.797 8.156 1 88.75 226 LEU B CA 1
ATOM 3764 C C . LEU B 1 226 ? -31.078 -21.562 8.859 1 88.75 226 LEU B C 1
ATOM 3766 O O . LEU B 1 226 ? -31.188 -21.5 10.086 1 88.75 226 LEU B O 1
ATOM 3770 N N . LYS B 1 227 ? -31.844 -22.234 8.172 1 85.44 227 LYS B N 1
ATOM 3771 C CA . LYS B 1 227 ? -32.875 -23.078 8.773 1 85.44 227 LYS B CA 1
ATOM 3772 C C . LYS B 1 227 ? -32.25 -24.172 9.625 1 85.44 227 LYS B C 1
ATOM 3774 O O . LYS B 1 227 ? -32.719 -24.469 10.719 1 85.44 227 LYS B O 1
ATOM 3779 N N . GLN B 1 228 ? -31.188 -24.609 9.148 1 86.38 228 GLN B N 1
ATOM 3780 C CA . GLN B 1 228 ? -30.5 -25.672 9.883 1 86.38 228 GLN B CA 1
ATOM 3781 C C . GLN B 1 228 ? -29.875 -25.109 11.172 1 86.38 228 GLN B C 1
ATOM 3783 O O . GLN B 1 228 ? -29.891 -25.781 12.203 1 86.38 228 GLN B O 1
ATOM 3788 N N . ASN B 1 229 ? -29.391 -23.938 11.086 1 84 229 ASN B N 1
ATOM 3789 C CA . ASN B 1 229 ? -28.781 -23.312 12.258 1 84 229 ASN B CA 1
ATOM 3790 C C . ASN B 1 229 ? -29.828 -22.906 13.289 1 84 229 ASN B C 1
ATOM 3792 O O . ASN B 1 229 ? -29.594 -23 14.492 1 84 229 ASN B O 1
ATOM 3796 N N . ASN B 1 230 ? -30.875 -22.406 12.781 1 76.75 230 ASN B N 1
ATOM 3797 C CA . ASN B 1 230 ? -31.953 -22.047 13.695 1 76.75 230 ASN B CA 1
ATOM 3798 C C . ASN B 1 230 ? -32.562 -23.297 14.336 1 76.75 230 ASN B C 1
ATOM 3800 O O . ASN B 1 230 ? -33.031 -23.25 15.477 1 76.75 230 ASN B O 1
ATOM 3804 N N . SER B 1 231 ? -32.5 -24.312 13.555 1 69.75 231 SER B N 1
ATOM 3805 C CA . SER B 1 231 ? -33.031 -25.562 14.117 1 69.75 231 SER B CA 1
ATOM 3806 C C . SER B 1 231 ? -32.062 -26.141 15.156 1 69.75 231 SER B C 1
ATOM 3808 O O . SER B 1 231 ? -32.469 -26.953 15.992 1 69.75 231 SER B O 1
ATOM 3810 N N . LYS B 1 232 ? -30.891 -25.766 15.031 1 60.03 232 LYS B N 1
ATOM 3811 C CA . LYS B 1 232 ? -29.938 -26.234 16.031 1 60.03 232 LYS B CA 1
ATOM 3812 C C . LYS B 1 232 ? -29.953 -25.328 17.266 1 60.03 232 LYS B C 1
ATOM 3814 O O . LYS B 1 232 ? -29.344 -25.656 18.281 1 60.03 232 LYS B O 1
ATOM 3819 N N . LEU B 1 233 ? -30.562 -24.234 17.203 1 48.78 233 LEU B N 1
ATOM 3820 C CA . LEU B 1 233 ? -30.734 -23.391 18.375 1 48.78 233 LEU B CA 1
ATOM 3821 C C . LEU B 1 233 ? -32.031 -23.719 19.094 1 48.78 233 LEU B C 1
ATOM 3823 O O . LEU B 1 233 ? -33.094 -23.844 18.453 1 48.78 233 LEU B O 1
#

Sequence (466 aa):
MKQGFTAFKMKVGKNIEDDKRRAKIIRETIGKNGIIMTDANQIWNVSTAIKWMKELKEYNIYWIEEPTSPDDIIGHLIISKELNPLGILVATGEHCSNQVLFRQFLELNALQIVQPDTCRLCSIPEIIMVLLLSKIYHKPVCMHAGGVGLNEMARHFAMIDYILISKNKKDRFWEYAQHLKQHFQEETDHINAKYFPPLQSGYVRIKLSSIQQYQFPNGNFWKQRLKQNNSKLMKQGFTAFKMKVGKNIEDDKRRAKIIRETIGKNGIIMTDANQIWNVSTAIKWMKELKEYNIYWIEEPTSPDDIIGHLIISKELNPLGILVATGEHCSNQVLFRQFLELNALQIVQPDTCRLCSIPEIIMVLLLSKIYHKPVCMHAGGVGLNEMARHFAMIDYILISKNKKDRFWEYAQHLKQHFQEETDHINAKYFPPLQSGYVRIKLSSIQQYQFPNGNFWKQRLKQNNSKL

Secondary structure (DSSP, 8-state):
-TTS--EEEEE-SS-HHHHHHHHHHHHHHH-TTSEEEEE-TT---HHHHHHHHHHTGGG-EEEEE--S-TT-HHHHHHHHHHHGGGT-EEEE-TT--SHHHHHHHHHTT--SEE--BTTTS--HHHHHHHHHHHHHTT--B--B--STTHHHHHHHHHHHIIIII----TT-------TTGGGBSS---EETTEE---SSSSS--B-HHHHHHH-TTTSHHHHHHHHHHHHT-/-TTS--EEEEE-SS-HHHHHHHHHHHHHHH-TTSEEEEE-TT---HHHHHHHHHHTGGG-EEEEE--S-TT-HHHHHHHHHHHGGGT-EEEE-TT--SHHHHHHHHHTT--SEE--BTTTS--HHHHHHHHHHHHHTT--B--B--STTHHHHHHHHHHHIIIII----TT-------TTGGGBSS---EETTEE---SSSSS--B-HHHHHHH-TTTSHHHHHHHHHHHHH-

Organism: Reticulomyxa filosa (NCBI:txid46433)

pLDDT: mean 93.37, std 7.18, range [46.38, 98.94]

Nearest PDB structures (foldseek):
  4a35-assembly1_A-2  TM=9.796E-01  e=2.630E-26  Homo sapiens
  2hne-assembly1_A  TM=9.750E-01  e=3.237E-24  Xanthomonas campestris pv. campestris
  1yey-assembly5_D  TM=9.798E-01  e=5.908E-24  Xanthomonas campestris pv. campestris
  1yey-assembly3_C  TM=9.797E-01  e=1.145E-23  Xanthomonas campestris pv. campestris
  4ip4-assembly1_A  TM=9.743E-01  e=8.710E-22  Ruegeria sp. TM1040

Solvent-accessible surface area (backbone atoms only — not comparable to full-atom values): 25416 Å² total; per-residue (Å²): 92,93,55,49,53,58,67,49,77,44,77,43,83,88,47,70,69,59,40,49,52,52,46,51,52,50,40,70,71,56,38,91,83,33,43,36,34,35,34,32,78,37,72,32,54,56,68,53,38,48,56,55,48,61,73,45,46,91,63,57,38,46,29,42,24,29,42,30,57,71,70,34,48,67,48,33,27,55,40,27,68,66,31,43,85,71,56,25,36,28,27,42,36,50,73,36,68,47,51,60,52,50,49,50,28,55,74,64,54,19,44,55,34,40,14,52,23,68,69,62,43,69,39,70,68,50,49,53,50,43,53,52,50,29,52,75,68,71,34,39,61,28,47,35,46,66,51,82,61,28,47,43,49,32,50,57,53,54,46,45,37,33,73,73,65,64,64,56,65,72,86,46,56,71,57,84,59,79,66,67,41,84,40,34,72,66,55,76,59,63,61,67,66,33,77,63,82,78,86,64,88,78,78,76,51,70,33,66,66,49,50,51,35,63,34,82,66,78,5,61,57,40,46,55,51,50,52,50,52,58,69,71,101,92,92,55,48,51,56,67,48,75,43,77,42,82,87,47,70,69,58,39,49,52,51,46,50,52,50,41,69,70,57,38,92,84,33,43,34,33,36,33,32,77,37,72,33,54,55,70,53,37,47,56,55,49,62,73,44,46,88,64,58,38,48,28,43,23,29,44,28,57,72,71,32,47,68,48,32,28,55,41,27,67,66,30,42,85,72,55,26,37,28,27,41,36,49,74,35,67,46,51,61,52,51,49,52,29,54,75,66,54,21,44,56,33,41,15,51,23,69,70,63,43,68,38,72,69,50,50,53,49,42,54,50,50,29,51,77,67,71,36,40,62,29,47,36,45,65,52,83,60,27,47,43,48,30,51,58,54,55,46,45,37,33,73,73,65,64,65,55,64,72,88,45,56,72,58,84,58,78,66,68,41,84,42,33,71,67,56,76,60,63,60,67,65,34,78,64,83,77,85,64,88,79,77,76,51,68,33,65,67,51,50,51,35,62,35,82,65,78,5,59,59,38,46,55,50,50,52,52,53,54,66,72,96